Protein AF-0000000067919738 (afdb_homodimer)

Foldseek 3Di:
DCPCPPPPPPPPPPPPPPPPPPPDDPPPPPPPAKDKAWDDQEDEEAAQDKDKIKIFTPQDDQPWDKDKWKWWAAPDVPGPDIDTDDDDDQKDFPDPSRCNRRRIGMIMGGRDAQVPFTWMKMWMDTPPHDIDIYPTYGYGYWWDKDAWDKDWDDPPDDPFKTKIKIKIWGIPDDDKDKDKDKDDWDKAWPDDWDWDADPSGIIMTMTMIMTGQDPDKIKMKMWIDDPPDPGIHIDMDIDDCCVVNDPVVVVVVVVVVVVVVVVVVVVVVVVVVVVVVVVVVD/DDDDPDPDDPPPPPPPPPPPPPPDPDPDPPPPAKDKAWDDQEDEEAAQDKDKIKIFTPQDDQPWDKDKWKWWAAPPVPGPDIDTDDDDDQKDFPDPSRCRRRRIGMIMGGRDAQVPFTWMKMWMDTPPHDIDIYPTYGYGYWWDKDAWDKDWDDPPDDPFKTKIKIKIWGIPDDDKDKDKDKDDWDKAWPDDWDWDADPSGIIMTMTMIMTGQDPDKIKMKMWIDDPPDPGIHIDMDIDDCCVVNDPVVVVVVVVVVVVVVVVVVVVVVVVVVVVVVVVVVD

Organism: Xenopus laevis (NCBI:txid8355)

Radius of gyration: 48.01 Å; Cα contacts (8 Å, |Δi|>4): 1143; chains: 2; bounding box: 157×199×130 Å

Structure (mmCIF, N/CA/C/O backbone):
data_AF-0000000067919738-model_v1
#
loop_
_entity.id
_entity.type
_entity.pdbx_description
1 polymer 'Tapasin-related protein'
#
loop_
_atom_site.group_PDB
_atom_site.id
_atom_site.type_symbol
_atom_site.label_atom_id
_atom_site.label_alt_id
_atom_site.label_comp_id
_atom_site.label_asym_id
_atom_site.label_entity_id
_atom_site.label_seq_id
_atom_site.pdbx_PDB_ins_code
_atom_site.Cartn_x
_atom_site.Cartn_y
_atom_site.Cartn_z
_atom_site.occupancy
_atom_site.B_iso_or_equiv
_atom_site.auth_seq_id
_atom_site.auth_comp_id
_atom_site.auth_asym_id
_atom_site.auth_atom_id
_atom_site.pdbx_PDB_model_num
ATOM 1 N N . MET A 1 1 ? -83.875 37.531 86.688 1 24.38 1 MET A N 1
ATOM 2 C CA . MET A 1 1 ? -84.312 38.531 85.688 1 24.38 1 MET A CA 1
ATOM 3 C C . MET A 1 1 ? -83.625 38.344 84.375 1 24.38 1 MET A C 1
ATOM 5 O O . MET A 1 1 ? -82.375 38.281 84.312 1 24.38 1 MET A O 1
ATOM 9 N N . VAL A 1 2 ? -84.312 37.656 83.312 1 30.11 2 VAL A N 1
ATOM 10 C CA . VAL A 1 2 ? -84.438 36.781 82.188 1 30.11 2 VAL A CA 1
ATOM 11 C C . VAL A 1 2 ? -84.062 37.531 80.938 1 30.11 2 VAL A C 1
ATOM 13 O O . VAL A 1 2 ? -84.938 38.281 80.375 1 30.11 2 VAL A O 1
ATOM 16 N N . TRP A 1 3 ? -82.875 38.25 81 1 28.59 3 TRP A N 1
ATOM 17 C CA . TRP A 1 3 ? -82.562 39.25 80 1 28.59 3 TRP A CA 1
ATOM 18 C C . TRP A 1 3 ? -82.562 38.656 78.562 1 28.59 3 TRP A C 1
ATOM 20 O O . TRP A 1 3 ? -81.938 37.625 78.375 1 28.59 3 TRP A O 1
ATOM 30 N N . SER A 1 4 ? -83.625 38.875 77.688 1 28.84 4 SER A N 1
ATOM 31 C CA . SER A 1 4 ? -84.188 38.469 76.438 1 28.84 4 SER A CA 1
ATOM 32 C C . SER A 1 4 ? -83.25 38.844 75.312 1 28.84 4 SER A C 1
ATOM 34 O O . SER A 1 4 ? -83.125 40.031 74.938 1 28.84 4 SER A O 1
ATOM 36 N N . CYS A 1 5 ? -82.062 38.188 75.125 1 30.45 5 CYS A N 1
ATOM 37 C CA . CYS A 1 5 ? -80.875 38.5 74.25 1 30.45 5 CYS A CA 1
ATOM 38 C C . CYS A 1 5 ? -81.312 38.406 72.812 1 30.45 5 CYS A C 1
ATOM 40 O O . CYS A 1 5 ? -81.625 37.312 72.312 1 30.45 5 CYS A O 1
ATOM 42 N N . SER A 1 6 ? -82.188 39.375 72.312 1 28.67 6 SER A N 1
ATOM 43 C CA . SER A 1 6 ? -82.812 39.406 71 1 28.67 6 SER A CA 1
ATOM 44 C C . SER A 1 6 ? -81.812 39.344 69.875 1 28.67 6 SER A C 1
ATOM 46 O O . SER A 1 6 ? -80.875 40.156 69.812 1 28.67 6 SER A O 1
ATOM 48 N N . LEU A 1 7 ? -81.5 38.125 69.312 1 28.23 7 LEU A N 1
ATOM 49 C CA . LEU A 1 7 ? -80.562 37.594 68.312 1 28.23 7 LEU A CA 1
ATOM 50 C C . LEU A 1 7 ? -80.812 38.188 66.938 1 28.23 7 LEU A C 1
ATOM 52 O O . LEU A 1 7 ? -81.875 37.875 66.312 1 28.23 7 LEU A O 1
ATOM 56 N N . ASN A 1 8 ? -80.812 39.594 66.812 1 25.92 8 ASN A N 1
ATOM 57 C CA . ASN A 1 8 ? -81.25 40.188 65.562 1 25.92 8 ASN A CA 1
ATOM 58 C C . ASN A 1 8 ? -80.438 39.688 64.375 1 25.92 8 ASN A C 1
ATOM 60 O O . ASN A 1 8 ? -79.188 39.875 64.375 1 25.92 8 ASN A O 1
ATOM 64 N N . LEU A 1 9 ? -80.812 38.656 63.625 1 26.19 9 LEU A N 1
ATOM 65 C CA . LEU A 1 9 ? -80.25 37.875 62.5 1 26.19 9 LEU A CA 1
ATOM 66 C C . LEU A 1 9 ? -80.188 38.75 61.281 1 26.19 9 LEU A C 1
ATOM 68 O O . LEU A 1 9 ? -81.188 39.094 60.656 1 26.19 9 LEU A O 1
ATOM 72 N N . LEU A 1 10 ? -79.5 40 61.375 1 26.53 10 LEU A N 1
ATOM 73 C CA . LEU A 1 10 ? -79.562 40.875 60.219 1 26.53 10 LEU A CA 1
ATOM 74 C C . LEU A 1 10 ? -78.938 40.219 59 1 26.53 10 LEU A C 1
ATOM 76 O O . LEU A 1 10 ? -77.812 39.688 59.031 1 26.53 10 LEU A O 1
ATOM 80 N N . LEU A 1 11 ? -79.812 39.656 58.125 1 27.89 11 LEU A N 1
ATOM 81 C CA . LEU A 1 11 ? -79.625 38.938 56.875 1 27.89 11 LEU A CA 1
ATOM 82 C C . LEU A 1 11 ? -78.938 39.812 55.844 1 27.89 11 LEU A C 1
ATOM 84 O O . LEU A 1 11 ? -79.438 40.812 55.375 1 27.89 11 LEU A O 1
ATOM 88 N N . LEU A 1 12 ? -77.625 40.188 56.094 1 26.73 12 LEU A N 1
ATOM 89 C CA . LEU A 1 12 ? -76.938 41.125 55.219 1 26.73 12 LEU A CA 1
ATOM 90 C C . LEU A 1 12 ? -76.875 40.562 53.781 1 26.73 12 LEU A C 1
ATOM 92 O O . LEU A 1 12 ? -76.438 39.406 53.594 1 26.73 12 LEU A O 1
ATOM 96 N N . ALA A 1 13 ? -77.812 40.969 52.875 1 29.86 13 ALA A N 1
ATOM 97 C CA . ALA A 1 13 ? -78 40.719 51.438 1 29.86 13 ALA A CA 1
ATOM 98 C C . ALA A 1 13 ? -76.75 41 50.656 1 29.86 13 ALA A C 1
ATOM 100 O O . ALA A 1 13 ? -76.312 42.156 50.531 1 29.86 13 ALA A O 1
ATOM 101 N N . GLY A 1 14 ? -75.562 40.438 50.938 1 28.5 14 GLY A N 1
ATOM 102 C CA . GLY A 1 14 ? -74.375 40.781 50.219 1 28.5 14 GLY A CA 1
ATOM 103 C C . GLY A 1 14 ? -74.5 40.594 48.719 1 28.5 14 GLY A C 1
ATOM 104 O O . GLY A 1 14 ? -74.875 39.531 48.25 1 28.5 14 GLY A O 1
ATOM 105 N N . PHE A 1 15 ? -74.875 41.688 48 1 33.19 15 PHE A N 1
ATOM 106 C CA . PHE A 1 15 ? -75 41.812 46.562 1 33.19 15 PHE A CA 1
ATOM 107 C C . PHE A 1 15 ? -73.688 41.344 45.875 1 33.19 15 PHE A C 1
ATOM 109 O O . PHE A 1 15 ? -72.625 41.969 46.031 1 33.19 15 PHE A O 1
ATOM 116 N N . LEU A 1 16 ? -73.438 40.062 45.625 1 32.5 16 LEU A N 1
ATOM 117 C CA . LEU A 1 16 ? -72.312 39.5 44.938 1 32.5 16 LEU A CA 1
ATOM 118 C C . LEU A 1 16 ? -72.188 40 43.531 1 32.5 16 LEU A C 1
ATOM 120 O O . LEU A 1 16 ? -73.125 39.875 42.75 1 32.5 16 LEU A O 1
ATOM 124 N N . PRO A 1 17 ? -71.5 41.188 43.281 1 35.69 17 PRO A N 1
ATOM 125 C CA . PRO A 1 17 ? -71.375 41.656 41.906 1 35.69 17 PRO A CA 1
ATOM 126 C C . PRO A 1 17 ? -70.938 40.531 40.938 1 35.69 17 PRO A C 1
ATOM 128 O O . PRO A 1 17 ? -70.25 39.594 41.375 1 35.69 17 PRO A O 1
ATOM 131 N N . LYS A 1 18 ? -71.625 40.312 39.844 1 36.97 18 LYS A N 1
ATOM 132 C CA . LYS A 1 18 ? -71.375 39.438 38.688 1 36.97 18 LYS A CA 1
ATOM 133 C C . LYS A 1 18 ? -70 39.75 38.094 1 36.97 18 LYS A C 1
ATOM 135 O O . LYS A 1 18 ? -69.812 40.844 37.531 1 36.97 18 LYS A O 1
ATOM 140 N N . ALA A 1 19 ? -68.875 39.312 38.656 1 33.28 19 ALA A N 1
ATOM 141 C CA . ALA A 1 19 ? -67.625 39.406 37.938 1 33.28 19 ALA A CA 1
ATOM 142 C C . ALA A 1 19 ? -67.75 38.906 36.5 1 33.28 19 ALA A C 1
ATOM 144 O O . ALA A 1 19 ? -68.25 37.781 36.281 1 33.28 19 ALA A O 1
ATOM 145 N N . PHE A 1 20 ? -67.938 39.844 35.562 1 34.31 20 PHE A N 1
ATOM 146 C CA . PHE A 1 20 ? -67.812 39.594 34.125 1 34.31 20 PHE A CA 1
ATOM 147 C C . PHE A 1 20 ? -66.625 38.719 33.781 1 34.31 20 PHE A C 1
ATOM 149 O O . PHE A 1 20 ? -65.5 38.969 34.25 1 34.31 20 PHE A O 1
ATOM 156 N N . MET A 1 21 ? -66.875 37.469 33.375 1 32.53 21 MET A N 1
ATOM 157 C CA . MET A 1 21 ? -65.938 36.5 32.812 1 32.53 21 MET A CA 1
ATOM 158 C C . MET A 1 21 ? -65.125 37.094 31.641 1 32.53 21 MET A C 1
ATOM 160 O O . MET A 1 21 ? -65.688 37.531 30.656 1 32.53 21 MET A O 1
ATOM 164 N N . GLU A 1 22 ? -64.062 37.906 31.891 1 38.78 22 GLU A N 1
ATOM 165 C CA . GLU A 1 22 ? -63.219 38.312 30.766 1 38.78 22 GLU A CA 1
ATOM 166 C C . GLU A 1 22 ? -62.938 37.125 29.844 1 38.78 22 GLU A C 1
ATOM 168 O O . GLU A 1 22 ? -62.656 36.031 30.312 1 38.78 22 GLU A O 1
ATOM 1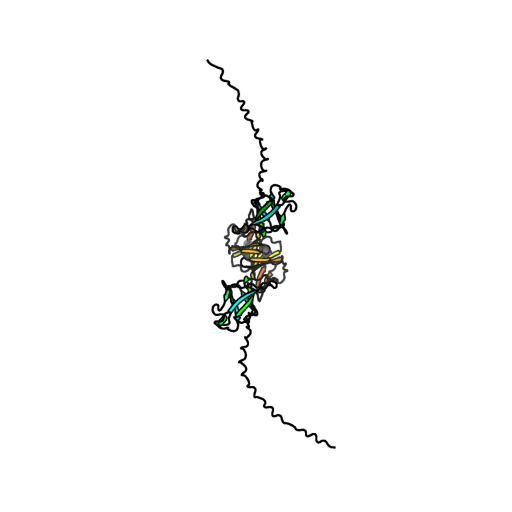73 N N . PRO A 1 23 ? -63.344 37.188 28.562 1 40.47 23 PRO A N 1
ATOM 174 C CA . PRO A 1 23 ? -62.938 36.125 27.625 1 40.47 23 PRO A CA 1
ATOM 175 C C . PRO A 1 23 ? -61.469 35.781 27.703 1 40.47 23 PRO A C 1
ATOM 177 O O . PRO A 1 23 ? -60.625 36.688 27.875 1 40.47 23 PRO A O 1
ATOM 180 N N . HIS A 1 24 ? -61.094 34.656 28.266 1 35.59 24 HIS A N 1
ATOM 181 C CA . HIS A 1 24 ? -59.75 34.094 28.219 1 35.59 24 HIS A CA 1
ATOM 182 C C . HIS A 1 24 ? -59.156 34.25 26.828 1 35.59 24 HIS A C 1
ATOM 184 O O . HIS A 1 24 ? -59.844 34.031 25.828 1 35.59 24 HIS A O 1
ATOM 190 N N . ALA A 1 25 ? -58.25 35.25 26.641 1 37.75 25 ALA A N 1
ATOM 191 C CA . ALA A 1 25 ? -57.406 35.406 25.453 1 37.75 25 ALA A CA 1
ATOM 192 C C . ALA A 1 25 ? -57.094 34.062 24.828 1 37.75 25 ALA A C 1
ATOM 194 O O . ALA A 1 25 ? -56.969 33.031 25.531 1 37.75 25 ALA A O 1
ATOM 195 N N . PRO A 1 26 ? -57.469 33.844 23.547 1 39.03 26 PRO A N 1
ATOM 196 C CA . PRO A 1 26 ? -57.031 32.625 22.891 1 39.03 26 PRO A CA 1
ATOM 197 C C . PRO A 1 26 ? -55.625 32.188 23.328 1 39.03 26 PRO A C 1
ATOM 199 O O . PRO A 1 26 ? -54.781 33.031 23.672 1 39.03 26 PRO A O 1
ATOM 202 N N . GLY A 1 27 ? -55.5 31.094 24.047 1 35.84 27 GLY A N 1
ATOM 203 C CA . GLY A 1 27 ? -54.281 30.422 24.438 1 35.84 27 GLY A CA 1
ATOM 204 C C . GLY A 1 27 ? -53.156 30.641 23.438 1 35.84 27 GLY A C 1
ATOM 205 O O . GLY A 1 27 ? -53.375 30.766 22.234 1 35.84 27 GLY A O 1
ATOM 206 N N . ARG A 1 28 ? -52.094 31.312 23.875 1 38.53 28 ARG A N 1
ATOM 207 C CA . ARG A 1 28 ? -50.812 31.391 23.156 1 38.53 28 ARG A CA 1
ATOM 208 C C . ARG A 1 28 ? -50.594 30.141 22.328 1 38.53 28 ARG A C 1
ATOM 210 O O . ARG A 1 28 ? -50.75 29.016 22.812 1 38.53 28 ARG A O 1
ATOM 217 N N . LYS A 1 29 ? -50.719 30.203 21 1 42.53 29 LYS A N 1
ATOM 218 C CA . LYS A 1 29 ? -50.094 29.172 20.172 1 42.53 29 LYS A CA 1
ATOM 219 C C . LYS A 1 29 ? -48.875 28.578 20.859 1 42.53 29 LYS A C 1
ATOM 221 O O . LYS A 1 29 ? -47.938 29.312 21.234 1 42.53 29 LYS A O 1
ATOM 226 N N . THR A 1 30 ? -48.906 27.688 21.719 1 41.12 30 THR A N 1
ATOM 227 C CA . THR A 1 30 ? -47.812 26.875 22.234 1 41.12 30 THR A CA 1
ATOM 228 C C . THR A 1 30 ? -46.719 26.734 21.172 1 41.12 30 THR A C 1
ATOM 230 O O . THR A 1 30 ? -47 26.312 20.047 1 41.12 30 THR A O 1
ATOM 233 N N . ASP A 1 31 ? -45.719 27.625 21.047 1 45.38 31 ASP A N 1
ATOM 234 C CA . ASP A 1 31 ? -44.5 27.531 20.281 1 45.38 31 ASP A CA 1
ATOM 235 C C . ASP A 1 31 ? -44.125 26.062 20.031 1 45.38 31 ASP A C 1
ATOM 237 O O . ASP A 1 31 ? -43.781 25.328 20.969 1 45.38 31 ASP A O 1
ATOM 241 N N . ALA A 1 32 ? -44.812 25.297 19.375 1 55.47 32 ALA A N 1
ATOM 242 C CA . ALA A 1 32 ? -44.531 23.906 19.016 1 55.47 32 ALA A CA 1
ATOM 243 C C . ALA A 1 32 ? -43.031 23.703 18.875 1 55.47 32 ALA A C 1
ATOM 245 O O . ALA A 1 32 ? -42.344 24.422 18.125 1 55.47 32 ALA A O 1
ATOM 246 N N . ASP A 1 33 ? -42.344 23.188 19.891 1 73.94 33 ASP A N 1
ATOM 247 C CA . ASP A 1 33 ? -40.938 22.797 19.984 1 73.94 33 ASP A CA 1
ATOM 248 C C . ASP A 1 33 ? -40.438 22.156 18.688 1 73.94 33 ASP A C 1
ATOM 250 O O . ASP A 1 33 ? -41.156 21.359 18.062 1 73.94 33 ASP A O 1
ATOM 254 N N . LEU A 1 34 ? -39.594 22.812 18 1 86.88 34 LEU A N 1
ATOM 255 C CA . LEU A 1 34 ? -38.969 22.312 16.797 1 86.88 34 LEU A CA 1
ATOM 256 C C . LEU A 1 34 ? -38.438 20.891 17.016 1 86.88 34 LEU A C 1
ATOM 258 O O . LEU A 1 34 ? -37.688 20.656 17.969 1 86.88 34 LEU A O 1
ATOM 262 N N . HIS A 1 35 ? -39.094 19.938 16.375 1 91.56 35 HIS A N 1
ATOM 263 C CA . HIS A 1 35 ? -38.594 18.562 16.391 1 91.56 35 HIS A CA 1
ATOM 264 C C . HIS A 1 35 ? -37.969 18.188 15.055 1 91.56 35 HIS A C 1
ATOM 266 O O . HIS A 1 35 ? -38.594 18.344 14.008 1 91.56 35 HIS A O 1
ATOM 272 N N . VAL A 1 36 ? -36.781 17.797 15.109 1 94.94 36 VAL A N 1
ATOM 273 C CA . VAL A 1 36 ? -36.062 17.422 13.906 1 94.94 36 VAL A CA 1
ATOM 274 C C . VAL A 1 36 ? -35.844 15.906 13.875 1 94.94 36 VAL A C 1
ATOM 276 O O . VAL A 1 36 ? -35.375 15.32 14.844 1 94.94 36 VAL A O 1
ATOM 279 N N . LEU A 1 37 ? -36.219 15.281 12.766 1 96 37 LEU A N 1
ATOM 280 C CA . LEU A 1 37 ? -36.125 13.828 12.641 1 96 37 LEU A CA 1
ATOM 281 C C . LEU A 1 37 ? -35.219 13.445 11.461 1 96 37 LEU A C 1
ATOM 283 O O . LEU A 1 37 ? -35.375 14 10.367 1 96 37 LEU A O 1
ATOM 287 N N . GLN A 1 38 ? -34.344 12.539 11.742 1 97.69 38 GLN A N 1
ATOM 288 C CA . GLN A 1 38 ? -33.5 11.992 10.695 1 97.69 38 GLN A CA 1
ATOM 289 C C . GLN A 1 38 ? -33.812 10.516 10.445 1 97.69 38 GLN A C 1
ATOM 291 O O . GLN A 1 38 ? -34.125 9.781 11.383 1 97.69 38 GLN A O 1
ATOM 296 N N . SER A 1 39 ? -33.75 10.219 9.234 1 96.56 39 SER A N 1
ATOM 297 C CA . SER A 1 39 ? -33.906 8.828 8.812 1 96.56 39 SER A CA 1
ATOM 298 C C . SER A 1 39 ? -33.125 8.539 7.531 1 96.56 39 SER A C 1
ATOM 300 O O . SER A 1 39 ? -32.906 9.438 6.723 1 96.56 39 SER A O 1
ATOM 302 N N . PRO A 1 40 ? -32.688 7.219 7.316 1 97.44 40 PRO A N 1
ATOM 303 C CA . PRO A 1 40 ? -32.688 6.125 8.289 1 97.44 40 PRO A CA 1
ATOM 304 C C . PRO A 1 40 ? -31.609 6.281 9.359 1 97.44 40 PRO A C 1
ATOM 306 O O . PRO A 1 40 ? -30.734 7.152 9.25 1 97.44 40 PRO A O 1
ATOM 309 N N . PRO A 1 41 ? -31.688 5.539 10.414 1 97 41 PRO A N 1
ATOM 310 C CA . PRO A 1 41 ? -30.672 5.633 11.461 1 97 41 PRO A CA 1
ATOM 311 C C . PRO A 1 41 ? -29.281 5.191 10.969 1 97 41 PRO A C 1
ATOM 313 O O . PRO A 1 41 ? -28.266 5.664 11.477 1 97 41 PRO A O 1
ATOM 316 N N . SER A 1 42 ? -29.359 4.262 9.969 1 96.88 42 SER A N 1
ATOM 317 C CA . SER A 1 42 ? -28.094 3.773 9.438 1 96.88 42 SER A CA 1
ATOM 318 C C . SER A 1 42 ? -28.203 3.432 7.957 1 96.88 42 SER A C 1
ATOM 320 O O . SER A 1 42 ? -29.281 3.039 7.488 1 96.88 42 SER A O 1
ATOM 322 N N . LEU A 1 43 ? -27.156 3.756 7.27 1 97 43 LEU A N 1
ATOM 323 C CA . LEU A 1 43 ? -27.031 3.434 5.852 1 97 43 LEU A CA 1
ATOM 324 C C . LEU A 1 43 ? -25.703 2.734 5.566 1 97 43 LEU A C 1
ATOM 326 O O . LEU A 1 43 ? -24.656 3.16 6.055 1 97 43 LEU A O 1
ATOM 330 N N . VAL A 1 44 ? -25.766 1.593 4.824 1 96.06 44 VAL A N 1
ATOM 331 C CA . VAL A 1 44 ? -24.578 0.871 4.379 1 96.06 44 VAL A CA 1
ATOM 332 C C . VAL A 1 44 ? -24.5 0.9 2.854 1 96.06 44 VAL A C 1
ATOM 334 O O . VAL A 1 44 ? -25.359 0.345 2.17 1 96.06 44 VAL A O 1
ATOM 337 N N . LEU A 1 45 ? -23.453 1.56 2.4 1 96.38 45 LEU A N 1
ATOM 338 C CA . LEU A 1 45 ? -23.328 1.742 0.958 1 96.38 45 LEU A CA 1
ATOM 339 C C . LEU A 1 45 ? -21.938 1.387 0.482 1 96.38 45 LEU A C 1
ATOM 341 O O . LEU A 1 45 ? -21.062 1.047 1.29 1 96.38 45 LEU A O 1
ATOM 345 N N . THR A 1 46 ? -21.781 1.361 -0.87 1 93.88 46 THR A N 1
ATOM 346 C CA . THR A 1 46 ? -20.484 1.105 -1.496 1 93.88 46 THR A CA 1
ATOM 347 C C . THR A 1 46 ? -19.984 2.344 -2.238 1 93.88 46 THR A C 1
ATOM 349 O O . THR A 1 46 ? -20.781 3.221 -2.59 1 93.88 46 THR A O 1
ATOM 352 N N . LYS A 1 47 ? -18.703 2.371 -2.309 1 93.31 47 LYS A N 1
ATOM 353 C CA . LYS A 1 47 ? -18.078 3.486 -3.023 1 93.31 47 LYS A CA 1
ATOM 354 C C . LYS A 1 47 ? -18.766 3.723 -4.367 1 93.31 47 LYS A C 1
ATOM 356 O O . LYS A 1 47 ? -19.047 2.773 -5.102 1 93.31 47 LYS A O 1
ATOM 361 N N . GLY A 1 48 ? -19.031 4.957 -4.707 1 92.81 48 GLY A N 1
ATOM 362 C CA . GLY A 1 48 ? -19.656 5.336 -5.969 1 92.81 48 GLY A CA 1
ATOM 363 C C . GLY A 1 48 ? -21.156 5.508 -5.871 1 92.81 48 GLY A C 1
ATOM 364 O O . GLY A 1 48 ? -21.766 6.113 -6.75 1 92.81 48 GLY A O 1
ATOM 365 N N . ASP A 1 49 ? -21.734 5.051 -4.855 1 95.5 49 ASP A N 1
ATOM 366 C CA . ASP A 1 49 ? -23.172 5.145 -4.648 1 95.5 49 ASP A CA 1
ATOM 367 C C . ASP A 1 49 ? -23.594 6.574 -4.301 1 95.5 49 ASP A C 1
ATOM 369 O O . ASP A 1 49 ? -22.734 7.449 -4.133 1 95.5 49 ASP A O 1
ATOM 373 N N . GLN A 1 50 ? -24.875 6.754 -4.246 1 96.69 50 GLN A N 1
ATOM 374 C CA . GLN A 1 50 ? -25.469 7.996 -3.775 1 96.69 50 GLN A CA 1
ATOM 375 C C . GLN A 1 50 ? -26.25 7.777 -2.49 1 96.69 50 GLN A C 1
ATOM 377 O O . GLN A 1 50 ? -26.969 6.785 -2.359 1 96.69 50 GLN A O 1
ATOM 382 N N . ALA A 1 51 ? -26.078 8.672 -1.619 1 97.12 51 ALA A N 1
ATOM 383 C CA . ALA A 1 51 ? -26.812 8.578 -0.361 1 97.12 51 ALA A CA 1
ATOM 384 C C . ALA A 1 51 ? -27.75 9.758 -0.194 1 97.12 51 ALA A C 1
ATOM 386 O O . ALA A 1 51 ? -27.438 10.883 -0.604 1 97.12 51 ALA A O 1
ATOM 387 N N . ILE A 1 52 ? -28.891 9.461 0.374 1 96.94 52 ILE A N 1
ATOM 388 C CA . ILE A 1 52 ? -29.812 10.5 0.803 1 96.94 52 ILE A CA 1
ATOM 389 C C . ILE A 1 52 ? -30.047 10.398 2.309 1 96.94 52 ILE A C 1
ATOM 391 O O . ILE A 1 52 ? -30.594 9.398 2.789 1 96.94 52 ILE A O 1
ATOM 395 N N . LEU A 1 53 ? -29.656 11.328 2.977 1 97.81 53 LEU A N 1
ATOM 396 C CA . LEU A 1 53 ? -29.891 11.406 4.414 1 97.81 53 LEU A CA 1
ATOM 397 C C . LEU A 1 53 ? -31.047 12.336 4.723 1 97.81 53 LEU A C 1
ATOM 399 O O . LEU A 1 53 ? -30.922 13.555 4.648 1 97.81 53 LEU A O 1
ATOM 403 N N . ASN A 1 54 ? -32.031 11.828 5.168 1 96.94 54 ASN A N 1
ATOM 404 C CA . ASN A 1 54 ? -33.25 12.594 5.344 1 96.94 54 ASN A CA 1
ATOM 405 C C . ASN A 1 54 ? -33.219 13.406 6.637 1 96.94 54 ASN A C 1
ATOM 407 O O . ASN A 1 54 ? -32.75 12.93 7.668 1 96.94 54 ASN A O 1
ATOM 411 N N . CYS A 1 55 ? -33.719 14.438 6.562 1 96.06 55 CYS A N 1
ATOM 412 C CA . CYS A 1 55 ? -33.906 15.352 7.676 1 96.06 55 CYS A CA 1
ATOM 413 C C . CYS A 1 55 ? -35.219 16.094 7.539 1 96.06 55 CYS A C 1
ATOM 415 O O . CYS A 1 55 ? -35.406 16.875 6.609 1 96.06 55 CYS A O 1
ATOM 417 N N . SER A 1 56 ? -36.125 15.875 8.469 1 94.19 56 SER A N 1
ATOM 418 C CA . SER A 1 56 ? -37.469 16.469 8.391 1 94.19 56 SER A CA 1
ATOM 419 C C . SER A 1 56 ? -37.781 17.266 9.648 1 94.19 56 SER A C 1
ATOM 421 O O . SER A 1 56 ? -37.406 16.859 10.758 1 94.19 56 SER A O 1
ATOM 423 N N . PHE A 1 57 ? -38.5 18.281 9.438 1 91.38 57 PHE A N 1
ATOM 424 C CA . PHE A 1 57 ? -38.969 19.141 10.516 1 91.38 57 PHE A CA 1
ATOM 425 C C . PHE A 1 57 ? -40.25 19.844 10.125 1 91.38 57 PHE A C 1
ATOM 427 O O . PHE A 1 57 ? -40.656 19.812 8.961 1 91.38 57 PHE A O 1
ATOM 434 N N . PRO A 1 58 ? -40.906 20.297 11.133 1 87.25 58 PRO A N 1
ATOM 435 C CA . PRO A 1 58 ? -42.156 20.969 10.797 1 87.25 58 PRO A CA 1
ATOM 436 C C . PRO A 1 58 ? -41.969 22.172 9.883 1 87.25 58 PRO A C 1
ATOM 438 O O . PRO A 1 58 ? -41 22.938 10.086 1 87.25 58 PRO A O 1
ATOM 441 N N . ALA A 1 59 ? -42.75 22.141 8.836 1 76.94 59 ALA A N 1
ATOM 442 C CA . ALA A 1 59 ? -42.656 23.203 7.852 1 76.94 59 ALA A CA 1
ATOM 443 C C . ALA A 1 59 ? -42.844 24.578 8.508 1 76.94 59 ALA A C 1
ATOM 445 O O . ALA A 1 59 ? -43.719 24.75 9.352 1 76.94 59 ALA A O 1
ATOM 446 N N . GLY A 1 60 ? -41.812 25.312 8.453 1 67.94 60 GLY A N 1
ATOM 447 C CA . GLY A 1 60 ? -41.938 26.672 8.969 1 67.94 60 GLY A CA 1
ATOM 448 C C . GLY A 1 60 ? -42.562 27.641 7.969 1 67.94 60 GLY A C 1
ATOM 449 O O . GLY A 1 60 ? -43.125 27.219 6.961 1 67.94 60 GLY A O 1
ATOM 450 N N . ASP A 1 61 ? -42.688 28.859 8.375 1 69.38 61 ASP A N 1
ATOM 451 C CA . ASP A 1 61 ? -43.094 29.922 7.465 1 69.38 61 ASP A CA 1
ATOM 452 C C . ASP A 1 61 ? -42.188 29.969 6.238 1 69.38 61 ASP A C 1
ATOM 454 O O . ASP A 1 61 ? -40.969 30.047 6.367 1 69.38 61 ASP A O 1
ATOM 458 N N . PRO A 1 62 ? -42.812 29.703 4.996 1 67.44 62 PRO A N 1
ATOM 459 C CA . PRO A 1 62 ? -42 29.719 3.775 1 67.44 62 PRO A CA 1
ATOM 460 C C . PRO A 1 62 ? -41.125 30.984 3.666 1 67.44 62 PRO A C 1
ATOM 462 O O . PRO A 1 62 ? -40.094 30.969 3.016 1 67.44 62 PRO A O 1
ATOM 465 N N . ASN A 1 63 ? -41.625 32.031 4.27 1 67.81 63 ASN A N 1
ATOM 466 C CA . ASN A 1 63 ? -40.906 33.312 4.234 1 67.81 63 ASN A CA 1
ATOM 467 C C . ASN A 1 63 ? -40.062 33.5 5.484 1 67.81 63 ASN A C 1
ATOM 469 O O . ASN A 1 63 ? -39.469 34.562 5.676 1 67.81 63 ASN A O 1
ATOM 473 N N . GLY A 1 64 ? -40.156 32.469 6.289 1 71.31 64 GLY A N 1
ATOM 474 C CA . GLY A 1 64 ? -39.406 32.594 7.52 1 71.31 64 GLY A CA 1
ATOM 475 C C . GLY A 1 64 ? -37.938 32.375 7.332 1 71.31 64 GLY A C 1
ATOM 476 O O . GLY A 1 64 ? -37.5 31.766 6.344 1 71.31 64 GLY A O 1
ATOM 477 N N . LYS A 1 65 ? -37.125 33.062 8.164 1 79.62 65 LYS A N 1
ATOM 478 C CA . LYS A 1 65 ? -35.688 32.906 8.148 1 79.62 65 LYS A CA 1
ATOM 479 C C . LYS A 1 65 ? -35.281 31.609 8.852 1 79.62 65 LYS A C 1
ATOM 481 O O . LYS A 1 65 ? -35.875 31.234 9.867 1 79.62 65 LYS A O 1
ATOM 486 N N . GLY A 1 66 ? -34.562 30.812 8.242 1 85.06 66 GLY A N 1
ATOM 487 C CA . GLY A 1 66 ? -34.031 29.594 8.828 1 85.06 66 GLY A CA 1
ATOM 488 C C . GLY A 1 66 ? -32.875 29.016 8.039 1 85.06 66 GLY A C 1
ATOM 489 O O . GLY A 1 66 ? -32.469 29.562 7.016 1 85.06 66 GLY A O 1
ATOM 490 N N . ALA A 1 67 ? -32.25 28.016 8.633 1 86.75 67 ALA A N 1
ATOM 491 C CA . ALA A 1 67 ? -31.125 27.375 7.984 1 86.75 67 ALA A CA 1
ATOM 492 C C . ALA A 1 67 ? -30.969 25.922 8.43 1 86.75 67 ALA A C 1
ATOM 494 O O . ALA A 1 67 ? -31.359 25.562 9.547 1 86.75 67 ALA A O 1
ATOM 495 N N . VAL A 1 68 ? -30.562 25.219 7.5 1 91.5 68 VAL A N 1
ATOM 496 C CA . VAL A 1 68 ? -30.219 23.828 7.801 1 91.5 68 VAL A CA 1
ATOM 497 C C . VAL A 1 68 ? -28.719 23.609 7.602 1 91.5 68 VAL A C 1
ATOM 499 O O . VAL A 1 68 ? -28.141 24.062 6.602 1 91.5 68 VAL A O 1
ATOM 502 N N . SER A 1 69 ? -28.109 23.031 8.586 1 92.94 69 SER A N 1
ATOM 503 C CA . SER A 1 69 ? -26.688 22.703 8.477 1 92.94 69 SER A CA 1
ATOM 504 C C . SER A 1 69 ? -26.438 21.25 8.852 1 92.94 69 SER A C 1
ATOM 506 O O . SER A 1 69 ? -27.25 20.625 9.523 1 92.94 69 SER A O 1
ATOM 508 N N . TRP A 1 70 ? -25.344 20.797 8.375 1 95.69 70 TRP A N 1
ATOM 509 C CA . TRP A 1 70 ? -24.984 19.406 8.633 1 95.69 70 TRP A CA 1
ATOM 510 C C . TRP A 1 70 ? -23.578 19.297 9.219 1 95.69 70 TRP A C 1
ATOM 512 O O . TRP A 1 70 ? -22.672 20.016 8.805 1 95.69 70 TRP A O 1
ATOM 522 N N . ASN A 1 71 ? -23.484 18.453 10.203 1 95.44 71 ASN A N 1
ATOM 523 C CA . ASN A 1 71 ? -22.203 18.109 10.797 1 95.44 71 ASN A CA 1
ATOM 524 C C . ASN A 1 71 ? -21.922 16.609 10.688 1 95.44 71 ASN A C 1
ATOM 526 O O . ASN A 1 71 ? -22.844 15.797 10.742 1 95.44 71 ASN A O 1
ATOM 530 N N . ARG A 1 72 ? -20.672 16.359 10.523 1 95.5 72 ARG A N 1
ATOM 531 C CA . ARG A 1 72 ? -20.234 14.961 10.453 1 95.5 72 ARG A CA 1
ATOM 532 C C . ARG A 1 72 ? -19.281 14.625 11.586 1 95.5 72 ARG A C 1
ATOM 534 O O . ARG A 1 72 ? -18.359 15.383 11.867 1 95.5 72 ARG A O 1
ATOM 541 N N . PHE A 1 73 ? -19.547 13.453 12.156 1 92.62 73 PHE A N 1
ATOM 542 C CA . PHE A 1 73 ? -18.688 12.93 13.203 1 92.62 73 PHE A CA 1
ATOM 543 C C . PHE A 1 73 ? -18.031 11.617 12.766 1 92.62 73 PHE A C 1
ATOM 545 O O . PHE A 1 73 ? -18.656 10.812 12.078 1 92.62 73 PHE A O 1
ATOM 552 N N . SER A 1 74 ? -16.797 11.461 13.117 1 88.38 74 SER A N 1
ATOM 553 C CA . SER A 1 74 ? -16.078 10.234 12.781 1 88.38 74 SER A CA 1
ATOM 554 C C . SER A 1 74 ? -16.688 9.031 13.492 1 88.38 74 SER A C 1
ATOM 556 O O . SER A 1 74 ? -17.234 9.156 14.594 1 88.38 74 SER A O 1
ATOM 558 N N . LEU A 1 75 ? -16.594 7.902 12.844 1 85.25 75 LEU A N 1
ATOM 559 C CA . LEU A 1 75 ? -17.109 6.668 13.43 1 85.25 75 LEU A CA 1
ATOM 560 C C . LEU A 1 75 ? -16.234 6.207 14.586 1 85.25 75 LEU A C 1
ATOM 562 O O . LEU A 1 75 ? -16.672 5.422 15.43 1 85.25 75 LEU A O 1
ATOM 566 N N . GLU A 1 76 ? -14.992 6.699 14.5 1 72.62 76 GLU A N 1
ATOM 567 C CA . GLU A 1 76 ? -14.078 6.285 15.555 1 72.62 76 GLU A CA 1
ATOM 568 C C . GLU A 1 76 ? -14.352 7.039 16.844 1 72.62 76 GLU A C 1
ATOM 570 O O . GLU A 1 76 ? -14.781 8.195 16.828 1 72.62 76 GLU A O 1
ATOM 575 N N . GLU A 1 77 ? -14.672 6.293 17.938 1 62 77 GLU A N 1
ATOM 576 C CA . GLU A 1 77 ? -15.125 6.738 19.25 1 62 77 GLU A CA 1
ATOM 577 C C . GLU A 1 77 ? -14.492 8.078 19.625 1 62 77 GLU A C 1
ATOM 579 O O . GLU A 1 77 ? -15.141 8.922 20.25 1 62 77 GLU A O 1
ATOM 584 N N . ASP A 1 78 ? -13.148 8.062 19.562 1 56.47 78 ASP A N 1
ATOM 585 C CA . ASP A 1 78 ? -12.516 9.156 20.281 1 56.47 78 ASP A CA 1
ATOM 586 C C . ASP A 1 78 ? -12.648 10.477 19.516 1 56.47 78 ASP A C 1
ATOM 588 O O . ASP A 1 78 ? -12.188 11.516 19.984 1 56.47 78 ASP A O 1
ATOM 592 N N . ARG A 1 79 ? -13.07 10.414 18.375 1 56.06 79 ARG A N 1
ATOM 593 C CA . ARG A 1 79 ? -12.875 11.672 17.656 1 56.06 79 ARG A CA 1
ATOM 594 C C . ARG A 1 79 ? -14.008 12.648 17.953 1 56.06 79 ARG A C 1
ATOM 596 O O . ARG A 1 79 ? -15.164 12.391 17.625 1 56.06 79 ARG A O 1
ATOM 603 N N . SER A 1 80 ? -14 13.242 18.953 1 58.62 80 SER A N 1
ATOM 604 C CA . SER A 1 80 ? -14.844 14.305 19.5 1 58.62 80 SER A CA 1
ATOM 605 C C . SER A 1 80 ? -15.312 15.25 18.406 1 58.62 80 SER A C 1
ATOM 607 O O . SER A 1 80 ? -16.391 15.859 18.531 1 58.62 80 SER A O 1
ATOM 609 N N . SER A 1 81 ? -14.359 15.805 17.594 1 67.31 81 SER A N 1
ATOM 610 C CA . SER A 1 81 ? -14.727 17.109 17.047 1 67.31 81 SER A CA 1
ATOM 611 C C . SER A 1 81 ? -15.484 16.953 15.727 1 67.31 81 SER A C 1
ATOM 613 O O . SER A 1 81 ? -14.977 16.344 14.773 1 67.31 81 SER A O 1
ATOM 615 N N . GLY A 1 82 ? -16.781 17.125 15.727 1 83.69 82 GLY A N 1
ATOM 616 C CA . GLY A 1 82 ? -17.641 17.266 14.555 1 83.69 82 GLY A CA 1
ATOM 617 C C . GLY A 1 82 ? -17.125 18.281 13.555 1 83.69 82 GLY A C 1
ATOM 618 O O . GLY A 1 82 ? -16.5 19.281 13.938 1 83.69 82 GLY A O 1
ATOM 619 N N . ARG A 1 83 ? -17.172 17.844 12.312 1 88.5 83 ARG A N 1
ATOM 620 C CA . ARG A 1 83 ? -16.812 18.781 11.242 1 88.5 83 ARG A CA 1
ATOM 621 C C . ARG A 1 83 ? -18.047 19.234 10.469 1 88.5 83 ARG A C 1
ATOM 623 O O . ARG A 1 83 ? -18.891 18.406 10.117 1 88.5 83 ARG A O 1
ATOM 630 N N . ALA A 1 84 ? -18.141 20.484 10.242 1 93.88 84 ALA A N 1
ATOM 631 C CA . ALA A 1 84 ? -19.234 21.031 9.453 1 93.88 84 ALA A CA 1
ATOM 632 C C . ALA A 1 84 ? -19.109 20.641 7.984 1 93.88 84 ALA A C 1
ATOM 634 O O . ALA A 1 84 ? -18 20.672 7.426 1 93.88 84 ALA A O 1
ATOM 635 N N . ILE A 1 85 ? -20.188 20.281 7.449 1 94.19 85 ILE A N 1
ATOM 636 C CA . ILE A 1 85 ? -20.203 19.922 6.039 1 94.19 85 ILE A CA 1
ATOM 637 C C . ILE A 1 85 ? -20.438 21.156 5.188 1 94.19 85 ILE A C 1
ATOM 639 O O . ILE A 1 85 ? -21.422 21.875 5.371 1 94.19 85 ILE A O 1
ATOM 643 N N . SER A 1 86 ? -19.484 21.391 4.363 1 93 86 SER A N 1
ATOM 644 C CA . SER A 1 86 ? -19.672 22.469 3.381 1 93 86 SER A CA 1
ATOM 645 C C . SER A 1 86 ? -20.406 21.953 2.146 1 93 86 SER A C 1
ATOM 647 O O . SER A 1 86 ? -19.984 20.984 1.517 1 93 86 SER A O 1
ATOM 649 N N . LEU A 1 87 ? -21.484 22.703 1.931 1 90.75 87 LEU A N 1
ATOM 650 C CA . LEU A 1 87 ? -22.25 22.328 0.744 1 90.75 87 LEU A CA 1
ATOM 651 C C . LEU A 1 87 ? -21.5 22.688 -0.527 1 90.75 87 LEU A C 1
ATOM 653 O O . LEU A 1 87 ? -20.812 23.719 -0.572 1 90.75 87 LEU A O 1
ATOM 657 N N . GLY A 1 88 ? -21.5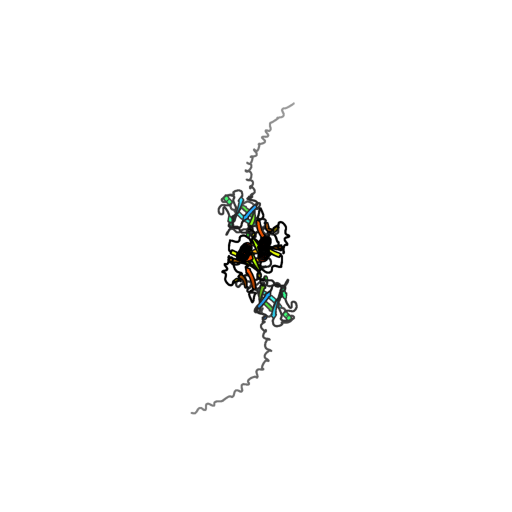16 21.828 -1.488 1 89.69 88 GLY A N 1
ATOM 658 C CA . GLY A 1 88 ? -20.719 21.906 -2.707 1 89.69 88 GLY A CA 1
ATOM 659 C C . GLY A 1 88 ? -20 20.609 -3.029 1 89.69 88 GLY A C 1
ATOM 660 O O . GLY A 1 88 ? -19.828 19.75 -2.162 1 89.69 88 GLY A O 1
ATOM 661 N N . GLY A 1 89 ? -19.562 20.547 -4.223 1 91.31 89 GLY A N 1
ATOM 662 C CA . GLY A 1 89 ? -18.953 19.281 -4.625 1 91.31 89 GLY A CA 1
ATOM 663 C C . GLY A 1 89 ? -19.969 18.156 -4.754 1 91.31 89 GLY A C 1
ATOM 664 O O . GLY A 1 89 ? -20.922 18.25 -5.52 1 91.31 89 GLY A O 1
ATOM 665 N N . HIS A 1 90 ? -19.734 17.172 -3.75 1 94.5 90 HIS A N 1
ATOM 666 C CA . HIS A 1 90 ? -20.641 16.047 -3.881 1 94.5 90 HIS A CA 1
ATOM 667 C C . HIS A 1 90 ? -21.703 16.062 -2.783 1 94.5 90 HIS A C 1
ATOM 669 O O . HIS A 1 90 ? -22.5 15.117 -2.66 1 94.5 90 HIS A O 1
ATOM 675 N N . PHE A 1 91 ? -21.703 17.188 -2.055 1 96.19 91 PHE A N 1
ATOM 676 C CA . PHE A 1 91 ? -22.734 17.406 -1.054 1 96.19 91 PHE A CA 1
ATOM 677 C C . PHE A 1 91 ? -23.75 18.438 -1.547 1 96.19 91 PHE A C 1
ATOM 679 O O . PHE A 1 91 ? -23.375 19.516 -1.996 1 96.19 91 PHE A O 1
ATOM 686 N N . SER A 1 92 ? -25.047 18.094 -1.392 1 94.5 92 SER A N 1
ATOM 687 C CA . SER A 1 92 ? -26.109 19.031 -1.738 1 94.5 92 SER A CA 1
ATOM 688 C C . SER A 1 92 ? -27.359 18.781 -0.908 1 94.5 92 SER A C 1
ATOM 690 O O . SER A 1 92 ? -27.562 17.688 -0.4 1 94.5 92 SER A O 1
ATOM 692 N N . LEU A 1 93 ? -28.062 19.812 -0.729 1 93.06 93 LEU A N 1
ATOM 693 C CA . LEU A 1 93 ? -29.359 19.641 -0.094 1 93.06 93 LEU A CA 1
ATOM 694 C C . LEU A 1 93 ? -30.406 19.203 -1.108 1 93.06 93 LEU A C 1
ATOM 696 O O . LEU A 1 93 ? -30.391 19.641 -2.262 1 93.06 93 LEU A O 1
ATOM 700 N N . ALA A 1 94 ? -31.234 18.344 -0.682 1 89.69 94 ALA A N 1
ATOM 701 C CA . ALA A 1 94 ? -32.281 17.859 -1.561 1 89.69 94 ALA A CA 1
ATOM 702 C C . ALA A 1 94 ? -33.188 19 -2.055 1 89.69 94 ALA A C 1
ATOM 704 O O . ALA A 1 94 ? -33.594 19 -3.211 1 89.69 94 ALA A O 1
ATOM 705 N N . TYR A 1 95 ? -33.406 20 -1.138 1 83.62 95 TYR A N 1
ATOM 706 C CA . TYR A 1 95 ? -34.219 21.156 -1.486 1 83.62 95 TYR A CA 1
ATOM 707 C C . TYR A 1 95 ? -33.531 22.453 -1.118 1 83.62 95 TYR A C 1
ATOM 709 O O . TYR A 1 95 ? -33.781 23.031 -0.057 1 83.62 95 TYR A O 1
ATOM 717 N N . PRO A 1 96 ? -32.656 22.938 -1.857 1 74.25 96 PRO A N 1
ATOM 718 C CA . PRO A 1 96 ? -31.828 24.109 -1.495 1 74.25 96 PRO A CA 1
ATOM 719 C C . PRO A 1 96 ? -32.656 25.359 -1.274 1 74.25 96 PRO A C 1
ATOM 721 O O . PRO A 1 96 ? -32.406 26.125 -0.344 1 74.25 96 PRO A O 1
ATOM 724 N N . ARG A 1 97 ? -33.375 25.875 -2.195 1 67.88 97 ARG A N 1
ATOM 725 C CA . ARG A 1 97 ? -34.031 27.172 -2.133 1 67.88 97 ARG A CA 1
ATOM 726 C C . ARG A 1 97 ? -35.25 27.125 -1.221 1 67.88 97 ARG A C 1
ATOM 728 O O . ARG A 1 97 ? -35.656 28.156 -0.659 1 67.88 97 ARG A O 1
ATOM 735 N N . THR A 1 98 ? -35.812 25.828 -1.021 1 64.56 98 THR A N 1
ATOM 736 C CA . THR A 1 98 ? -37.094 25.828 -0.353 1 64.56 98 THR A CA 1
ATOM 737 C C . THR A 1 98 ? -37.125 24.859 0.823 1 64.56 98 THR A C 1
ATOM 739 O O . THR A 1 98 ? -38.188 24.453 1.295 1 64.56 98 THR A O 1
ATOM 742 N N . SER A 1 99 ? -35.969 24.531 1.36 1 65.75 99 SER A N 1
ATOM 743 C CA . SER A 1 99 ? -35.875 23.484 2.359 1 65.75 99 SER A CA 1
ATOM 744 C C . SER A 1 99 ? -36.719 23.828 3.598 1 65.75 99 SER A C 1
ATOM 746 O O . SER A 1 99 ? -37.438 22.969 4.129 1 65.75 99 SER A O 1
ATOM 748 N N . LEU A 1 100 ? -36.719 25.109 3.879 1 74.38 100 LEU A N 1
ATOM 749 C CA . LEU A 1 100 ? -37.344 25.547 5.121 1 74.38 100 LEU A CA 1
ATOM 750 C C . LEU A 1 100 ? -38.875 25.531 4.992 1 74.38 100 LEU A C 1
ATOM 752 O O . LEU A 1 100 ? -39.594 25.156 5.934 1 74.38 100 LEU A O 1
ATOM 756 N N . GLY A 1 101 ? -39.312 25.891 3.793 1 75.12 101 GLY A N 1
ATOM 757 C CA . GLY A 1 101 ? -40.75 25.906 3.582 1 75.12 101 GLY A CA 1
ATOM 758 C C . GLY A 1 101 ? -41.375 24.516 3.502 1 75.12 101 GLY A C 1
ATOM 759 O O . GLY A 1 101 ? -42.5 24.312 3.918 1 75.12 101 GLY A O 1
ATOM 760 N N . LYS A 1 102 ? -40.562 23.562 3.125 1 79.69 102 LYS A N 1
ATOM 761 C CA . LYS A 1 102 ? -41.062 22.203 2.951 1 79.69 102 LYS A CA 1
ATOM 762 C C . LYS A 1 102 ? -40.75 21.344 4.176 1 79.69 102 LYS A C 1
ATOM 764 O O . LYS A 1 102 ? -41.312 20.25 4.332 1 79.69 102 LYS A O 1
ATOM 769 N N . GLY A 1 103 ? -39.969 21.922 5.059 1 88.81 103 GLY A N 1
ATOM 770 C CA . GLY A 1 103 ? -39.594 21.156 6.238 1 88.81 103 GLY A CA 1
ATOM 771 C C . GLY A 1 103 ? -38.688 19.984 5.93 1 88.81 103 GLY A C 1
ATOM 772 O O . GLY A 1 103 ? -38.812 18.906 6.516 1 88.81 103 GLY A O 1
ATOM 773 N N . ASP A 1 104 ? -37.938 20.141 4.879 1 91.25 104 ASP A N 1
ATOM 774 C CA . ASP A 1 104 ? -37.031 19.078 4.438 1 91.25 104 ASP A CA 1
ATOM 775 C C . ASP A 1 104 ? -35.594 19.609 4.246 1 91.25 104 ASP A C 1
ATOM 777 O O . ASP A 1 104 ? -35.375 20.438 3.371 1 91.25 104 ASP A O 1
ATOM 781 N N . GLY A 1 105 ? -34.75 19.125 5.039 1 93.25 105 GLY A N 1
ATOM 782 C CA . GLY A 1 105 ? -33.344 19.516 4.938 1 93.25 105 GLY A CA 1
ATOM 783 C C . GLY A 1 105 ? -32.438 18.344 4.629 1 93.25 105 GLY A C 1
ATOM 784 O O . GLY A 1 105 ? -31.297 18.281 5.109 1 93.25 105 GLY A O 1
ATOM 785 N N . SER A 1 106 ? -32.906 17.469 3.789 1 95.69 106 SER A N 1
ATOM 786 C CA . SER A 1 106 ? -32.188 16.219 3.502 1 95.69 106 SER A CA 1
ATOM 787 C C . SER A 1 106 ? -30.891 16.484 2.729 1 95.69 106 SER A C 1
ATOM 789 O O . SER A 1 106 ? -30.844 17.422 1.912 1 95.69 106 SER A O 1
ATOM 791 N N . LEU A 1 107 ? -29.953 15.703 3.002 1 96.62 107 LEU A N 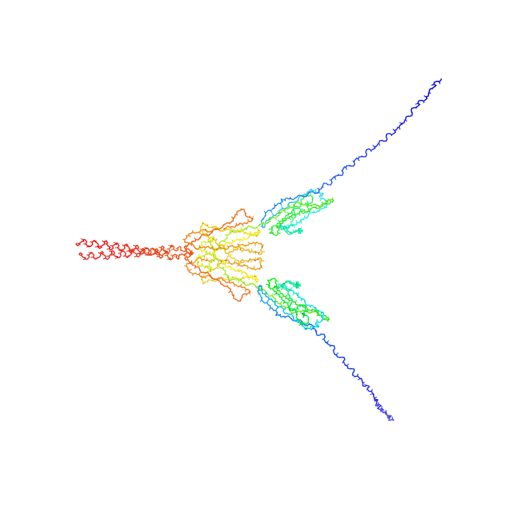1
ATOM 792 C CA . LEU A 1 107 ? -28.641 15.828 2.375 1 96.62 107 LEU A CA 1
ATOM 793 C C . LEU A 1 107 ? -28.438 14.742 1.323 1 96.62 107 LEU A C 1
ATOM 795 O O . LEU A 1 107 ? -28.734 13.57 1.569 1 96.62 107 LEU A O 1
ATOM 799 N N . ILE A 1 108 ? -27.984 15.172 0.231 1 97.19 108 ILE A N 1
ATOM 800 C CA . ILE A 1 108 ? -27.625 14.242 -0.835 1 97.19 108 ILE A CA 1
ATOM 801 C C . ILE A 1 108 ? -26.094 14.164 -0.962 1 97.19 108 ILE A C 1
ATOM 803 O O . ILE A 1 108 ? -25.438 15.195 -1.1 1 97.19 108 ILE A O 1
ATOM 807 N N . ILE A 1 109 ? -25.562 13 -0.905 1 97.56 109 ILE A N 1
ATOM 808 C CA . ILE A 1 109 ? -24.141 12.758 -1.126 1 97.56 109 ILE A CA 1
ATOM 809 C C . ILE A 1 109 ? -23.953 11.93 -2.398 1 97.56 109 ILE A C 1
ATOM 811 O O . ILE A 1 109 ? -24.344 10.766 -2.453 1 97.56 109 ILE A O 1
ATOM 815 N N . SER A 1 110 ? -23.344 12.531 -3.342 1 97 110 SER A N 1
ATOM 816 C CA . SER A 1 110 ? -23.109 11.82 -4.598 1 97 110 SER A CA 1
ATOM 817 C C . SER A 1 110 ? -21.719 11.203 -4.641 1 97 110 SER A C 1
ATOM 819 O O . SER A 1 110 ? -20.812 11.664 -3.949 1 97 110 SER A O 1
ATOM 821 N N . ASN A 1 111 ? -21.594 10.133 -5.383 1 95.75 111 ASN A N 1
ATOM 822 C CA . ASN A 1 111 ? -20.297 9.492 -5.602 1 95.75 111 ASN A CA 1
ATOM 823 C C . ASN A 1 111 ? -19.547 9.297 -4.289 1 95.75 111 ASN A C 1
ATOM 825 O O . ASN A 1 111 ? -18.391 9.734 -4.156 1 95.75 111 ASN A O 1
ATOM 829 N N . ILE A 1 112 ? -20.172 8.547 -3.475 1 95.38 112 ILE A N 1
ATOM 830 C CA . ILE A 1 112 ? -19.703 8.359 -2.105 1 95.38 112 ILE A CA 1
ATOM 831 C C . ILE A 1 112 ? -18.312 7.727 -2.121 1 95.38 112 ILE A C 1
ATOM 833 O O . ILE A 1 112 ? -18.031 6.863 -2.953 1 95.38 112 ILE A O 1
ATOM 837 N N . SER A 1 113 ? -17.484 8.25 -1.236 1 93.44 113 SER A N 1
ATOM 838 C CA . SER A 1 113 ? -16.156 7.688 -0.998 1 93.44 113 SER A CA 1
ATOM 839 C C . SER A 1 113 ? -16.047 7.133 0.418 1 93.44 113 SER A C 1
ATOM 841 O O . SER A 1 113 ? -16.938 7.34 1.247 1 93.44 113 SER A O 1
ATOM 843 N N . TRP A 1 114 ? -14.977 6.438 0.685 1 92.81 114 TRP A N 1
ATOM 844 C CA . TRP A 1 114 ? -14.773 5.859 2.008 1 92.81 114 TRP A CA 1
ATOM 845 C C . TRP A 1 114 ? -14.625 6.945 3.064 1 92.81 114 TRP A C 1
ATOM 847 O O . TRP A 1 114 ? -14.977 6.742 4.23 1 92.81 114 TRP A O 1
ATOM 857 N N . GLU A 1 115 ? -14.195 8.164 2.664 1 90 115 GLU A N 1
ATOM 858 C CA . GLU A 1 115 ? -14 9.289 3.578 1 90 115 GLU A CA 1
ATOM 859 C C . GLU A 1 115 ? -15.344 9.859 4.035 1 90 115 GLU A C 1
ATOM 861 O O . GLU A 1 115 ? -15.398 10.602 5.02 1 90 115 GLU A O 1
ATOM 866 N N . ASP A 1 116 ? -16.281 9.5 3.332 1 94.06 116 ASP A N 1
ATOM 867 C CA . ASP A 1 116 ? -17.594 10.047 3.65 1 94.06 116 ASP A CA 1
ATOM 868 C C . ASP A 1 116 ? -18.234 9.312 4.828 1 94.06 116 ASP A C 1
ATOM 870 O O . ASP A 1 116 ? -19.266 9.742 5.348 1 94.06 116 ASP A O 1
ATOM 874 N N . ALA A 1 117 ? -17.688 8.195 5.203 1 93.81 117 ALA A N 1
ATOM 875 C CA . ALA A 1 117 ? -18.234 7.461 6.336 1 93.81 117 ALA A CA 1
ATOM 876 C C . ALA A 1 117 ? -18.234 8.32 7.598 1 93.81 117 ALA A C 1
ATOM 878 O O . ALA A 1 117 ? -17.312 9.109 7.82 1 93.81 117 ALA A O 1
ATOM 879 N N . GLY A 1 118 ? -19.344 8.164 8.414 1 94.25 118 GLY A N 1
ATOM 880 C CA . GLY A 1 118 ? -19.469 8.938 9.641 1 94.25 118 GLY A CA 1
ATOM 881 C C . GLY A 1 118 ? -20.906 9.008 10.148 1 94.25 118 GLY A C 1
ATOM 882 O O . GLY A 1 118 ? -21.781 8.328 9.617 1 94.25 118 GLY A O 1
ATOM 883 N N . ILE A 1 119 ? -21 9.773 11.203 1 95.69 119 ILE A N 1
ATOM 884 C CA . ILE A 1 119 ? -22.312 10.102 11.742 1 95.69 119 ILE A CA 1
ATOM 885 C C . ILE A 1 119 ? -22.719 11.516 11.32 1 95.69 119 ILE A C 1
ATOM 887 O O . ILE A 1 119 ? -22.031 12.484 11.656 1 95.69 119 ILE A O 1
ATOM 891 N N . TYR A 1 120 ? -23.797 11.547 10.641 1 96.44 120 TYR A N 1
ATOM 892 C CA . TYR A 1 120 ? -24.266 12.836 10.133 1 96.44 120 TYR A CA 1
ATOM 893 C C . TYR A 1 120 ? -25.422 13.359 10.977 1 96.44 120 TYR A C 1
ATOM 895 O O . TYR A 1 120 ? -26.406 12.648 11.211 1 96.44 120 TYR A O 1
ATOM 903 N N . VAL A 1 121 ? -25.266 14.602 11.359 1 96.44 121 VAL A N 1
ATOM 904 C CA . VAL A 1 121 ? -26.297 15.234 12.18 1 96.44 121 VAL A CA 1
ATOM 905 C C . VAL A 1 121 ? -26.75 16.547 11.531 1 96.44 121 VAL A C 1
ATOM 907 O O . VAL A 1 121 ? -25.922 17.391 11.188 1 96.44 121 VAL A O 1
ATOM 910 N N . CYS A 1 122 ? -28.016 16.656 11.32 1 95.75 122 CYS A N 1
ATOM 911 C CA . CYS A 1 122 ? -28.562 17.891 10.781 1 95.75 122 CYS A CA 1
ATOM 912 C C . CYS A 1 122 ? -28.984 18.828 11.906 1 95.75 122 CYS A C 1
ATOM 914 O O . CYS A 1 122 ? -29.531 18.375 12.922 1 95.75 122 CYS A O 1
ATOM 916 N N . LYS A 1 123 ? -28.703 20.016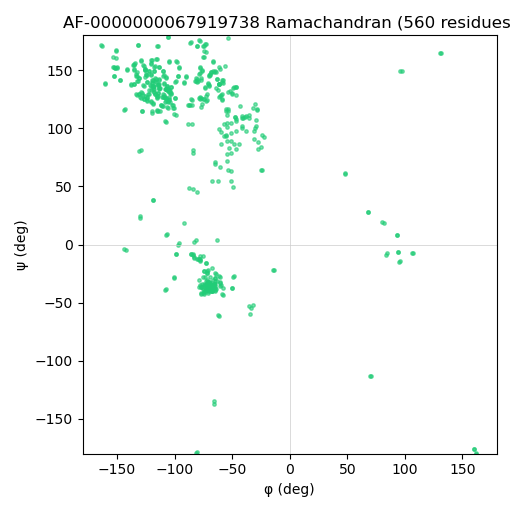 11.727 1 94.38 123 LYS A N 1
ATOM 917 C CA . LYS A 1 123 ? -29.109 21.078 12.641 1 94.38 123 LYS A CA 1
ATOM 918 C C . LYS A 1 123 ? -30.031 22.078 11.945 1 94.38 123 LYS A C 1
ATOM 920 O O . LYS A 1 123 ? -29.703 22.562 10.859 1 94.38 123 LYS A O 1
ATOM 925 N N . VAL A 1 124 ? -31.094 22.391 12.641 1 92.12 124 VAL A N 1
ATOM 926 C CA . VAL A 1 124 ? -32.094 23.281 12.055 1 92.12 124 VAL A CA 1
ATOM 927 C C . VAL A 1 124 ? -32.281 24.5 12.961 1 92.12 124 VAL A C 1
ATOM 929 O O . VAL A 1 124 ? -32.469 24.359 14.172 1 92.12 124 VAL A O 1
ATOM 932 N N . TRP A 1 125 ? -32.188 25.516 12.266 1 90.38 125 TRP A N 1
ATOM 933 C CA . TRP A 1 125 ? -32.469 26.781 12.93 1 90.38 125 TRP A CA 1
ATOM 934 C C . TRP A 1 125 ? -33.625 27.516 12.258 1 90.38 125 TRP A C 1
ATOM 936 O O . TRP A 1 125 ? -33.594 27.766 11.055 1 90.38 125 TRP A O 1
ATOM 946 N N . LEU A 1 126 ? -34.688 27.828 13 1 86.19 126 LEU A N 1
ATOM 947 C CA . LEU A 1 126 ? -35.812 28.625 12.531 1 86.19 126 LEU A CA 1
ATOM 948 C C . LEU A 1 126 ? -35.969 29.891 13.375 1 86.19 126 LEU A C 1
ATOM 950 O O . LEU A 1 126 ? -35.781 29.859 14.594 1 86.19 126 LEU A O 1
ATOM 954 N N . TRP A 1 127 ? -36.219 30.828 12.703 1 84 127 TRP A N 1
ATOM 955 C CA . TRP A 1 127 ? -36.375 32.094 13.398 1 84 127 TRP A CA 1
ATOM 956 C C . TRP A 1 127 ? -37.375 31.969 14.555 1 84 127 TRP A C 1
ATOM 958 O O . TRP A 1 127 ? -38.469 31.438 14.383 1 84 127 TRP A O 1
ATOM 968 N N . GLY A 1 128 ? -36.969 32.469 15.688 1 80.88 128 GLY A N 1
ATOM 969 C CA . GLY A 1 128 ? -37.844 32.469 16.859 1 80.88 128 GLY A CA 1
ATOM 970 C C . GLY A 1 128 ? -37.812 31.156 17.625 1 80.88 128 GLY A C 1
ATOM 971 O O . GLY A 1 128 ? -38.5 31.031 18.656 1 80.88 128 GLY A O 1
ATOM 972 N N . LYS A 1 129 ? -37.188 30.266 17.031 1 84.69 129 LYS A N 1
ATOM 973 C CA . LYS A 1 129 ? -37.094 28.969 17.703 1 84.69 129 LYS A CA 1
ATOM 974 C C . LYS A 1 129 ? -35.656 28.625 18.078 1 84.69 129 LYS A C 1
ATOM 976 O O . LYS A 1 129 ? -34.719 29.188 17.516 1 84.69 129 LYS A O 1
ATOM 981 N N . GLU A 1 130 ? -35.562 27.734 19 1 88.75 130 GLU A N 1
ATOM 982 C CA . GLU A 1 130 ? -34.25 27.219 19.359 1 88.75 130 GLU A CA 1
ATOM 983 C C . GLU A 1 130 ? -33.75 26.219 18.328 1 88.75 130 GLU A C 1
ATOM 985 O O . GLU A 1 130 ? -34.531 25.422 17.797 1 88.75 130 GLU A O 1
ATOM 990 N N . GLU A 1 131 ? -32.531 26.312 18.109 1 91.75 131 GLU A N 1
ATOM 991 C CA . GLU A 1 131 ? -31.891 25.359 17.203 1 91.75 131 GLU A CA 1
ATOM 992 C C . GLU A 1 131 ? -32 23.938 17.719 1 91.75 131 GLU A C 1
ATOM 994 O O . GLU A 1 131 ? -31.797 23.688 18.906 1 91.75 131 GLU A O 1
ATOM 999 N N . LYS A 1 132 ? -32.375 23.062 16.859 1 94.06 132 LYS A N 1
ATOM 1000 C CA . LYS A 1 132 ? -32.5 21.656 17.234 1 94.06 132 LYS A CA 1
ATOM 1001 C C . LYS A 1 132 ? -31.703 20.781 16.266 1 94.06 132 LYS A C 1
ATOM 1003 O O . LYS A 1 132 ? -31.516 21.141 15.109 1 94.06 132 LYS A O 1
ATOM 1008 N N . GLU A 1 133 ? -31.297 19.609 16.797 1 95.19 133 GLU A N 1
ATOM 1009 C CA . GLU A 1 133 ? -30.547 18.656 15.984 1 95.19 133 GLU A CA 1
ATOM 1010 C C . GLU A 1 133 ? -31.297 17.344 15.82 1 95.19 133 GLU A C 1
ATOM 1012 O O . GLU A 1 133 ? -32.125 17 16.656 1 95.19 133 GLU A O 1
ATOM 1017 N N . GLY A 1 134 ? -30.984 16.766 14.766 1 95.56 134 GLY A N 1
ATOM 1018 C CA . GLY A 1 134 ? -31.562 15.445 14.555 1 95.56 134 GLY A CA 1
ATOM 1019 C C . GLY A 1 134 ? -30.875 14.352 15.352 1 95.56 134 GLY A C 1
ATOM 1020 O O . GLY A 1 134 ? -29.938 14.617 16.094 1 95.56 134 GLY A O 1
ATOM 1021 N N . ASN A 1 135 ? -31.484 13.102 15.234 1 95.25 135 ASN A N 1
ATOM 1022 C CA . ASN A 1 135 ? -30.953 11.953 15.961 1 95.25 135 ASN A CA 1
ATOM 1023 C C . ASN A 1 135 ? -29.703 11.383 15.281 1 95.25 135 ASN A C 1
ATOM 1025 O O . ASN A 1 135 ? -29.031 10.5 15.836 1 95.25 135 ASN A O 1
ATOM 1029 N N . GLY A 1 136 ? -29.422 11.781 14.102 1 96.19 136 GLY A N 1
ATOM 1030 C CA . GLY A 1 136 ? -28.219 11.352 13.414 1 96.19 136 GLY A CA 1
ATOM 1031 C C . GLY A 1 136 ? -28.438 10.172 12.492 1 96.19 136 GLY A C 1
ATOM 1032 O O . GLY A 1 136 ? -29.359 9.383 12.703 1 96.19 136 GLY A O 1
ATOM 1033 N N . THR A 1 137 ? -27.688 10.141 11.492 1 97.31 137 THR A N 1
ATOM 1034 C CA . THR A 1 137 ? -27.641 9.008 10.578 1 97.31 137 THR A CA 1
ATOM 1035 C C . THR A 1 137 ? -26.219 8.469 10.445 1 97.31 137 THR A C 1
ATOM 1037 O O . THR A 1 137 ? -25.297 9.219 10.125 1 97.31 137 THR A O 1
ATOM 1040 N N . ARG A 1 138 ? -26.094 7.184 10.719 1 96.75 138 ARG A N 1
ATOM 1041 C CA . ARG A 1 138 ? -24.797 6.527 10.562 1 96.75 138 ARG A CA 1
ATOM 1042 C C . ARG A 1 138 ? -24.609 6.047 9.125 1 96.75 138 ARG A C 1
ATOM 1044 O O . ARG A 1 138 ? -25.391 5.25 8.617 1 96.75 138 ARG A O 1
ATOM 1051 N N . LEU A 1 139 ? -23.562 6.59 8.562 1 97.06 139 LEU A N 1
ATOM 1052 C CA . LEU A 1 139 ? -23.234 6.176 7.203 1 97.06 139 LEU A CA 1
ATOM 1053 C C . LEU A 1 139 ? -21.953 5.352 7.18 1 97.06 139 LEU A C 1
ATOM 1055 O O . LEU A 1 139 ? -20.891 5.832 7.57 1 97.06 139 LEU A O 1
ATOM 1059 N N . VAL A 1 140 ? -22.125 4.117 6.715 1 95.88 140 VAL A N 1
ATOM 1060 C CA . VAL A 1 140 ? -20.969 3.238 6.555 1 95.88 140 VAL A CA 1
ATOM 1061 C C . VAL A 1 140 ? -20.75 2.945 5.074 1 95.88 140 VAL A C 1
ATOM 1063 O O . VAL A 1 140 ? -21.688 2.674 4.336 1 95.88 140 VAL A O 1
ATOM 1066 N N . VAL A 1 141 ? -19.516 3.039 4.656 1 95.69 141 VAL A N 1
ATOM 1067 C CA . VAL A 1 141 ? -19.172 2.766 3.266 1 95.69 141 VAL A CA 1
ATOM 1068 C C . VAL A 1 141 ? -18.188 1.595 3.197 1 95.69 141 VAL A C 1
ATOM 1070 O O . VAL A 1 141 ? -17.094 1.666 3.746 1 95.69 141 VAL A O 1
ATOM 1073 N N . TYR A 1 142 ? -18.625 0.554 2.477 1 95.88 142 TYR A N 1
ATOM 1074 C CA . TYR A 1 142 ? -17.766 -0.625 2.369 1 95.88 142 TYR A CA 1
ATOM 1075 C C . TYR A 1 142 ? -17.219 -0.774 0.956 1 95.88 142 TYR A C 1
ATOM 1077 O O . TYR A 1 142 ? -17.797 -0.246 0.001 1 95.88 142 TYR A O 1
ATOM 1085 N N . GLY A 1 143 ? -16.062 -1.334 0.907 1 96.06 143 GLY A N 1
ATOM 1086 C CA . GLY A 1 143 ? -15.562 -1.998 -0.284 1 96.06 143 GLY A CA 1
ATOM 1087 C C . GLY A 1 143 ? -15.477 -3.506 -0.135 1 96.06 143 GLY A C 1
ATOM 1088 O O . GLY A 1 143 ? -14.891 -4.008 0.825 1 96.06 143 GLY A O 1
ATOM 1089 N N . HIS A 1 144 ? -16.094 -4.176 -1.09 1 96.19 144 HIS A N 1
ATOM 1090 C CA . HIS A 1 144 ? -16.047 -5.633 -1.027 1 96.19 144 HIS A CA 1
ATOM 1091 C C . HIS A 1 144 ? -14.727 -6.176 -1.557 1 96.19 144 HIS A C 1
ATOM 1093 O O . HIS A 1 144 ? -14.203 -5.672 -2.553 1 96.19 144 HIS A O 1
ATOM 1099 N N . PRO A 1 145 ? -14.242 -7.195 -0.872 1 98 145 PRO A N 1
ATOM 1100 C CA . PRO A 1 145 ? -13.062 -7.84 -1.447 1 98 145 PRO A CA 1
ATOM 1101 C C . PRO A 1 145 ? -13.367 -8.586 -2.744 1 98 145 PRO A C 1
ATOM 1103 O O . PRO A 1 145 ? -14.477 -9.109 -2.914 1 98 145 PRO A O 1
ATOM 1106 N N . ASN A 1 146 ? -12.375 -8.578 -3.555 1 97.62 146 ASN A N 1
ATOM 1107 C CA . ASN A 1 146 ? -12.484 -9.398 -4.754 1 97.62 146 ASN A CA 1
ATOM 1108 C C . ASN A 1 146 ? -12.312 -10.883 -4.438 1 97.62 146 ASN A C 1
ATOM 1110 O O . ASN A 1 146 ? -11.797 -11.242 -3.377 1 97.62 146 ASN A O 1
ATOM 1114 N N . GLN A 1 147 ? -12.773 -11.68 -5.383 1 97.06 147 GLN A N 1
ATOM 1115 C CA . GLN A 1 147 ? -12.523 -13.109 -5.273 1 97.06 147 GLN A CA 1
ATOM 1116 C C . GLN A 1 147 ? -11.047 -13.391 -5.016 1 97.06 147 GLN A C 1
ATOM 1118 O O . GLN A 1 147 ? -10.18 -12.828 -5.672 1 97.06 147 GLN A O 1
ATOM 1123 N N . PRO A 1 148 ? -10.852 -14.227 -3.979 1 97.31 148 PRO A N 1
ATOM 1124 C CA . PRO A 1 148 ? -9.445 -14.531 -3.697 1 97.31 148 PRO A CA 1
ATOM 1125 C C . PRO A 1 148 ? -8.734 -15.172 -4.887 1 97.31 148 PRO A C 1
ATOM 1127 O O . PRO A 1 148 ? -9.328 -15.969 -5.613 1 97.31 148 PRO A O 1
ATOM 1130 N N . GLU A 1 149 ? -7.5 -14.758 -5.102 1 96.56 149 GLU A N 1
ATOM 1131 C CA . GLU A 1 149 ? -6.609 -15.352 -6.098 1 96.56 149 GLU A CA 1
ATOM 1132 C C . GLU A 1 149 ? -5.504 -16.156 -5.43 1 96.56 149 GLU A C 1
ATOM 1134 O O . GLU A 1 149 ? -4.891 -15.711 -4.461 1 96.56 149 GLU A O 1
ATOM 1139 N N . ILE A 1 150 ? -5.289 -17.328 -5.938 1 95 150 ILE A N 1
ATOM 1140 C CA . ILE A 1 150 ? -4.242 -18.172 -5.371 1 95 150 ILE A CA 1
ATOM 1141 C C . ILE A 1 150 ? -3.051 -18.234 -6.324 1 95 150 ILE A C 1
ATOM 1143 O O . ILE A 1 150 ? -3.225 -18.406 -7.535 1 95 150 ILE A O 1
ATOM 1147 N N . TYR A 1 151 ? -1.919 -18.062 -5.77 1 94.5 151 TYR A N 1
ATOM 1148 C CA . TYR A 1 151 ? -0.666 -18.109 -6.516 1 94.5 151 TYR A CA 1
ATOM 1149 C C . TYR A 1 151 ? 0.291 -19.141 -5.91 1 94.5 151 TYR A C 1
ATOM 1151 O O . TYR A 1 151 ? 0.31 -19.328 -4.695 1 94.5 151 TYR A O 1
ATOM 1159 N N . LEU A 1 152 ? 1.035 -19.719 -6.738 1 91.25 152 LEU A N 1
ATOM 1160 C CA . LEU A 1 152 ? 2.082 -20.656 -6.34 1 91.25 152 LEU A CA 1
ATOM 1161 C C . LEU A 1 152 ? 3.459 -20.016 -6.465 1 91.25 152 LEU A C 1
ATOM 1163 O O . LEU A 1 152 ? 3.811 -19.484 -7.523 1 91.25 152 LEU A O 1
ATOM 1167 N N . GLN A 1 153 ? 4.195 -20.062 -5.406 1 90.75 153 GLN A N 1
ATOM 1168 C CA . GLN A 1 153 ? 5.555 -19.531 -5.48 1 90.75 153 GLN A CA 1
ATOM 1169 C C . GLN A 1 153 ? 6.457 -20.469 -6.285 1 90.75 153 GLN A C 1
ATOM 1171 O O . GLN A 1 153 ? 6.523 -21.672 -6.008 1 90.75 153 GLN A O 1
ATOM 1176 N N . VAL A 1 154 ? 7.078 -20.078 -7.262 1 83.19 154 VAL A N 1
ATOM 1177 C CA . VAL A 1 154 ? 7.852 -20.953 -8.141 1 83.19 154 VAL A CA 1
ATOM 1178 C C . VAL A 1 154 ? 9.336 -20.859 -7.781 1 83.19 154 VAL A C 1
ATOM 1180 O O . VAL A 1 154 ? 10.094 -21.812 -8.008 1 83.19 154 VAL A O 1
ATOM 1183 N N . GLN A 1 155 ? 9.828 -19.797 -7.281 1 68.38 155 GLN A N 1
ATOM 1184 C CA . GLN A 1 155 ? 11.25 -19.688 -6.961 1 68.38 155 GLN A CA 1
ATOM 1185 C C . GLN A 1 155 ? 11.5 -19.922 -5.473 1 68.38 155 GLN A C 1
ATOM 1187 O O . GLN A 1 155 ? 10.711 -19.5 -4.633 1 68.38 155 GLN A O 1
ATOM 1192 N N . GLY A 1 156 ? 12.57 -20.625 -5.176 1 60.91 156 GLY A N 1
ATOM 1193 C CA . GLY A 1 156 ? 13.078 -20.688 -3.816 1 60.91 156 GLY A CA 1
ATOM 1194 C C . GLY A 1 156 ? 12.344 -21.688 -2.951 1 60.91 156 GLY A C 1
ATOM 1195 O O . GLY A 1 156 ? 12.297 -21.547 -1.729 1 60.91 156 GLY A O 1
ATOM 1196 N N . GLN A 1 157 ? 11.633 -22.625 -3.656 1 62.06 157 GLN A N 1
ATOM 1197 C CA . GLN A 1 157 ? 10.883 -23.578 -2.842 1 62.06 157 GLN A CA 1
ATOM 1198 C C . GLN A 1 157 ? 11.797 -24.656 -2.256 1 62.06 157 GLN A C 1
ATOM 1200 O O . GLN A 1 157 ? 12.773 -25.062 -2.891 1 62.06 157 GLN A O 1
ATOM 1205 N N . LYS A 1 158 ? 11.672 -24.734 -0.901 1 62.09 158 LYS A N 1
ATOM 1206 C CA . LYS A 1 158 ? 12.359 -25.828 -0.219 1 62.09 158 LYS A CA 1
ATOM 1207 C C . LYS A 1 158 ? 11.859 -27.188 -0.711 1 62.09 158 LYS A C 1
ATOM 1209 O O . LYS A 1 158 ? 10.711 -27.312 -1.14 1 62.09 158 LYS A O 1
ATOM 1214 N N . GLU A 1 159 ? 12.688 -28.125 -0.652 1 68.5 159 GLU A N 1
ATOM 1215 C CA . GLU A 1 159 ? 12.336 -29.469 -1.062 1 68.5 159 GLU A CA 1
ATOM 1216 C C . GLU A 1 159 ? 11.156 -30 -0.246 1 68.5 159 GLU A C 1
ATOM 1218 O O . GLU A 1 159 ? 11.117 -29.828 0.974 1 68.5 159 GLU A O 1
ATOM 1223 N N . GLY A 1 160 ? 10.094 -30.438 -0.848 1 75.25 160 GLY A N 1
ATOM 1224 C CA . GLY A 1 160 ? 8.984 -31.141 -0.229 1 75.25 160 GLY A CA 1
ATOM 1225 C C . GLY A 1 160 ? 7.844 -30.234 0.182 1 75.25 160 GLY A C 1
ATOM 1226 O O . GLY A 1 160 ? 6.844 -30.703 0.736 1 75.25 160 GLY A O 1
ATOM 1227 N N . THR A 1 161 ? 8.07 -28.953 0.046 1 83.75 161 THR A N 1
ATOM 1228 C CA . THR A 1 161 ? 6.996 -28.047 0.435 1 83.75 161 THR A CA 1
ATOM 1229 C C . THR A 1 161 ? 6.746 -27.016 -0.657 1 83.75 161 THR A C 1
ATOM 1231 O O . THR A 1 161 ? 7.668 -26.609 -1.366 1 83.75 161 THR A O 1
ATOM 1234 N N . ILE A 1 162 ? 5.539 -26.703 -0.808 1 86.19 162 ILE A N 1
ATOM 1235 C CA . ILE A 1 162 ? 5.191 -25.641 -1.758 1 86.19 162 ILE A CA 1
ATOM 1236 C C . ILE A 1 162 ? 4.535 -24.484 -1.021 1 86.19 162 ILE A C 1
ATOM 1238 O O . ILE A 1 162 ? 3.904 -24.672 0.022 1 86.19 162 ILE A O 1
ATOM 1242 N N . VAL A 1 163 ? 4.727 -23.297 -1.526 1 91.56 163 VAL A N 1
ATOM 1243 C CA . VAL A 1 163 ? 4.172 -22.109 -0.906 1 91.56 163 VAL A CA 1
ATOM 1244 C C . VAL A 1 163 ? 3.039 -21.547 -1.77 1 91.56 163 VAL A C 1
ATOM 1246 O O . VAL A 1 163 ? 3.219 -21.328 -2.969 1 91.56 163 VAL A O 1
ATOM 1249 N N . LEU A 1 164 ? 1.928 -21.359 -1.143 1 92.88 164 LEU A N 1
ATOM 1250 C CA . LEU A 1 164 ? 0.773 -20.75 -1.786 1 92.88 164 LEU A CA 1
ATOM 1251 C C . LEU A 1 164 ? 0.521 -19.344 -1.226 1 92.88 164 LEU A C 1
ATOM 1253 O O . LEU A 1 164 ? 0.671 -19.125 -0.023 1 92.88 164 LEU A O 1
ATOM 1257 N N . ALA A 1 165 ? 0.203 -18.453 -2.062 1 96.44 165 ALA A N 1
ATOM 1258 C CA . ALA A 1 165 ? -0.239 -17.109 -1.686 1 96.44 165 ALA A CA 1
ATOM 1259 C C . ALA A 1 165 ? -1.708 -16.906 -2.039 1 96.44 165 ALA A C 1
ATOM 1261 O O . ALA A 1 165 ? -2.104 -17.062 -3.197 1 96.44 165 ALA A O 1
ATOM 1262 N N . CYS A 1 166 ? -2.502 -16.625 -1.075 1 97.56 166 CYS A N 1
ATOM 1263 C CA . CYS A 1 166 ? -3.891 -16.234 -1.277 1 97.56 166 CYS A CA 1
ATOM 1264 C C . CYS A 1 166 ? -4.055 -14.719 -1.146 1 97.56 166 CYS A C 1
ATOM 1266 O O . CYS A 1 166 ? -3.793 -14.156 -0.084 1 97.56 166 CYS A O 1
ATOM 1268 N N . ARG A 1 167 ? -4.473 -14.094 -2.24 1 98.31 167 ARG A N 1
ATOM 1269 C CA . ARG A 1 167 ? -4.527 -12.641 -2.32 1 98.31 167 ARG A CA 1
ATOM 1270 C C . ARG A 1 167 ? -5.953 -12.156 -2.564 1 98.31 167 ARG A C 1
ATOM 1272 O O . ARG A 1 167 ? -6.676 -12.727 -3.383 1 98.31 167 ARG A O 1
ATOM 1279 N N . THR A 1 168 ? -6.383 -11.141 -1.885 1 98.44 168 THR A N 1
ATOM 1280 C CA . THR A 1 168 ? -7.602 -10.398 -2.188 1 98.44 168 THR A CA 1
ATOM 1281 C C . THR A 1 168 ? -7.363 -8.891 -2.08 1 98.44 168 THR A C 1
ATOM 1283 O O . THR A 1 168 ? -6.402 -8.461 -1.44 1 98.44 168 THR A O 1
ATOM 1286 N N . PHE A 1 169 ? -8.172 -8.156 -2.805 1 98.25 169 PHE A N 1
ATOM 1287 C CA . PHE A 1 169 ? -7.969 -6.711 -2.842 1 98.25 169 PHE A CA 1
ATOM 1288 C C . PHE A 1 169 ? -9.289 -5.98 -3.08 1 98.25 169 PHE A C 1
ATOM 1290 O O . PHE A 1 169 ? -10.32 -6.613 -3.301 1 98.25 169 PHE A O 1
ATOM 1297 N N . GLY A 1 170 ? -9.25 -4.66 -2.854 1 96.62 170 GLY A N 1
ATOM 1298 C CA . GLY A 1 170 ? -10.391 -3.812 -3.162 1 96.62 170 GLY A CA 1
ATOM 1299 C C . GLY A 1 170 ? -11.32 -3.613 -1.981 1 96.62 170 GLY A C 1
ATOM 1300 O O . GLY A 1 170 ? -12.398 -3.033 -2.125 1 96.62 170 GLY A O 1
ATOM 1301 N N . PHE A 1 171 ? -10.906 -4.074 -0.814 1 97.69 171 PHE A N 1
ATOM 1302 C CA . PHE A 1 171 ? -11.836 -4.043 0.311 1 97.69 171 PHE A CA 1
ATOM 1303 C C . PHE A 1 171 ? -11.57 -2.828 1.193 1 97.69 171 PHE A C 1
ATOM 1305 O O . PHE A 1 171 ? -10.469 -2.277 1.187 1 97.69 171 PHE A O 1
ATOM 1312 N N . HIS A 1 172 ? -12.57 -2.488 1.901 1 96.5 172 HIS A N 1
ATOM 1313 C CA . HIS A 1 172 ? -12.57 -1.432 2.906 1 96.5 172 HIS A CA 1
ATOM 1314 C C . HIS A 1 172 ? -13.742 -1.593 3.873 1 96.5 172 HIS A C 1
ATOM 1316 O O . HIS A 1 172 ? -14.875 -1.841 3.449 1 96.5 172 HIS A O 1
ATOM 1322 N N . PRO A 1 173 ? -13.578 -1.391 5.113 1 94.75 173 PRO A N 1
ATOM 1323 C CA . PRO A 1 173 ? -12.289 -1.143 5.762 1 94.75 173 PRO A CA 1
ATOM 1324 C C . PRO A 1 173 ? -11.438 -2.406 5.891 1 94.75 173 PRO A C 1
ATOM 1326 O O . PRO A 1 173 ? -11.844 -3.477 5.43 1 94.75 173 PRO A O 1
ATOM 1329 N N . ALA A 1 174 ? -10.188 -2.279 6.297 1 95.94 174 ALA A N 1
ATOM 1330 C CA . ALA A 1 174 ? -9.344 -3.398 6.715 1 95.94 174 ALA A CA 1
ATOM 1331 C C . ALA A 1 174 ? -9.695 -3.848 8.133 1 95.94 174 ALA A C 1
ATOM 1333 O O . ALA A 1 174 ? -10.266 -3.08 8.906 1 95.94 174 ALA A O 1
ATOM 1334 N N . PRO A 1 175 ? -9.469 -5.105 8.461 1 96.88 175 PRO A N 1
ATOM 1335 C CA . PRO A 1 175 ? -8.781 -6.141 7.688 1 96.88 175 PRO A CA 1
ATOM 1336 C C . PRO A 1 175 ? -9.742 -7.164 7.09 1 96.88 175 PRO A C 1
ATOM 1338 O O . PRO A 1 175 ? -10.961 -7.031 7.23 1 96.88 175 PRO A O 1
ATOM 1341 N N . VAL A 1 176 ? -9.211 -8.133 6.336 1 98.44 176 VAL A N 1
ATOM 1342 C CA . VAL A 1 176 ? -9.875 -9.391 6.012 1 98.44 176 VAL A CA 1
ATOM 1343 C C . VAL A 1 176 ? -9.281 -10.523 6.836 1 98.44 176 VAL A C 1
ATOM 1345 O O . VAL A 1 176 ? -8.148 -10.422 7.316 1 98.44 176 VAL A O 1
ATOM 1348 N N . ASN A 1 177 ? -10.07 -11.555 6.969 1 98.19 177 ASN A N 1
ATOM 1349 C CA . ASN A 1 177 ? -9.586 -12.742 7.668 1 98.19 177 ASN A CA 1
ATOM 1350 C C . ASN A 1 177 ? -9.5 -13.945 6.734 1 98.19 177 ASN A C 1
ATOM 1352 O O . ASN A 1 177 ? -10.492 -14.312 6.094 1 98.19 177 ASN A O 1
ATOM 1356 N N . PHE A 1 178 ? -8.344 -14.5 6.766 1 98.12 178 PHE A N 1
ATOM 1357 C CA . PHE A 1 178 ? -8.117 -15.664 5.914 1 98.12 178 PHE A CA 1
ATOM 1358 C C . PHE A 1 178 ? -8.312 -16.953 6.695 1 98.12 178 PHE A C 1
ATOM 1360 O O . PHE A 1 178 ? -7.996 -17.016 7.887 1 98.12 178 PHE A O 1
ATOM 1367 N N . SER A 1 179 ? -8.844 -17.969 6.016 1 96 179 SER A N 1
ATOM 1368 C CA . SER A 1 179 ? -8.867 -19.328 6.512 1 96 179 SER A CA 1
ATOM 1369 C C . SER A 1 179 ? -8.531 -20.328 5.406 1 96 179 SER A C 1
ATOM 1371 O O . SER A 1 179 ? -8.922 -20.141 4.25 1 96 179 SER A O 1
ATOM 1373 N N . TRP A 1 180 ? -7.707 -21.312 5.781 1 94.62 180 TRP A N 1
ATOM 1374 C CA . TRP A 1 180 ? -7.316 -22.375 4.852 1 94.62 180 TRP A CA 1
ATOM 1375 C C . TRP A 1 180 ? -7.895 -23.719 5.285 1 94.62 180 TRP A C 1
ATOM 1377 O O . TRP A 1 180 ? -7.895 -24.047 6.473 1 94.62 180 TRP A O 1
ATOM 1387 N N . HIS A 1 181 ? -8.445 -24.406 4.273 1 91.69 181 HIS A N 1
ATOM 1388 C CA . HIS A 1 181 ? -9 -25.719 4.562 1 91.69 181 HIS A CA 1
ATOM 1389 C C . HIS A 1 181 ? -8.531 -26.75 3.539 1 91.69 181 HIS A C 1
ATOM 1391 O O . HIS A 1 181 ? -8.414 -26.438 2.352 1 91.69 181 HIS A O 1
ATOM 1397 N N . SER A 1 182 ? -8.047 -27.797 4.09 1 87.25 182 SER A N 1
ATOM 1398 C CA . SER A 1 182 ? -7.727 -28.938 3.238 1 87.25 182 SER A CA 1
ATOM 1399 C C . SER A 1 182 ? -8.258 -30.234 3.832 1 87.25 182 SER A C 1
ATOM 1401 O O . SER A 1 182 ? -8.555 -30.297 5.027 1 87.25 182 SER A O 1
ATOM 1403 N N . SER A 1 183 ? -8.672 -31.188 3.078 1 74.69 183 SER A N 1
ATOM 1404 C CA . SER A 1 183 ? -9.219 -32.438 3.574 1 74.69 183 SER A CA 1
ATOM 1405 C C . SER A 1 183 ? -8.219 -33.156 4.48 1 74.69 183 SER A C 1
ATOM 1407 O O . SER A 1 183 ? -8.594 -33.688 5.535 1 74.69 183 SER A O 1
ATOM 1409 N N . ASP A 1 184 ? -6.949 -33.281 4.242 1 72.44 184 ASP A N 1
ATOM 1410 C CA . ASP A 1 184 ? -6.141 -34.188 5.055 1 72.44 184 ASP A CA 1
ATOM 1411 C C . ASP A 1 184 ? -4.758 -33.594 5.316 1 72.44 184 ASP A C 1
ATOM 1413 O O . ASP A 1 184 ? -3.875 -34.281 5.844 1 72.44 184 ASP A O 1
ATOM 1417 N N . LEU A 1 185 ? -4.477 -32.531 4.762 1 71.94 185 LEU A N 1
ATOM 1418 C CA . LEU A 1 185 ? -3.094 -32.094 4.934 1 71.94 185 LEU A CA 1
ATOM 1419 C C . LEU A 1 185 ? -3.014 -30.906 5.883 1 71.94 185 LEU A C 1
ATOM 1421 O O . LEU A 1 185 ? -3.938 -30.094 5.941 1 71.94 185 LEU A O 1
ATOM 1425 N N . SER A 1 186 ? -1.944 -31.047 6.566 1 79.38 186 SER A N 1
ATOM 1426 C CA . SER A 1 186 ? -1.66 -29.938 7.477 1 79.38 186 SER A CA 1
ATOM 1427 C C . SER A 1 186 ? -1.218 -28.688 6.719 1 79.38 186 SER A C 1
ATOM 1429 O O . SER A 1 186 ? -0.377 -28.766 5.82 1 79.38 186 SER A O 1
ATOM 1431 N N . ILE A 1 187 ? -1.771 -27.547 6.934 1 87.25 187 ILE A N 1
ATOM 1432 C CA . ILE A 1 187 ? -1.435 -26.25 6.355 1 87.25 187 ILE A CA 1
ATOM 1433 C C . ILE A 1 187 ? -0.715 -25.406 7.398 1 87.25 187 ILE A C 1
ATOM 1435 O O . ILE A 1 187 ? -1.189 -25.25 8.523 1 87.25 187 ILE A O 1
ATOM 1439 N N . THR A 1 188 ? 0.446 -24.969 7.098 1 88.38 188 THR A N 1
ATOM 1440 C CA . THR A 1 188 ? 1.212 -24.125 8 1 88.38 188 THR A CA 1
ATOM 1441 C C . THR A 1 188 ? 1.272 -22.688 7.473 1 88.38 188 THR A C 1
ATOM 1443 O O . THR A 1 188 ? 1.767 -22.453 6.371 1 88.38 188 THR A O 1
ATOM 1446 N N . ALA A 1 189 ? 0.813 -21.797 8.305 1 92.56 189 ALA A N 1
ATOM 1447 C CA . ALA A 1 189 ? 0.917 -20.391 7.945 1 92.56 189 ALA A CA 1
ATOM 1448 C C . ALA A 1 189 ? 2.357 -19.891 8.062 1 92.56 189 ALA A C 1
ATOM 1450 O O . ALA A 1 189 ? 3.051 -20.203 9.031 1 92.56 189 ALA A O 1
ATOM 1451 N N . LEU A 1 190 ? 2.844 -19.156 7.098 1 94.19 190 LEU A N 1
ATOM 1452 C CA . LEU A 1 190 ? 4.207 -18.656 7.109 1 94.19 190 LEU A CA 1
ATOM 1453 C C . LEU A 1 190 ? 4.293 -17.344 7.891 1 94.19 190 LEU A C 1
ATOM 1455 O O . LEU A 1 190 ? 5.387 -16.891 8.234 1 94.19 190 LEU A O 1
ATOM 1459 N N . GLY A 1 191 ? 3.168 -16.75 8.297 1 95.38 191 GLY A N 1
ATOM 1460 C CA . GLY A 1 191 ? 3.051 -15.5 9.031 1 95.38 191 GLY A CA 1
ATOM 1461 C C . GLY A 1 191 ? 1.665 -14.883 8.961 1 95.38 191 GLY A C 1
ATOM 1462 O O . GLY A 1 191 ? 0.76 -15.461 8.352 1 95.38 191 GLY A O 1
ATOM 1463 N N . PRO A 1 192 ? 1.546 -13.773 9.586 1 96.94 192 PRO A N 1
ATOM 1464 C CA . PRO A 1 192 ? 0.264 -13.078 9.453 1 96.94 192 PRO A CA 1
ATOM 1465 C C . PRO A 1 192 ? 0.007 -12.57 8.031 1 96.94 192 PRO A C 1
ATOM 1467 O O . PRO A 1 192 ? 0.945 -12.438 7.242 1 96.94 192 PRO A O 1
ATOM 1470 N N . ALA A 1 193 ? -1.211 -12.375 7.746 1 97.94 193 ALA A N 1
ATOM 1471 C CA . ALA A 1 193 ? -1.553 -11.805 6.441 1 97.94 193 ALA A CA 1
ATOM 1472 C C . ALA A 1 193 ? -0.951 -10.414 6.273 1 97.94 193 ALA A C 1
ATOM 1474 O O . ALA A 1 193 ? -0.942 -9.617 7.211 1 97.94 193 ALA A O 1
ATOM 1475 N N . GLU A 1 194 ? -0.448 -10.188 5.125 1 97.94 194 GLU A N 1
ATOM 1476 C CA . GLU A 1 194 ? 0.058 -8.859 4.801 1 97.94 194 GLU A CA 1
ATOM 1477 C C . GLU A 1 194 ? -1.081 -7.902 4.457 1 97.94 194 GLU A C 1
ATOM 1479 O O . GLU A 1 194 ? -2.086 -8.312 3.869 1 97.94 194 GLU A O 1
ATOM 1484 N N . LEU A 1 195 ? -0.919 -6.668 4.797 1 98.25 195 LEU A N 1
ATOM 1485 C CA . LEU A 1 195 ? -1.893 -5.625 4.492 1 98.25 195 LEU A CA 1
ATOM 1486 C C . LEU A 1 195 ? -1.233 -4.465 3.756 1 98.25 195 LEU A C 1
ATOM 1488 O O . LEU A 1 195 ? -0.211 -3.941 4.203 1 98.25 195 LEU A O 1
ATOM 1492 N N . TRP A 1 196 ? -1.831 -4.141 2.66 1 98.31 196 TRP A N 1
ATOM 1493 C CA . TRP A 1 196 ? -1.327 -3.07 1.806 1 98.31 196 TRP A CA 1
ATOM 1494 C C . TRP A 1 196 ? -2.449 -2.121 1.402 1 98.31 196 TRP A C 1
ATOM 1496 O O . TRP A 1 196 ? -3.564 -2.559 1.106 1 98.31 196 TRP A O 1
ATOM 1506 N N . LYS A 1 197 ? -2.104 -0.849 1.297 1 97.75 197 LYS A N 1
ATOM 1507 C CA . LYS A 1 197 ? -3.104 0.157 0.95 1 97.75 197 LYS A CA 1
ATOM 1508 C C . LYS A 1 197 ? -2.816 0.767 -0.419 1 97.75 197 LYS A C 1
ATOM 1510 O O . LYS A 1 197 ? -1.664 1.054 -0.748 1 97.75 197 LYS A O 1
ATOM 1515 N N . SER A 1 198 ? -3.799 0.966 -1.196 1 95.69 198 SER A N 1
ATOM 1516 C CA . SER A 1 198 ? -3.652 1.604 -2.502 1 95.69 198 SER A CA 1
ATOM 1517 C C . SER A 1 198 ? -3.721 3.123 -2.385 1 95.69 198 SER A C 1
ATOM 1519 O O . SER A 1 198 ? -4.016 3.656 -1.312 1 95.69 198 SER A O 1
ATOM 1521 N N . GLU A 1 199 ? -3.471 3.834 -3.477 1 91.19 199 GLU A N 1
ATOM 1522 C CA . GLU A 1 199 ? -3.605 5.285 -3.525 1 91.19 199 GLU A CA 1
ATOM 1523 C C . GLU A 1 199 ? -5.059 5.715 -3.336 1 91.19 199 GLU A C 1
ATOM 1525 O O . GLU A 1 199 ? -5.328 6.77 -2.762 1 91.19 199 GLU A O 1
ATOM 1530 N N . SER A 1 200 ? -5.895 4.859 -3.859 1 89.88 200 SER A N 1
ATOM 1531 C CA . SER A 1 200 ? -7.316 5.18 -3.785 1 89.88 200 SER A CA 1
ATOM 1532 C C . SER A 1 200 ? -7.871 4.898 -2.393 1 89.88 200 SER A C 1
ATOM 1534 O O . SER A 1 200 ? -9.016 5.262 -2.092 1 89.88 200 SER A O 1
ATOM 1536 N N . GLY A 1 201 ? -7.152 4.191 -1.574 1 91.75 201 GLY A N 1
ATOM 1537 C CA . GLY A 1 201 ? -7.562 3.986 -0.194 1 91.75 201 GLY A CA 1
ATOM 1538 C C . GLY A 1 201 ? -8.078 2.584 0.075 1 91.75 201 GLY A C 1
ATOM 1539 O O . GLY A 1 201 ? -8.367 2.232 1.22 1 91.75 201 GLY A O 1
ATOM 1540 N N . ASP A 1 202 ? -8.227 1.783 -0.978 1 95.56 202 ASP A N 1
ATOM 1541 C CA . ASP A 1 202 ? -8.617 0.394 -0.753 1 95.56 202 ASP A CA 1
ATOM 1542 C C . ASP A 1 202 ? -7.414 -0.454 -0.35 1 95.56 202 ASP A C 1
ATOM 1544 O O . ASP A 1 202 ? -6.27 -0.007 -0.456 1 95.56 202 ASP A O 1
ATOM 1548 N N . PHE A 1 203 ? -7.754 -1.67 0.05 1 97.94 203 PHE A N 1
ATOM 1549 C CA . PHE A 1 203 ? -6.699 -2.486 0.64 1 97.94 203 PHE A CA 1
ATOM 1550 C C . PHE A 1 203 ? -6.5 -3.77 -0.156 1 97.94 203 PHE A C 1
ATOM 1552 O O . PHE A 1 203 ? -7.391 -4.199 -0.89 1 97.94 203 PHE A O 1
ATOM 1559 N N . GLN A 1 204 ? -5.312 -4.273 -0.011 1 98.38 204 GLN A N 1
ATOM 1560 C CA . GLN A 1 204 ? -4.934 -5.617 -0.433 1 98.38 204 GLN A CA 1
ATOM 1561 C C . GLN A 1 204 ? -4.355 -6.418 0.731 1 98.38 204 GLN A C 1
ATOM 1563 O O . GLN A 1 204 ? -3.623 -5.875 1.561 1 98.38 204 GLN A O 1
ATOM 1568 N N . SER A 1 205 ? -4.715 -7.637 0.781 1 98.62 205 SER A N 1
ATOM 1569 C CA . SER A 1 205 ? -4.141 -8.539 1.777 1 98.62 205 SER A CA 1
ATOM 1570 C C . SER A 1 205 ? -3.691 -9.852 1.144 1 98.62 205 SER A C 1
ATOM 1572 O O . SER A 1 205 ? -4.344 -10.359 0.232 1 98.62 205 SER A O 1
ATOM 1574 N N . ILE A 1 206 ? -2.568 -10.352 1.591 1 98.5 206 ILE A N 1
ATOM 1575 C CA . ILE A 1 206 ? -2.01 -11.602 1.084 1 98.5 206 ILE A CA 1
ATOM 1576 C C . ILE A 1 206 ? -1.633 -12.516 2.252 1 98.5 206 ILE A C 1
ATOM 1578 O O . ILE A 1 206 ? -0.987 -12.07 3.207 1 98.5 206 ILE A O 1
ATOM 1582 N N . HIS A 1 207 ? -2.049 -13.719 2.225 1 98.31 207 HIS A N 1
ATOM 1583 C CA . HIS A 1 207 ? -1.681 -14.719 3.223 1 98.31 207 HIS A CA 1
ATOM 1584 C C . HIS A 1 207 ? -0.901 -15.867 2.592 1 98.31 207 HIS A C 1
ATOM 1586 O O . HIS A 1 207 ? -1.309 -16.406 1.562 1 98.31 207 HIS A O 1
ATOM 1592 N N . TYR A 1 208 ? 0.24 -16.188 3.197 1 96.81 208 TYR A N 1
ATOM 1593 C CA . TYR A 1 208 ? 1.123 -17.234 2.682 1 96.81 208 TYR A CA 1
ATOM 1594 C C . TYR A 1 208 ? 1.058 -18.484 3.551 1 96.81 208 TYR A C 1
ATOM 1596 O O . TYR A 1 208 ? 1.126 -18.391 4.777 1 96.81 208 TYR A O 1
ATOM 1604 N N . VAL A 1 209 ? 0.993 -19.594 2.865 1 94.88 209 VAL A N 1
ATOM 1605 C CA . VAL A 1 209 ? 1.009 -20.859 3.594 1 94.88 209 VAL A CA 1
ATOM 1606 C C . VAL A 1 209 ? 1.956 -21.844 2.908 1 94.88 209 VAL A C 1
ATOM 1608 O O . VAL A 1 209 ? 2.176 -21.75 1.697 1 94.88 209 VAL A O 1
ATOM 1611 N N . ALA A 1 210 ? 2.512 -22.688 3.684 1 91.62 210 ALA A N 1
ATOM 1612 C CA . ALA A 1 210 ? 3.312 -23.812 3.188 1 91.62 210 ALA A CA 1
ATOM 1613 C C . ALA A 1 210 ? 2.537 -25.125 3.275 1 91.62 210 ALA A C 1
ATOM 1615 O O . ALA A 1 210 ? 1.912 -25.406 4.297 1 91.62 210 ALA A O 1
ATOM 1616 N N . ILE A 1 211 ? 2.551 -25.812 2.158 1 87.81 211 ILE A N 1
ATOM 1617 C CA . ILE A 1 211 ? 1.879 -27.109 2.102 1 87.81 211 ILE A CA 1
ATOM 1618 C C . ILE A 1 211 ? 2.885 -28.203 1.739 1 87.81 211 ILE A C 1
ATOM 1620 O O . ILE A 1 211 ? 3.768 -27.984 0.904 1 87.81 211 ILE A O 1
ATOM 1624 N N . PRO A 1 212 ? 2.775 -29.281 2.436 1 83.75 212 PRO A N 1
ATOM 1625 C CA . PRO A 1 212 ? 3.666 -30.375 2.061 1 83.75 212 PRO A CA 1
ATOM 1626 C C . PRO A 1 212 ? 3.305 -31 0.712 1 83.75 212 PRO A C 1
ATOM 1628 O O . PRO A 1 212 ? 2.129 -31.031 0.341 1 83.75 212 PRO A O 1
ATOM 1631 N N . CYS A 1 213 ? 4.355 -31.391 0.04 1 78.19 213 CYS A N 1
ATOM 1632 C CA . CYS A 1 213 ? 4.102 -32.125 -1.188 1 78.19 213 CYS A CA 1
ATOM 1633 C C . CYS A 1 213 ? 3.379 -33.438 -0.894 1 78.19 213 CYS A C 1
ATOM 1635 O O . CYS A 1 213 ? 3.564 -34.031 0.171 1 78.19 213 CYS A O 1
ATOM 1637 N N . SER A 1 214 ? 2.459 -33.75 -1.806 1 73.5 214 SER A N 1
ATOM 1638 C CA . SER A 1 214 ? 1.659 -34.969 -1.596 1 73.5 214 SER A CA 1
ATOM 1639 C C . SER A 1 214 ? 1.73 -35.906 -2.803 1 73.5 214 SER A C 1
ATOM 1641 O O . SER A 1 214 ? 1.962 -35.438 -3.928 1 73.5 214 SER A O 1
ATOM 1643 N N . SER A 1 215 ? 1.592 -37.125 -2.48 1 73.44 215 SER A N 1
ATOM 1644 C CA . SER A 1 215 ? 1.556 -38.125 -3.547 1 73.44 215 SER A CA 1
ATOM 1645 C C . SER A 1 215 ? 0.16 -38.25 -4.148 1 73.44 215 SER A C 1
ATOM 1647 O O . SER A 1 215 ? -0.023 -38.875 -5.191 1 73.44 215 SER A O 1
ATOM 1649 N N . THR A 1 216 ? -0.743 -37.625 -3.469 1 75.44 216 THR A N 1
ATOM 1650 C CA . THR A 1 216 ? -2.119 -37.688 -3.949 1 75.44 216 THR A CA 1
ATOM 1651 C C . THR A 1 216 ? -2.658 -36.281 -4.254 1 75.44 216 THR A C 1
ATOM 1653 O O . THR A 1 216 ? -2.072 -35.281 -3.836 1 75.44 216 THR A O 1
ATOM 1656 N N . TRP A 1 217 ? -3.672 -36.344 -5.082 1 77 217 TRP A N 1
ATOM 1657 C CA . TRP A 1 217 ? -4.387 -35.094 -5.352 1 77 217 TRP A CA 1
ATOM 1658 C C . TRP A 1 217 ? -4.988 -34.531 -4.074 1 77 217 TRP A C 1
ATOM 1660 O O . TRP A 1 217 ? -5.586 -35.25 -3.279 1 77 217 TRP A O 1
ATOM 1670 N N . LYS A 1 218 ? -4.676 -33.344 -3.865 1 82.31 218 LYS A N 1
ATOM 1671 C CA . LYS A 1 218 ? -5.242 -32.656 -2.707 1 82.31 218 LYS A CA 1
ATOM 1672 C C . LYS A 1 218 ? -5.734 -31.25 -3.08 1 82.31 218 LYS A C 1
ATOM 1674 O O . LYS A 1 218 ? -5.09 -30.547 -3.863 1 82.31 218 LYS A O 1
ATOM 1679 N N . THR A 1 219 ? -6.863 -30.969 -2.539 1 88.06 219 THR A N 1
ATOM 1680 C CA . THR A 1 219 ? -7.43 -29.641 -2.811 1 88.06 219 THR A CA 1
ATOM 1681 C C . THR A 1 219 ? -7.305 -28.734 -1.586 1 88.06 219 THR A C 1
ATOM 1683 O O . THR A 1 219 ? -7.574 -29.172 -0.462 1 88.06 219 THR A O 1
ATOM 1686 N N . PHE A 1 220 ? -6.883 -27.562 -1.86 1 89.94 220 PHE A N 1
ATOM 1687 C CA . PHE A 1 220 ? -6.746 -26.547 -0.83 1 89.94 220 PHE A CA 1
ATOM 1688 C C . PHE A 1 220 ? -7.668 -25.359 -1.116 1 89.94 220 PHE A C 1
ATOM 1690 O O . PHE A 1 220 ? -7.695 -24.844 -2.234 1 89.94 220 PHE A O 1
ATOM 1697 N N . THR A 1 221 ? -8.422 -24.953 -0.074 1 93.19 221 THR A N 1
ATOM 1698 C CA . THR A 1 221 ? -9.375 -23.875 -0.234 1 93.19 221 THR A CA 1
ATOM 1699 C C . THR A 1 221 ? -8.984 -22.672 0.626 1 93.19 221 THR A C 1
ATOM 1701 O O . THR A 1 221 ? -8.734 -22.812 1.825 1 93.19 221 THR A O 1
ATOM 1704 N N . CYS A 1 222 ? -8.875 -21.547 0.034 1 96.06 222 CYS A N 1
ATOM 1705 C CA . CYS A 1 222 ? -8.672 -20.281 0.734 1 96.06 222 CYS A CA 1
ATOM 1706 C C . CYS A 1 222 ? -9.984 -19.516 0.864 1 96.06 222 CYS A C 1
ATOM 1708 O O . CYS A 1 222 ? -10.633 -19.219 -0.139 1 96.06 222 CYS A O 1
ATOM 1710 N N . SER A 1 223 ? -10.328 -19.156 2.045 1 97.5 223 SER A N 1
ATOM 1711 C CA . SER A 1 223 ? -11.562 -18.406 2.307 1 97.5 223 SER A CA 1
ATOM 1712 C C . SER A 1 223 ? -11.266 -17.047 2.928 1 97.5 223 SER A C 1
ATOM 1714 O O . SER A 1 223 ? -10.375 -16.922 3.771 1 97.5 223 SER A O 1
ATOM 1716 N N . VAL A 1 224 ? -12.039 -16.109 2.5 1 98.5 224 VAL A N 1
ATOM 1717 C CA . VAL A 1 224 ? -11.844 -14.734 2.959 1 98.5 224 VAL A CA 1
ATOM 1718 C C . VAL A 1 224 ? -13.141 -14.211 3.576 1 98.5 224 VAL A C 1
ATOM 1720 O O . VAL A 1 224 ? -14.195 -14.227 2.932 1 98.5 224 VAL A O 1
ATOM 1723 N N . ARG A 1 225 ? -12.992 -13.758 4.766 1 98.56 225 ARG A N 1
ATOM 1724 C CA . ARG A 1 225 ? -14.102 -13.102 5.453 1 98.56 225 ARG A CA 1
ATOM 1725 C C . ARG A 1 225 ? -13.852 -11.602 5.594 1 98.56 225 ARG A C 1
ATOM 1727 O O . ARG A 1 225 ? -12.719 -11.172 5.793 1 98.56 225 ARG A O 1
ATOM 1734 N N . HIS A 1 226 ? -14.922 -10.891 5.512 1 98.19 226 HIS A N 1
ATOM 1735 C CA . HIS A 1 226 ? -14.891 -9.438 5.648 1 98.19 226 HIS A CA 1
ATOM 1736 C C . HIS A 1 226 ? -16.219 -8.906 6.16 1 98.19 226 HIS A C 1
ATOM 1738 O O . HIS A 1 226 ? -17.281 -9.5 5.914 1 98.19 226 HIS A O 1
ATOM 1744 N N . VAL A 1 227 ? -16.219 -7.828 6.801 1 96.12 227 VAL A N 1
ATOM 1745 C CA . VAL A 1 227 ? -17.406 -7.238 7.414 1 96.12 227 VAL A CA 1
ATOM 1746 C C . VAL A 1 227 ? -18.453 -6.926 6.336 1 96.12 227 VAL A C 1
ATOM 1748 O O . VAL A 1 227 ? -19.656 -6.957 6.602 1 96.12 227 VAL A O 1
ATOM 1751 N N . SER A 1 228 ? -18 -6.688 5.133 1 95.94 228 SER A N 1
ATOM 1752 C CA . SER A 1 228 ? -18.922 -6.301 4.062 1 95.94 228 SER A CA 1
ATOM 1753 C C . SER A 1 228 ? -19.562 -7.523 3.414 1 95.94 228 SER A C 1
ATOM 1755 O O . SER A 1 228 ? -20.453 -7.395 2.582 1 95.94 228 SER A O 1
ATOM 1757 N N . LEU A 1 229 ? -19.094 -8.664 3.76 1 96.81 229 LEU A N 1
ATOM 1758 C CA . LEU A 1 229 ? -19.578 -9.891 3.127 1 96.81 229 LEU A CA 1
ATOM 1759 C C . LEU A 1 229 ? -20.547 -10.625 4.047 1 96.81 229 LEU A C 1
ATOM 1761 O O . LEU A 1 229 ? -20.281 -10.773 5.242 1 96.81 229 LEU A O 1
ATOM 1765 N N . VAL A 1 230 ? -21.609 -11.055 3.439 1 95.44 230 VAL A N 1
ATOM 1766 C CA . VAL A 1 230 ? -22.547 -11.906 4.18 1 95.44 230 VAL A CA 1
ATOM 1767 C C . VAL A 1 230 ? -21.953 -13.305 4.336 1 95.44 230 VAL A C 1
ATOM 1769 O O . VAL A 1 230 ? -22 -13.891 5.418 1 95.44 230 VAL A O 1
ATOM 1772 N N . GLU A 1 231 ? -21.359 -13.797 3.285 1 97.5 231 GLU A N 1
ATOM 1773 C CA . GLU A 1 231 ? -20.672 -15.086 3.252 1 97.5 231 GLU A CA 1
ATOM 1774 C C . GLU A 1 231 ? -19.234 -14.938 2.758 1 97.5 231 GLU A C 1
ATOM 1776 O O . GLU A 1 231 ? -18.953 -14.094 1.904 1 97.5 231 GLU A O 1
ATOM 1781 N N . PRO A 1 232 ? -18.453 -15.789 3.238 1 97.94 232 PRO A N 1
ATOM 1782 C CA . PRO A 1 232 ? -17.062 -15.695 2.797 1 97.94 232 PRO A CA 1
ATOM 1783 C C . PRO A 1 232 ? -16.891 -15.992 1.31 1 97.94 232 PRO A C 1
ATOM 1785 O O . PRO A 1 232 ? -17.703 -16.719 0.726 1 97.94 232 PRO A O 1
ATOM 1788 N N . LEU A 1 233 ? -15.914 -15.344 0.751 1 98.19 233 LEU A N 1
ATOM 1789 C CA . LEU A 1 233 ? -15.477 -15.703 -0.594 1 98.19 233 LEU A CA 1
ATOM 1790 C C . LEU A 1 233 ? -14.391 -16.766 -0.549 1 98.19 233 LEU A C 1
ATOM 1792 O O . LEU A 1 233 ? -13.562 -16.781 0.364 1 98.19 233 LEU A O 1
ATOM 1796 N N . SER A 1 234 ? -14.406 -17.672 -1.554 1 96.62 234 SER A N 1
ATOM 1797 C CA . SER A 1 234 ? -13.422 -18.75 -1.506 1 96.62 234 SER A CA 1
ATOM 1798 C C . SER A 1 234 ? -12.883 -19.062 -2.898 1 96.62 234 SER A C 1
ATOM 1800 O O . SER A 1 234 ? -13.562 -18.828 -3.898 1 96.62 234 SER A O 1
ATOM 1802 N N . SER A 1 235 ? -11.695 -19.516 -2.936 1 95.19 235 SER A N 1
ATOM 1803 C CA . SER A 1 235 ? -11.047 -20.062 -4.121 1 95.19 235 SER A CA 1
ATOM 1804 C C . SER A 1 235 ? -10.312 -21.359 -3.801 1 95.19 235 SER A C 1
ATOM 1806 O O . SER A 1 235 ? -9.914 -21.578 -2.654 1 95.19 235 SER A O 1
ATOM 1808 N N . ASN A 1 236 ? -10.117 -22.203 -4.828 1 91 236 ASN A N 1
ATOM 1809 C CA . ASN A 1 236 ? -9.516 -23.516 -4.602 1 91 236 ASN A CA 1
ATOM 1810 C C . ASN A 1 236 ? -8.258 -23.703 -5.438 1 91 236 ASN A C 1
ATOM 1812 O O . ASN A 1 236 ? -8.141 -23.141 -6.531 1 91 236 ASN A O 1
ATOM 1816 N N . TYR A 1 237 ? -7.367 -24.484 -4.883 1 89.38 237 TYR A N 1
ATOM 1817 C CA . TYR A 1 237 ? -6.18 -25 -5.559 1 89.38 237 TYR A CA 1
ATOM 1818 C C . TYR A 1 237 ? -6.074 -26.516 -5.395 1 89.38 237 TYR A C 1
ATOM 1820 O O . TYR A 1 237 ? -6.148 -27.031 -4.277 1 89.38 237 TYR A O 1
ATOM 1828 N N . THR A 1 238 ? -5.969 -27.125 -6.488 1 84.94 238 THR A N 1
ATOM 1829 C CA . THR A 1 238 ? -5.781 -28.562 -6.445 1 84.94 238 THR A CA 1
ATOM 1830 C C . THR A 1 238 ? -4.344 -28.938 -6.797 1 84.94 238 THR A C 1
ATOM 1832 O O . THR A 1 238 ? -3.867 -28.625 -7.891 1 84.94 238 THR A O 1
ATOM 1835 N N . TYR A 1 239 ? -3.717 -29.547 -5.812 1 80.25 239 TYR A N 1
ATOM 1836 C CA . TYR A 1 239 ? -2.355 -30.031 -6.016 1 80.25 239 TYR A CA 1
ATOM 1837 C C . TYR A 1 239 ? -2.346 -31.297 -6.863 1 80.25 239 TYR A C 1
ATOM 1839 O O . TYR A 1 239 ? -3.043 -32.25 -6.555 1 80.25 239 TYR A O 1
ATOM 1847 N N . ASP A 1 240 ? -1.593 -31.172 -7.883 1 71.94 240 ASP A N 1
ATOM 1848 C CA . ASP A 1 240 ? -1.391 -32.344 -8.75 1 71.94 240 ASP A CA 1
ATOM 1849 C C . ASP A 1 240 ? 0.015 -32.906 -8.586 1 71.94 240 ASP A C 1
ATOM 1851 O O . ASP A 1 240 ? 0.999 -32.281 -8.977 1 71.94 240 ASP A O 1
ATOM 1855 N N . PRO A 1 241 ? 0.114 -34.094 -7.871 1 67.56 241 PRO A N 1
ATOM 1856 C CA . PRO A 1 241 ? 1.439 -34.688 -7.66 1 67.56 241 PRO A CA 1
ATOM 1857 C C . PRO A 1 241 ? 2.234 -34.812 -8.953 1 67.56 241 PRO A C 1
ATOM 1859 O O . PRO A 1 241 ? 3.467 -34.875 -8.93 1 67.56 241 PRO A O 1
ATOM 1862 N N . GLY A 1 242 ? 1.532 -35.125 -9.961 1 59.09 242 GLY A N 1
ATOM 1863 C CA . GLY A 1 242 ? 2.234 -35.25 -11.234 1 59.09 242 GLY A CA 1
ATOM 1864 C C . GLY A 1 242 ? 2.918 -33.969 -11.672 1 59.09 242 GLY A C 1
ATOM 1865 O O . GLY A 1 242 ? 3.949 -34.031 -12.344 1 59.09 242 GLY A O 1
ATOM 1866 N N . GLU A 1 243 ? 2.318 -32.875 -11.312 1 57.41 243 GLU A N 1
ATOM 1867 C CA . GLU A 1 243 ? 2.867 -31.578 -11.688 1 57.41 243 GLU A CA 1
ATOM 1868 C C . GLU A 1 243 ? 4.109 -31.25 -10.867 1 57.41 243 GLU A C 1
ATOM 1870 O O . GLU A 1 243 ? 5.004 -30.547 -11.344 1 57.41 243 GLU A O 1
ATOM 1875 N N . HIS A 1 244 ? 4.016 -31.625 -9.531 1 52.31 244 HIS A N 1
ATOM 1876 C CA . HIS A 1 244 ? 5.105 -31.234 -8.641 1 52.31 244 HIS A CA 1
ATOM 1877 C C . HIS A 1 244 ? 5.949 -32.438 -8.258 1 52.31 244 HIS A C 1
ATOM 1879 O O . HIS A 1 244 ? 7.082 -32.312 -7.781 1 52.31 244 HIS A O 1
ATOM 1885 N N . GLY A 1 245 ? 5.305 -33.594 -8.031 1 41.88 245 GLY A N 1
ATOM 1886 C CA . GLY A 1 245 ? 5.988 -34.781 -7.578 1 41.88 245 GLY A CA 1
ATOM 1887 C C . GLY A 1 245 ? 6.961 -35.344 -8.594 1 41.88 245 GLY A C 1
ATOM 1888 O O . GLY A 1 245 ? 7.328 -34.688 -9.555 1 41.88 245 GLY A O 1
ATOM 1889 N N . LEU A 1 246 ? 6.852 -36.844 -8.664 1 39.72 246 LEU A N 1
ATOM 1890 C CA . LEU A 1 246 ? 7.648 -37.812 -9.391 1 39.72 246 LEU A CA 1
ATOM 1891 C C . LEU A 1 246 ? 7.707 -37.469 -10.883 1 39.72 246 LEU A C 1
ATOM 1893 O O . LEU A 1 246 ? 6.688 -37.156 -11.484 1 39.72 246 LEU A O 1
ATOM 1897 N N . SER A 1 247 ? 8.703 -37 -11.312 1 41.38 247 SER A N 1
ATOM 1898 C CA . SER A 1 247 ? 8.875 -36.875 -12.758 1 41.38 247 SER A CA 1
ATOM 1899 C C . SER A 1 247 ? 8.008 -37.875 -13.516 1 41.38 247 SER A C 1
ATOM 1901 O O . SER A 1 247 ? 7.969 -39.062 -13.164 1 41.38 247 SER A O 1
ATOM 1903 N N . GLY A 1 248 ? 6.816 -37.5 -13.938 1 40.31 248 GLY A N 1
ATOM 1904 C CA . GLY A 1 248 ? 6.195 -38.344 -14.953 1 40.31 248 GLY A CA 1
ATOM 1905 C C . GLY A 1 248 ? 7.168 -39.312 -15.602 1 40.31 248 GLY A C 1
ATOM 1906 O O . GLY A 1 248 ? 6.754 -40.25 -16.266 1 40.31 248 GLY A O 1
ATOM 1907 N N . ASN A 1 249 ? 8.336 -38.875 -15.453 1 44.41 249 ASN A N 1
ATOM 1908 C CA . ASN A 1 249 ? 9.375 -39.75 -16.016 1 44.41 249 ASN A CA 1
ATOM 1909 C C . ASN A 1 249 ? 9.531 -41.031 -15.195 1 44.41 249 ASN A C 1
ATOM 1911 O O . ASN A 1 249 ? 9.781 -42.094 -15.75 1 44.41 249 ASN A O 1
ATOM 1915 N N . GLN A 1 250 ? 9.289 -40.875 -13.891 1 44.5 250 GLN A N 1
ATOM 1916 C CA . GLN A 1 250 ? 9.555 -42.094 -13.133 1 44.5 250 GLN A CA 1
ATOM 1917 C C . GLN A 1 250 ? 8.43 -43.094 -13.305 1 44.5 250 GLN A C 1
ATOM 1919 O O . GLN A 1 250 ? 8.672 -44.281 -13.453 1 44.5 250 GLN A O 1
ATOM 1924 N N . LEU A 1 251 ? 7.242 -42.625 -13.258 1 45.19 251 LEU A N 1
ATOM 1925 C CA . LEU A 1 251 ? 6.117 -43.531 -13.492 1 45.19 251 LEU A CA 1
ATOM 1926 C C . LEU A 1 251 ? 6.145 -44.062 -14.922 1 45.19 251 LEU A C 1
ATOM 1928 O O . LEU A 1 251 ? 5.883 -45.25 -15.148 1 45.19 251 LEU A O 1
ATOM 1932 N N . MET A 1 252 ? 6.566 -43.188 -15.781 1 46.56 252 MET A N 1
ATOM 1933 C CA . MET A 1 252 ? 6.781 -43.656 -17.141 1 46.56 252 MET A CA 1
ATOM 1934 C C . MET A 1 252 ? 7.922 -44.656 -17.203 1 46.56 252 MET A C 1
ATOM 1936 O O . MET A 1 252 ? 7.863 -45.625 -17.953 1 46.56 252 MET A O 1
ATOM 1940 N N . GLU A 1 253 ? 8.812 -44.344 -16.344 1 50.78 253 GLU A N 1
ATOM 1941 C CA . GLU A 1 253 ? 9.914 -45.312 -16.266 1 50.78 253 GLU A CA 1
ATOM 1942 C C . GLU A 1 253 ? 9.43 -46.656 -15.703 1 50.78 253 GLU A C 1
ATOM 1944 O O . GLU A 1 253 ? 9.766 -47.719 -16.234 1 50.78 253 GLU A O 1
ATOM 1949 N N . TYR A 1 254 ? 8.609 -46.531 -14.75 1 53.12 254 TYR A N 1
ATOM 1950 C CA . TYR A 1 254 ? 8.133 -47.781 -14.148 1 53.12 254 TYR A CA 1
ATOM 1951 C C . TYR A 1 254 ? 7.168 -48.5 -15.078 1 53.12 254 TYR A C 1
ATOM 1953 O O . TYR A 1 254 ? 7.254 -49.719 -15.25 1 53.12 254 TYR A O 1
ATOM 1961 N N . LEU A 1 255 ? 6.363 -47.781 -15.75 1 53.72 255 LEU A N 1
ATOM 1962 C CA . LEU A 1 255 ? 5.422 -48.375 -16.688 1 53.72 255 LEU A CA 1
ATOM 1963 C C . LEU A 1 255 ? 6.148 -48.938 -17.891 1 53.72 255 LEU A C 1
ATOM 1965 O O . LEU A 1 255 ? 5.77 -50 -18.406 1 53.72 255 LEU A O 1
ATOM 1969 N N . ASN A 1 256 ? 7.219 -48.281 -18.203 1 56.41 256 ASN A N 1
ATOM 1970 C CA . ASN A 1 256 ? 8.078 -48.812 -19.25 1 56.41 256 ASN A CA 1
ATOM 1971 C C . ASN A 1 256 ? 8.758 -50.094 -18.828 1 56.41 256 ASN A C 1
ATOM 1973 O O . ASN A 1 256 ? 8.852 -51.062 -19.609 1 56.41 256 ASN A O 1
ATOM 1977 N N . ILE A 1 257 ? 9.102 -50.062 -17.609 1 59 257 ILE A N 1
ATOM 1978 C CA . ILE A 1 257 ? 9.742 -51.281 -17.094 1 59 257 ILE A CA 1
ATOM 1979 C C . ILE A 1 257 ? 8.734 -52.406 -17.031 1 59 257 ILE A C 1
ATOM 1981 O O . ILE A 1 257 ? 9.031 -53.531 -17.438 1 59 257 ILE A O 1
ATOM 1985 N N . ILE A 1 258 ? 7.559 -52.156 -16.688 1 60.66 258 ILE A N 1
ATOM 1986 C CA . ILE A 1 258 ? 6.527 -53.188 -16.578 1 60.66 258 ILE A CA 1
ATOM 1987 C C . ILE A 1 258 ? 6.156 -53.688 -17.969 1 60.66 258 ILE A C 1
ATOM 1989 O O . ILE A 1 258 ? 6.027 -54.906 -18.188 1 60.66 258 ILE A O 1
ATOM 1993 N N . LYS A 1 259 ? 6.066 -52.844 -18.891 1 60.78 259 LYS A N 1
ATOM 1994 C CA . LYS A 1 259 ? 5.758 -53.219 -20.266 1 60.78 259 LYS A CA 1
ATOM 1995 C C . LYS A 1 259 ? 6.867 -54.062 -20.859 1 60.78 259 LYS A C 1
ATOM 1997 O O . LYS A 1 259 ? 6.594 -55.094 -21.516 1 60.78 259 LYS A O 1
ATOM 2002 N N . ILE A 1 260 ? 8.07 -53.688 -20.531 1 65.75 260 ILE A N 1
ATOM 2003 C CA . ILE A 1 260 ? 9.219 -54.469 -21 1 65.75 260 ILE A CA 1
ATOM 2004 C C . ILE A 1 260 ? 9.203 -55.844 -20.359 1 65.75 260 ILE A C 1
ATOM 2006 O O . ILE A 1 260 ? 9.422 -56.844 -21.047 1 65.75 260 ILE A O 1
ATOM 2010 N N . CYS A 1 261 ? 8.812 -55.906 -19.188 1 62.44 261 CYS A N 1
ATOM 2011 C CA . CYS A 1 261 ? 8.75 -57.188 -18.484 1 62.44 261 CYS A CA 1
ATOM 2012 C C . CYS A 1 261 ? 7.641 -58.062 -19.047 1 62.44 261 CYS A C 1
ATOM 2014 O O . CYS A 1 261 ? 7.828 -59.281 -19.234 1 62.44 261 CYS A O 1
ATOM 2016 N N . LEU A 1 262 ? 6.633 -57.438 -19.469 1 69.75 262 LEU A N 1
ATOM 2017 C CA . LEU A 1 262 ? 5.5 -58.188 -20 1 69.75 262 LEU A CA 1
ATOM 2018 C C . LEU A 1 262 ? 5.805 -58.719 -21.391 1 69.75 262 LEU A C 1
ATOM 2020 O O . LEU A 1 262 ? 5.488 -59.875 -21.719 1 69.75 262 LEU A O 1
ATOM 2024 N N . VAL A 1 263 ? 6.465 -57.906 -22.109 1 72.25 263 VAL A N 1
ATOM 2025 C CA . VAL A 1 263 ? 6.84 -58.312 -23.453 1 72.25 263 VAL A CA 1
ATOM 2026 C C . VAL A 1 263 ? 7.879 -59.406 -23.391 1 72.25 263 VAL A C 1
ATOM 2028 O O . VAL A 1 263 ? 7.789 -60.406 -24.141 1 72.25 263 VAL A O 1
ATOM 2031 N N . LEU A 1 264 ? 8.734 -59.312 -22.438 1 72 264 LEU A N 1
ATOM 2032 C CA . LEU A 1 264 ? 9.758 -60.344 -22.266 1 72 264 LEU A CA 1
ATOM 2033 C C . LEU A 1 264 ? 9.141 -61.625 -21.75 1 72 264 LEU A C 1
ATOM 2035 O O . LEU A 1 264 ? 9.516 -62.719 -22.188 1 72 264 LEU A O 1
ATOM 2039 N N . GLY A 1 265 ? 8.172 -61.469 -21.047 1 70.62 265 GLY A N 1
ATOM 2040 C CA . GLY A 1 265 ? 7.457 -62.625 -20.562 1 70.62 265 GLY A CA 1
ATOM 2041 C C . GLY A 1 265 ? 6.684 -63.344 -21.656 1 70.62 265 GLY A C 1
ATOM 2042 O O . GLY A 1 265 ? 6.723 -64.562 -21.75 1 70.62 265 GLY A O 1
ATOM 2043 N N . LEU A 1 266 ? 6.148 -62.531 -22.484 1 75.75 266 LEU A N 1
ATOM 2044 C CA . LEU A 1 266 ? 5.387 -63.125 -23.578 1 75.75 266 LEU A CA 1
ATOM 2045 C C . LEU A 1 266 ? 6.316 -63.781 -24.578 1 75.75 266 LEU A C 1
ATOM 2047 O O . LEU A 1 266 ? 6.004 -64.875 -25.094 1 75.75 266 LEU A O 1
ATOM 2051 N N . LEU A 1 267 ? 7.43 -63.219 -24.75 1 74.38 267 LEU A N 1
ATOM 2052 C CA . LEU A 1 267 ? 8.414 -63.812 -25.656 1 74.38 267 LEU A CA 1
ATOM 2053 C C . LEU A 1 267 ? 8.977 -65.125 -25.109 1 74.38 267 LEU A C 1
ATOM 2055 O O . LEU A 1 267 ? 9.148 -66.062 -25.844 1 74.38 267 LEU A O 1
ATOM 2059 N N . MET A 1 268 ? 9.055 -65.062 -23.922 1 75.5 268 MET A N 1
ATOM 2060 C CA . MET A 1 268 ? 9.555 -66.25 -23.266 1 75.5 268 MET A CA 1
ATOM 2061 C C . MET A 1 268 ? 8.516 -67.375 -23.297 1 75.5 268 MET A C 1
ATOM 2063 O O . MET A 1 268 ? 8.852 -68.562 -23.516 1 75.5 268 MET A O 1
ATOM 2067 N N . SER A 1 269 ? 7.352 -67.062 -23.234 1 76.31 269 SER A N 1
ATOM 2068 C CA . SER A 1 269 ? 6.27 -68.062 -23.266 1 76.31 269 SER A CA 1
ATOM 2069 C C . SER A 1 269 ? 6.102 -68.625 -24.656 1 76.31 269 SER A C 1
ATOM 2071 O O . SER A 1 269 ? 5.891 -69.812 -24.797 1 76.31 269 SER A O 1
ATOM 2073 N N . ILE A 1 270 ? 6.309 -67.812 -25.594 1 74.19 270 ILE A N 1
ATOM 2074 C CA . ILE A 1 270 ? 6.188 -68.25 -26.969 1 74.19 270 ILE A CA 1
ATOM 2075 C C . ILE A 1 270 ? 7.348 -69.188 -27.312 1 74.19 270 ILE A C 1
ATOM 2077 O O . ILE A 1 270 ? 7.145 -70.25 -27.938 1 74.19 270 ILE A O 1
ATOM 2081 N N . THR A 1 271 ? 8.477 -68.875 -26.859 1 73.62 271 THR A N 1
ATOM 2082 C CA . THR A 1 271 ? 9.648 -69.688 -27.125 1 73.62 271 THR A CA 1
ATOM 2083 C C . THR A 1 271 ? 9.531 -71.062 -26.438 1 73.62 271 THR A C 1
ATOM 2085 O O . THR A 1 271 ? 9.914 -72.062 -27 1 73.62 271 THR A O 1
ATOM 2088 N N . LEU A 1 272 ? 8.875 -71.062 -25.391 1 74.44 272 LEU A N 1
ATOM 2089 C CA . LEU A 1 272 ? 8.695 -72.312 -24.641 1 74.44 272 LEU A CA 1
ATOM 2090 C C . LEU A 1 272 ? 7.668 -73.188 -25.312 1 74.44 272 LEU A C 1
ATOM 2092 O O . LEU A 1 272 ? 7.855 -74.438 -25.375 1 74.44 272 LEU A O 1
ATOM 2096 N N . THR A 1 273 ? 6.703 -72.625 -25.891 1 76.56 273 THR A N 1
ATOM 2097 C CA . THR A 1 273 ? 5.648 -73.438 -26.531 1 76.56 273 THR A CA 1
ATOM 2098 C C . THR A 1 273 ? 6.137 -74 -27.859 1 76.56 273 THR A C 1
ATOM 2100 O O . THR A 1 273 ? 5.836 -75.125 -28.188 1 76.56 273 THR A O 1
ATOM 2103 N N . VAL A 1 274 ? 6.895 -73.25 -28.547 1 73.06 274 VAL A N 1
ATOM 2104 C CA . VAL A 1 274 ? 7.438 -73.75 -29.812 1 73.06 274 VAL A CA 1
ATOM 2105 C C . VAL A 1 274 ? 8.492 -74.812 -29.562 1 73.06 274 VAL A C 1
ATOM 2107 O O . VAL A 1 274 ? 8.547 -75.812 -30.281 1 73.06 274 VAL A O 1
ATOM 2110 N N . GLY A 1 275 ? 9.125 -74.625 -28.594 1 67.06 275 GLY A N 1
ATOM 2111 C CA . GLY A 1 275 ? 10.109 -75.625 -28.219 1 67.06 275 GLY A CA 1
ATOM 2112 C C . GLY A 1 275 ? 9.492 -77 -27.828 1 67.06 275 GLY A C 1
ATOM 2113 O O . GLY A 1 275 ? 9.984 -78.062 -28.219 1 67.06 275 GLY A O 1
ATOM 2114 N N . LYS A 1 276 ? 8.461 -77.062 -27.219 1 74.06 276 LYS A N 1
ATOM 2115 C CA . LYS A 1 276 ? 7.781 -78.312 -26.797 1 74.06 276 LYS A CA 1
ATOM 2116 C C . LYS A 1 276 ? 7.168 -79 -28 1 74.06 276 LYS A C 1
ATOM 2118 O O . LYS A 1 276 ? 7.18 -80.25 -28.062 1 74.06 276 LYS A O 1
ATOM 2123 N N . ARG A 1 277 ? 6.707 -78.312 -28.922 1 68.06 277 ARG A N 1
ATOM 2124 C CA . ARG A 1 277 ? 6.094 -78.938 -30.109 1 68.06 277 ARG A CA 1
ATOM 2125 C C . ARG A 1 277 ? 7.148 -79.562 -31 1 68.06 277 ARG A C 1
ATOM 2127 O O . ARG A 1 277 ? 6.902 -80.625 -31.609 1 68.06 277 ARG A O 1
ATOM 2134 N N . CYS A 1 278 ? 8.188 -79.062 -31.016 1 61.84 278 CYS A N 1
ATOM 2135 C CA . CYS A 1 278 ? 9.266 -79.625 -31.828 1 61.84 278 CYS A CA 1
ATOM 2136 C C . CYS A 1 278 ? 9.836 -80.875 -31.172 1 61.84 278 CYS A C 1
ATOM 2138 O O . CYS A 1 278 ? 10.242 -81.812 -31.844 1 61.84 278 CYS A O 1
ATOM 2140 N N . LYS A 1 279 ? 9.758 -80.938 -29.938 1 62.84 279 LYS A N 1
ATOM 2141 C CA . LYS A 1 279 ? 10.258 -82.125 -29.266 1 62.84 279 LYS A CA 1
ATOM 2142 C C . LYS A 1 279 ? 9.266 -83.25 -29.391 1 62.84 279 LYS A C 1
ATOM 2144 O O . LYS A 1 279 ? 9.664 -84.438 -29.5 1 62.84 279 LYS A O 1
ATOM 2149 N N . LYS A 1 280 ? 8.062 -83.062 -29.391 1 62.53 280 LYS A N 1
ATOM 2150 C CA . LYS A 1 280 ? 7.102 -84.125 -29.516 1 62.53 280 LYS A CA 1
ATOM 2151 C C . LYS A 1 280 ? 7.117 -84.75 -30.922 1 62.53 280 LYS A C 1
ATOM 2153 O O . LYS A 1 280 ? 6.77 -85.875 -31.125 1 62.53 280 LYS A O 1
ATOM 2158 N N . ARG A 1 281 ? 7.477 -84 -31.797 1 56.34 281 ARG A N 1
ATOM 2159 C CA . ARG A 1 281 ? 7.496 -84.625 -33.125 1 56.34 281 ARG A CA 1
ATOM 2160 C C . ARG A 1 281 ? 8.75 -85.438 -33.344 1 56.34 281 ARG A C 1
ATOM 2162 O O . ARG A 1 281 ? 8.906 -86.062 -34.375 1 56.34 281 ARG A O 1
ATOM 2169 N N . LYS A 1 282 ? 9.531 -85.5 -32.312 1 49.84 282 LYS A N 1
ATOM 2170 C CA . LYS A 1 282 ? 10.516 -86.562 -32.438 1 49.84 282 LYS A CA 1
ATOM 2171 C C . LYS A 1 282 ? 10.094 -87.812 -31.609 1 49.84 282 LYS A C 1
ATOM 2173 O O . LYS A 1 282 ? 9.609 -87.625 -30.484 1 49.84 282 LYS A O 1
ATOM 2178 N N . MET B 1 1 ? 72.375 112.5 0.702 1 25.3 1 MET B N 1
ATOM 2179 C CA . MET B 1 1 ? 72.625 112.188 2.107 1 25.3 1 MET B CA 1
ATOM 2180 C C . MET B 1 1 ? 71.875 111 2.562 1 25.3 1 MET B C 1
ATOM 2182 O O . MET B 1 1 ? 70.625 111 2.504 1 25.3 1 MET B O 1
ATOM 2186 N N . VAL B 1 2 ? 72.438 109.75 2.5 1 28.33 2 VAL B N 1
ATOM 2187 C CA . VAL B 1 2 ? 72.062 108.438 2.055 1 28.33 2 VAL B CA 1
ATOM 2188 C C . VAL B 1 2 ? 71.438 107.625 3.205 1 28.33 2 VAL B C 1
ATOM 2190 O O . VAL B 1 2 ? 71.188 106.438 3.08 1 28.33 2 VAL B O 1
ATOM 2193 N N . TRP B 1 3 ? 71 108.5 4.273 1 24.27 3 TRP B N 1
ATOM 2194 C CA . TRP B 1 3 ? 71.25 107.75 5.469 1 24.27 3 TRP B CA 1
ATOM 2195 C C . TRP B 1 3 ? 70.562 106.375 5.344 1 24.27 3 TRP B C 1
ATOM 2197 O O . TRP B 1 3 ? 69.625 106.188 4.5 1 24.27 3 TRP B O 1
ATOM 2207 N N . SER B 1 4 ? 70.75 105.5 6.422 1 27 4 SER B N 1
ATOM 2208 C CA . SER B 1 4 ? 70.938 104.188 7.023 1 27 4 SER B CA 1
ATOM 2209 C C . SER B 1 4 ? 69.625 103.5 7.328 1 27 4 SER B C 1
ATOM 2211 O O . SER B 1 4 ? 68.938 103.812 8.312 1 27 4 SER B O 1
ATOM 2213 N N . CYS B 1 5 ? 68.625 103.438 6.367 1 30.19 5 CYS B N 1
ATOM 2214 C CA . CYS B 1 5 ? 67.312 103 6.715 1 30.19 5 CYS B CA 1
ATOM 2215 C C . CYS B 1 5 ? 67.375 101.625 7.395 1 30.19 5 CYS B C 1
ATOM 2217 O O . CYS B 1 5 ? 68.062 100.688 6.922 1 30.19 5 CYS B O 1
ATOM 2219 N N . SER B 1 6 ? 67.062 101.625 8.695 1 27.97 6 SER B N 1
ATOM 2220 C CA . SER B 1 6 ? 67 100.688 9.789 1 27.97 6 SER B CA 1
ATOM 2221 C C . SER B 1 6 ? 66.188 99.438 9.383 1 27.97 6 SER B C 1
ATOM 2223 O O . SER B 1 6 ? 65.062 99.562 8.984 1 27.97 6 SER B O 1
ATOM 2225 N N . LEU B 1 7 ? 66.812 98.312 8.93 1 26.23 7 LEU B N 1
ATOM 2226 C CA . LEU B 1 7 ? 66.5 97 8.383 1 26.23 7 LEU B CA 1
ATOM 2227 C C . LEU B 1 7 ? 65.75 96.188 9.398 1 26.23 7 LEU B C 1
ATOM 2229 O O . LEU B 1 7 ? 65.438 95 9.125 1 26.23 7 LEU B O 1
ATOM 2233 N N . ASN B 1 8 ? 65.375 96.75 10.648 1 26.59 8 ASN B N 1
ATOM 2234 C CA . ASN B 1 8 ? 65.375 95.688 11.641 1 26.59 8 ASN B CA 1
ATOM 2235 C C . ASN B 1 8 ? 64.438 94.5 11.227 1 26.59 8 ASN B C 1
ATOM 2237 O O . ASN B 1 8 ? 63.531 94.75 10.453 1 26.59 8 ASN B O 1
ATOM 2241 N N . LEU B 1 9 ? 64.75 93.25 11.727 1 25.19 9 LEU B N 1
ATOM 2242 C CA . LEU B 1 9 ? 64.75 91.812 11.727 1 25.19 9 LEU B CA 1
ATOM 2243 C C . LEU B 1 9 ? 63.438 91.25 12.273 1 25.19 9 LEU B C 1
ATOM 2245 O O . LEU B 1 9 ? 63.188 91.312 13.477 1 25.19 9 LEU B O 1
ATOM 2249 N N . LEU B 1 10 ? 62.25 91.812 11.828 1 25.58 10 LEU B N 1
ATOM 2250 C CA . LEU B 1 10 ? 61.062 91.312 12.531 1 25.58 10 LEU B CA 1
ATOM 2251 C C . LEU B 1 10 ? 60.969 89.812 12.484 1 25.58 10 LEU B C 1
ATOM 2253 O O . LEU B 1 10 ? 60.969 89.25 11.398 1 25.58 10 LEU B O 1
ATOM 2257 N N . LEU B 1 11 ? 61.594 89.188 13.492 1 25.2 11 LEU B N 1
ATOM 2258 C CA . LEU B 1 11 ? 61.656 87.75 13.82 1 25.2 11 LEU B CA 1
ATOM 2259 C C . LEU B 1 11 ? 60.25 87.125 13.852 1 25.2 11 LEU B C 1
ATOM 2261 O O . LEU B 1 11 ? 59.406 87.5 14.68 1 25.2 11 LEU B O 1
ATOM 2265 N N . LEU B 1 12 ? 59.562 87.125 12.727 1 25.33 12 LEU B N 1
ATOM 2266 C CA . LEU B 1 12 ? 58.219 86.5 12.719 1 25.33 12 LEU B CA 1
ATOM 2267 C C . LEU B 1 12 ? 58.281 85.062 13.227 1 25.33 12 LEU B C 1
ATOM 2269 O O . LEU B 1 12 ? 58.938 84.188 12.617 1 25.33 12 LEU B O 1
ATOM 2273 N N . ALA B 1 13 ? 58.5 84.812 14.586 1 26.91 13 ALA B N 1
ATOM 2274 C CA . ALA B 1 13 ? 58.5 83.562 15.281 1 26.91 13 ALA B CA 1
ATOM 2275 C C . ALA B 1 13 ? 57.25 82.75 14.93 1 26.91 13 ALA B C 1
ATOM 2277 O O . ALA B 1 13 ? 56.125 83.125 15.352 1 26.91 13 ALA B O 1
ATOM 2278 N N . GLY B 1 14 ? 56.875 82.562 13.68 1 28.94 14 GLY B N 1
ATOM 2279 C CA . GLY B 1 14 ? 55.656 81.75 13.461 1 28.94 14 GLY B CA 1
ATOM 2280 C C . GLY B 1 14 ? 55.688 80.438 14.188 1 28.94 14 GLY B C 1
ATOM 2281 O O . GLY B 1 14 ? 56.656 79.688 14.078 1 28.94 14 GLY B O 1
ATOM 2282 N N . PHE B 1 15 ? 55.188 80.438 15.453 1 30.98 15 PHE B N 1
ATOM 2283 C CA . PHE B 1 15 ? 55.031 79.25 16.328 1 30.98 15 PHE B CA 1
ATOM 2284 C C . PHE B 1 15 ? 54.406 78.125 15.57 1 30.98 15 PHE B C 1
ATOM 2286 O O . PHE B 1 15 ? 53.469 78.25 14.789 1 30.98 15 PHE B O 1
ATOM 2293 N N . LEU B 1 16 ? 55.188 77.062 15.242 1 31.77 16 LEU B N 1
ATOM 2294 C CA . LEU B 1 16 ? 54.969 75.75 14.688 1 31.77 16 LEU B CA 1
ATOM 2295 C C . LEU B 1 16 ? 53.938 75 15.492 1 31.77 16 LEU B C 1
ATOM 2297 O O . LEU B 1 16 ? 54.125 74.688 16.672 1 31.77 16 LEU B O 1
ATOM 2301 N N . PRO B 1 17 ? 52.656 75.375 15.602 1 33.25 17 PRO B N 1
ATOM 2302 C CA . PRO B 1 17 ? 51.906 74.5 16.453 1 33.25 17 PRO B CA 1
ATOM 2303 C C . PRO B 1 17 ? 52.094 73 16.047 1 33.25 17 PRO B C 1
ATOM 2305 O O . PRO B 1 17 ? 52.156 72.688 14.852 1 33.25 17 PRO B O 1
ATOM 2308 N N . LYS B 1 18 ? 52.875 72.25 16.812 1 35.22 18 LYS B N 1
ATOM 2309 C CA . LYS B 1 18 ? 52.938 70.75 16.75 1 35.22 18 LYS B CA 1
ATOM 2310 C C . LYS B 1 18 ? 51.531 70.188 16.656 1 35.22 18 LYS B C 1
ATOM 2312 O O . LYS B 1 18 ? 50.719 70.312 17.578 1 35.22 18 LYS B O 1
ATOM 2317 N N . ALA B 1 19 ? 50.938 70.062 15.477 1 32.59 19 ALA B N 1
ATOM 2318 C CA . ALA B 1 19 ? 49.781 69.25 15.242 1 32.59 19 ALA B CA 1
ATOM 2319 C C . ALA B 1 19 ? 50 67.812 15.859 1 32.59 19 ALA B C 1
ATOM 2321 O O . ALA B 1 19 ? 50.969 67.188 15.562 1 32.59 19 ALA B O 1
ATOM 2322 N N . PHE B 1 20 ? 49.656 67.688 17.188 1 32.88 20 PHE B N 1
ATOM 2323 C CA . PHE B 1 20 ? 49.531 66.375 17.828 1 32.88 20 PHE B CA 1
ATOM 2324 C C . PHE B 1 20 ? 48.906 65.375 16.891 1 32.88 20 PHE B C 1
ATOM 2326 O O . PHE B 1 20 ? 47.812 65.625 16.344 1 32.88 20 PHE B O 1
ATOM 2333 N N . MET B 1 21 ? 49.719 64.562 16.234 1 32.12 21 MET B N 1
ATOM 2334 C CA . MET B 1 21 ? 49.25 63.344 15.555 1 32.12 21 MET B CA 1
ATOM 2335 C C . MET B 1 21 ? 48.312 62.531 16.438 1 32.12 21 MET B C 1
ATOM 2337 O O . MET B 1 21 ? 48.656 62.156 17.547 1 32.12 21 MET B O 1
ATOM 2341 N N . GLU B 1 22 ? 47 62.875 16.516 1 36.69 22 GLU B N 1
ATOM 2342 C CA . GLU B 1 22 ? 46.062 61.969 17.172 1 36.69 22 GLU B CA 1
ATOM 2343 C C . GLU B 1 22 ? 46.344 60.531 16.797 1 36.69 22 GLU B C 1
ATOM 2345 O O . GLU B 1 22 ? 46.531 60.219 15.617 1 36.69 22 GLU B O 1
ATOM 2350 N N . PRO B 1 23 ? 46.844 59.688 17.734 1 39.66 23 PRO B N 1
ATOM 2351 C CA . PRO B 1 23 ? 46.906 58.25 17.422 1 39.66 23 PRO B CA 1
ATOM 2352 C C . PRO B 1 23 ? 45.688 57.75 16.703 1 39.66 23 PRO B C 1
ATOM 2354 O O . PRO B 1 23 ? 44.562 58.188 16.969 1 39.66 23 PRO B O 1
ATOM 2357 N N . HIS B 1 24 ? 45.844 57.438 15.445 1 35.91 24 HIS B N 1
ATOM 2358 C CA . HIS B 1 24 ? 44.812 56.688 14.703 1 35.91 24 HIS B CA 1
ATOM 2359 C C . HIS B 1 24 ? 44.219 55.562 15.547 1 35.91 24 HIS B C 1
ATOM 2361 O O . HIS B 1 24 ? 44.969 54.844 16.234 1 35.91 24 HIS B O 1
ATOM 2367 N N . ALA B 1 25 ? 43.031 55.781 16.141 1 36.41 25 ALA B N 1
ATOM 2368 C CA . ALA B 1 25 ? 42.281 54.719 16.797 1 36.41 25 ALA B CA 1
ATOM 2369 C C . ALA B 1 25 ? 42.5 53.375 16.141 1 36.41 25 ALA B C 1
ATOM 2371 O O . ALA B 1 25 ? 42.656 53.281 14.922 1 36.41 25 ALA B O 1
ATOM 2372 N N . PRO B 1 26 ? 43.062 52.406 16.875 1 38.91 26 PRO B N 1
ATOM 2373 C CA . PRO B 1 26 ? 43.125 51.062 16.312 1 38.91 26 PRO B CA 1
ATOM 2374 C C . PRO B 1 26 ? 41.875 50.75 15.453 1 38.91 26 PRO B C 1
ATOM 2376 O O . PRO B 1 26 ? 40.781 51.219 15.734 1 38.91 26 PRO B O 1
ATOM 2379 N N . GLY B 1 27 ? 42.062 50.688 14.164 1 36.41 27 GLY B N 1
ATOM 2380 C CA . GLY B 1 27 ? 41.031 50.219 13.227 1 36.41 27 GLY B CA 1
ATOM 2381 C C . GLY B 1 27 ? 40.062 49.219 13.836 1 36.41 27 GLY B C 1
ATOM 2382 O O . GLY B 1 27 ? 40.469 48.438 14.688 1 36.41 27 GLY B O 1
ATOM 2383 N N . ARG B 1 28 ? 38.812 49.594 13.914 1 38.25 28 ARG B N 1
ATOM 2384 C CA . ARG B 1 28 ? 37.688 48.719 14.242 1 38.25 28 ARG B CA 1
ATOM 2385 C C . ARG B 1 28 ? 37.969 47.281 13.789 1 38.25 28 ARG B C 1
ATOM 2387 O O . ARG B 1 28 ? 38.344 47.062 12.641 1 38.25 28 ARG B O 1
ATOM 2394 N N . LYS B 1 29 ? 38.344 46.344 14.68 1 42.22 29 LYS B N 1
ATOM 2395 C CA . LYS B 1 29 ? 38.156 44.938 14.344 1 42.22 29 LYS B CA 1
ATOM 2396 C C . LYS B 1 29 ? 37.031 44.781 13.32 1 42.22 29 LYS B C 1
ATOM 2398 O O . LYS B 1 29 ? 35.906 45.188 13.555 1 42.22 29 LYS B O 1
ATOM 2403 N N . THR B 1 30 ? 37.188 44.906 12.109 1 41.53 30 THR B N 1
ATOM 2404 C CA . THR B 1 30 ? 36.25 44.5 11.062 1 41.53 30 THR B CA 1
ATOM 2405 C C . THR B 1 30 ? 35.438 43.281 11.492 1 41.53 30 THR B C 1
ATOM 2407 O O . THR B 1 30 ? 36 42.281 11.898 1 41.53 30 THR B O 1
ATOM 2410 N N . ASP B 1 31 ? 34.25 43.406 12.133 1 45.5 31 ASP B N 1
ATOM 2411 C CA . ASP B 1 31 ? 33.219 42.438 12.445 1 45.5 31 ASP B CA 1
ATOM 2412 C C . ASP B 1 31 ? 33.25 41.25 11.477 1 45.5 31 ASP B C 1
ATOM 2414 O O . ASP B 1 31 ? 33 41.406 10.281 1 45.5 31 ASP B O 1
ATOM 2418 N N . ALA B 1 32 ? 34.219 40.438 11.383 1 55.62 32 ALA B N 1
ATOM 2419 C CA . ALA B 1 32 ? 34.312 39.25 10.555 1 55.62 32 ALA B CA 1
ATOM 2420 C C . ALA B 1 32 ? 32.938 38.625 10.344 1 55.62 32 ALA B C 1
ATOM 2422 O O . ALA B 1 32 ? 32.219 38.375 11.312 1 55.62 32 ALA B O 1
ATOM 2423 N N . ASP B 1 33 ? 32.281 38.844 9.211 1 73.31 33 ASP B N 1
ATOM 2424 C CA . ASP B 1 33 ? 31.016 38.312 8.703 1 73.31 33 ASP B CA 1
ATOM 2425 C C . ASP B 1 33 ? 30.844 36.844 9.031 1 73.31 33 ASP B C 1
ATOM 2427 O O . ASP B 1 33 ? 31.797 36.062 8.914 1 73.31 33 ASP B O 1
ATOM 2431 N N . LEU B 1 34 ? 29.984 36.5 9.875 1 86.94 34 LEU B N 1
ATOM 2432 C CA . LEU B 1 34 ? 29.625 35.125 10.227 1 86.94 34 LEU B CA 1
ATOM 2433 C C . LEU B 1 34 ? 29.406 34.281 8.977 1 86.94 34 LEU B C 1
ATOM 2435 O O . LEU B 1 34 ? 28.641 34.656 8.094 1 86.94 34 LEU B O 1
ATOM 2439 N N . HIS B 1 35 ? 30.344 33.375 8.758 1 91.56 35 HIS B N 1
ATOM 2440 C CA . HIS B 1 35 ? 30.188 32.406 7.676 1 91.56 35 HIS B CA 1
ATOM 2441 C C . HIS B 1 35 ? 29.828 31.016 8.211 1 91.56 35 HIS B C 1
ATOM 2443 O O . HIS B 1 35 ? 30.5 30.484 9.094 1 91.56 35 HIS B O 1
ATOM 2449 N N . VAL B 1 36 ? 28.766 30.516 7.734 1 95 36 VAL B N 1
ATOM 2450 C CA . VAL B 1 36 ? 28.281 29.219 8.172 1 95 36 VAL B CA 1
ATOM 2451 C C . VAL B 1 36 ? 28.438 28.203 7.043 1 95 36 VAL B C 1
ATOM 2453 O O . VAL B 1 36 ? 27.984 28.438 5.918 1 95 36 VAL B O 1
ATOM 2456 N N . LEU B 1 37 ? 29.047 27.062 7.344 1 96 37 LEU B N 1
ATOM 2457 C CA . LEU B 1 37 ? 29.297 26.031 6.34 1 96 37 LEU B CA 1
ATOM 2458 C C . LEU B 1 37 ? 28.656 24.703 6.738 1 96 37 LEU B C 1
ATOM 2460 O O . LEU B 1 37 ? 28.766 24.281 7.891 1 96 37 LEU B O 1
ATOM 2464 N N . GLN B 1 38 ? 27.984 24.141 5.777 1 97.75 38 GLN B N 1
ATOM 2465 C CA . GLN B 1 38 ? 27.391 22.828 5.969 1 97.75 38 GLN B CA 1
ATOM 2466 C C . GLN B 1 38 ? 28.047 21.781 5.066 1 97.75 38 GLN B C 1
ATOM 2468 O O . GLN B 1 38 ? 28.453 22.094 3.943 1 97.75 38 GLN B O 1
ATOM 2473 N N . SER B 1 39 ? 28.188 20.672 5.645 1 96.56 39 SER B N 1
ATOM 2474 C CA . SER B 1 39 ? 28.719 19.531 4.91 1 96.56 39 SER B CA 1
ATOM 2475 C C . SER B 1 39 ? 28.172 18.219 5.457 1 96.56 39 SER B C 1
ATOM 2477 O O . SER B 1 39 ? 27.844 18.125 6.637 1 96.56 39 SER B O 1
ATOM 2479 N N . PRO B 1 40 ? 28.062 17.125 4.559 1 97.5 40 PRO B N 1
ATOM 2480 C CA . PRO B 1 40 ? 28.219 17.172 3.104 1 97.5 40 PRO B CA 1
ATOM 2481 C C . PRO B 1 40 ? 27.031 17.812 2.4 1 97.5 40 PRO B C 1
ATOM 2483 O O . PRO B 1 40 ? 26 18.078 3.031 1 97.5 40 PRO B O 1
ATOM 2486 N N . PRO B 1 41 ? 27.172 18.141 1.154 1 97 41 PRO B N 1
ATOM 2487 C CA . PRO B 1 41 ? 26.031 18.734 0.428 1 97 41 PRO B CA 1
ATOM 2488 C C . PRO B 1 41 ? 24.859 17.766 0.281 1 97 41 PRO B C 1
ATOM 2490 O O . PRO B 1 4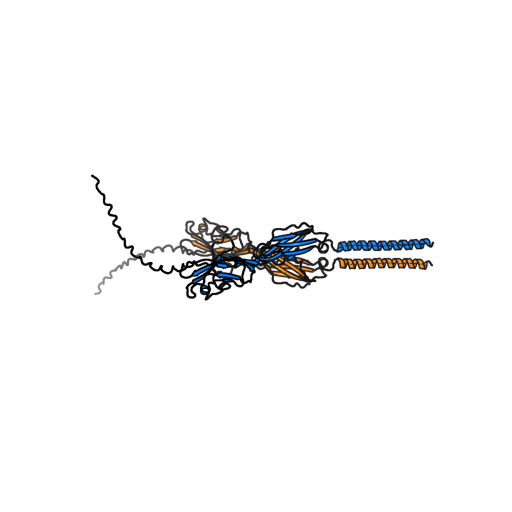1 ? 23.703 18.203 0.191 1 97 41 PRO B O 1
ATOM 2493 N N . SER B 1 42 ? 25.266 16.438 0.252 1 96.88 42 SER B N 1
ATOM 2494 C CA . SER B 1 42 ? 24.203 15.445 0.105 1 96.88 42 SER B CA 1
ATOM 2495 C C . SER B 1 42 ? 24.547 14.156 0.844 1 96.88 42 SER B C 1
ATOM 2497 O O . SER B 1 42 ? 25.734 13.812 0.977 1 96.88 42 SER B O 1
ATOM 2499 N N . LEU B 1 43 ? 23.531 13.609 1.431 1 96.94 43 LEU B N 1
ATOM 2500 C CA . LEU B 1 43 ? 23.625 12.32 2.115 1 96.94 43 LEU B CA 1
ATOM 2501 C C . LEU B 1 43 ? 22.531 11.367 1.642 1 96.94 43 LEU B C 1
ATOM 2503 O O . LEU B 1 43 ? 21.375 11.75 1.532 1 96.94 43 LEU B O 1
ATOM 2507 N N . VAL B 1 44 ? 22.953 10.117 1.277 1 96.06 44 VAL B N 1
ATOM 2508 C CA . VAL B 1 44 ? 22.031 9.062 0.909 1 96.06 44 VAL B CA 1
ATOM 2509 C C . VAL B 1 44 ? 22.109 7.926 1.926 1 96.06 44 VAL B C 1
ATOM 2511 O O . VAL B 1 44 ? 23.141 7.266 2.051 1 96.06 44 VAL B O 1
ATOM 2514 N N . LEU B 1 45 ? 20.984 7.762 2.611 1 96.38 45 LEU B N 1
ATOM 2515 C CA . LEU B 1 45 ? 20.984 6.777 3.686 1 96.38 45 LEU B CA 1
ATOM 2516 C C . LEU B 1 45 ? 19.766 5.871 3.592 1 96.38 45 LEU B C 1
ATOM 2518 O O . LEU B 1 45 ? 18.922 6.059 2.717 1 96.38 45 LEU B O 1
ATOM 2522 N N . THR B 1 46 ? 19.781 4.812 4.449 1 93.88 46 THR B N 1
ATOM 2523 C CA . THR B 1 46 ? 18.656 3.885 4.539 1 93.88 46 THR B CA 1
ATOM 2524 C C . THR B 1 46 ? 17.969 3.994 5.902 1 93.88 46 THR B C 1
ATOM 2526 O O . THR B 1 46 ? 18.578 4.461 6.867 1 93.88 46 THR B O 1
ATOM 2529 N N . LYS B 1 47 ? 16.719 3.666 5.828 1 93.19 47 LYS B N 1
ATOM 2530 C CA . LYS B 1 47 ? 15.945 3.691 7.066 1 93.19 47 LYS B CA 1
ATOM 2531 C C . LYS B 1 47 ? 16.703 3.002 8.203 1 93.19 47 LYS B C 1
ATOM 2533 O O . LYS B 1 47 ? 17.266 1.926 8.008 1 93.19 47 LYS B O 1
ATOM 2538 N N . GLY B 1 48 ? 16.719 3.582 9.375 1 92.81 48 GLY B N 1
ATOM 2539 C CA . GLY B 1 48 ? 17.359 3.023 10.547 1 92.81 48 GLY B CA 1
ATOM 2540 C C . GLY B 1 48 ? 18.766 3.557 10.766 1 92.81 48 GLY B C 1
ATOM 2541 O O . GLY B 1 48 ? 19.312 3.428 11.859 1 92.81 48 GLY B O 1
ATOM 2542 N N . ASP B 1 49 ? 19.312 4.168 9.828 1 95.56 49 ASP B N 1
ATOM 2543 C CA . ASP B 1 49 ? 20.672 4.723 9.914 1 95.56 49 ASP B CA 1
ATOM 2544 C C . ASP B 1 49 ? 20.688 5.973 10.789 1 95.56 49 ASP B C 1
ATOM 2546 O O . ASP B 1 49 ? 19.656 6.441 11.242 1 95.56 49 ASP B O 1
ATOM 2550 N N . GLN B 1 50 ? 21.891 6.414 11.016 1 96.75 50 GLN B N 1
ATOM 2551 C CA . GLN B 1 50 ? 22.125 7.688 11.688 1 96.75 50 GLN B CA 1
ATOM 2552 C C . GLN B 1 50 ? 22.797 8.688 10.75 1 96.75 50 GLN B C 1
ATOM 2554 O O . GLN B 1 50 ? 23.703 8.336 10 1 96.75 50 GLN B O 1
ATOM 2559 N N . ALA B 1 51 ? 22.312 9.852 10.828 1 97.19 51 ALA B N 1
ATOM 2560 C CA . ALA B 1 51 ? 22.906 10.906 10.008 1 97.19 51 ALA B CA 1
ATOM 2561 C C . ALA B 1 51 ? 23.531 11.992 10.875 1 97.19 51 ALA B C 1
ATOM 2563 O O . ALA B 1 51 ? 23.016 12.312 11.945 1 97.19 51 ALA B O 1
ATOM 2564 N N . ILE B 1 52 ? 24.641 12.484 10.398 1 97 52 ILE B N 1
ATOM 2565 C CA . ILE B 1 52 ? 25.25 13.672 10.984 1 97 52 ILE B CA 1
ATOM 2566 C C . ILE B 1 52 ? 25.344 14.781 9.938 1 97 52 ILE B C 1
ATOM 2568 O O . ILE B 1 52 ? 26.047 14.648 8.938 1 97 52 ILE B O 1
ATOM 2572 N N . LEU B 1 53 ? 24.641 15.766 10.148 1 97.81 53 LEU B N 1
ATOM 2573 C CA . LEU B 1 53 ? 24.703 16.938 9.289 1 97.81 53 LEU B CA 1
ATOM 2574 C C . LEU B 1 53 ? 25.578 18.031 9.898 1 97.81 53 LEU B C 1
ATOM 2576 O O . LEU B 1 53 ? 25.172 18.703 10.844 1 97.81 53 LEU B O 1
ATOM 2580 N N . ASN B 1 54 ? 26.609 18.266 9.336 1 96.94 54 ASN B N 1
ATOM 2581 C CA . ASN B 1 54 ? 27.594 19.156 9.914 1 96.94 54 ASN B CA 1
ATOM 2582 C C . ASN B 1 54 ? 27.234 20.625 9.664 1 96.94 54 ASN B C 1
ATOM 2584 O O . ASN B 1 54 ? 26.781 20.984 8.57 1 96.94 54 ASN B O 1
ATOM 2588 N N . CYS B 1 55 ? 27.469 21.328 10.531 1 96.06 55 CYS B N 1
ATOM 2589 C CA . CYS B 1 55 ? 27.328 22.781 10.5 1 96.06 55 CYS B CA 1
ATOM 2590 C C . CYS B 1 55 ? 28.453 23.453 11.281 1 96.06 55 CYS B C 1
ATOM 2592 O O . CYS B 1 55 ? 28.547 23.297 12.5 1 96.06 55 CYS B O 1
ATOM 2594 N N . SER B 1 56 ? 29.297 24.234 10.617 1 94.19 56 SER B N 1
ATOM 2595 C CA . SER B 1 56 ? 30.453 24.859 11.25 1 94.19 56 SER B CA 1
ATOM 2596 C C . SER B 1 56 ? 30.453 26.359 11.039 1 94.19 56 SER B C 1
ATOM 2598 O O . SER B 1 56 ? 30.062 26.844 9.977 1 94.19 56 SER B O 1
ATOM 2600 N N . PHE B 1 57 ? 30.891 27 12.023 1 91.31 57 PHE B N 1
ATOM 2601 C CA . PHE B 1 57 ? 31.031 28.453 12.008 1 91.31 57 PHE B CA 1
ATOM 2602 C C . PHE B 1 57 ? 32.156 28.891 12.922 1 91.31 57 PHE B C 1
ATOM 2604 O O . PHE B 1 57 ? 32.688 28.109 13.703 1 91.31 57 PHE B O 1
ATOM 2611 N N . PRO B 1 58 ? 32.594 30.094 12.641 1 87.25 58 PRO B N 1
ATOM 2612 C CA . PRO B 1 58 ? 33.688 30.547 13.5 1 87.25 58 PRO B CA 1
ATOM 2613 C C . PRO B 1 58 ? 33.312 30.578 14.977 1 87.25 58 PRO B C 1
ATOM 2615 O O . PRO B 1 58 ? 32.188 30.984 15.328 1 87.25 58 PRO B O 1
ATOM 2618 N N . ALA B 1 59 ? 34.188 29.953 15.727 1 76.62 59 ALA B N 1
ATOM 2619 C CA . ALA B 1 59 ? 33.969 29.875 17.172 1 76.62 59 ALA B CA 1
ATOM 2620 C C . ALA B 1 59 ? 33.75 31.266 17.766 1 76.62 59 ALA B C 1
ATOM 2622 O O . ALA B 1 59 ? 34.469 32.188 17.438 1 76.62 59 ALA B O 1
ATOM 2623 N N . GLY B 1 60 ? 32.594 31.469 18.25 1 67.44 60 GLY B N 1
ATOM 2624 C CA . GLY B 1 60 ? 32.344 32.719 18.938 1 67.44 60 GLY B CA 1
ATOM 2625 C C . GLY B 1 60 ? 32.844 32.75 20.375 1 67.44 60 GLY B C 1
ATOM 2626 O O . GLY B 1 60 ? 33.594 31.859 20.781 1 67.44 60 GLY B O 1
ATOM 2627 N N . ASP B 1 61 ? 32.625 33.844 21.047 1 68.75 61 ASP B N 1
ATOM 2628 C CA . ASP B 1 61 ? 32.875 33.906 22.484 1 68.75 61 ASP B CA 1
ATOM 2629 C C . ASP B 1 61 ? 32.125 32.812 23.234 1 68.75 61 ASP B C 1
ATOM 2631 O O . ASP B 1 61 ? 30.906 32.656 23.078 1 68.75 61 ASP B O 1
ATOM 2635 N N . PRO B 1 62 ? 32.938 31.875 23.891 1 66.94 62 PRO B N 1
ATOM 2636 C CA . PRO B 1 62 ? 32.281 30.797 24.641 1 66.94 62 PRO B CA 1
ATOM 2637 C C . PRO B 1 62 ? 31.188 31.297 25.562 1 66.94 62 PRO B C 1
ATOM 2639 O O . PRO B 1 62 ? 30.25 30.547 25.875 1 66.94 62 PRO B O 1
ATOM 2642 N N . ASN B 1 63 ? 31.344 32.531 25.984 1 67.31 63 ASN B N 1
ATOM 2643 C CA . ASN B 1 63 ? 30.359 33.125 26.891 1 67.31 63 ASN B CA 1
ATOM 2644 C C . ASN B 1 63 ? 29.344 33.969 26.125 1 67.31 63 ASN B C 1
ATOM 2646 O O . ASN B 1 63 ? 28.5 34.625 26.719 1 67.31 63 ASN B O 1
ATOM 2650 N N . GLY B 1 64 ? 29.594 33.969 24.844 1 71 64 GLY B N 1
ATOM 2651 C CA . GLY B 1 64 ? 28.688 34.781 24.062 1 71 64 GLY B CA 1
ATOM 2652 C C . GLY B 1 64 ? 27.328 34.125 23.859 1 71 64 GLY B C 1
ATOM 2653 O O . GLY B 1 64 ? 27.172 32.906 24 1 71 64 GLY B O 1
ATOM 2654 N N . LYS B 1 65 ? 26.328 35 23.734 1 79.69 65 LYS B N 1
ATOM 2655 C CA . LYS B 1 65 ? 24.953 34.531 23.469 1 79.69 65 LYS B CA 1
ATOM 2656 C C . LYS B 1 65 ? 24.781 34.156 22 1 79.69 65 LYS B C 1
ATOM 2658 O O . LYS B 1 65 ? 25.328 34.812 21.125 1 79.69 65 LYS B O 1
ATOM 2663 N N . GLY B 1 66 ? 24.328 33.031 21.734 1 85.25 66 GLY B N 1
ATOM 2664 C CA . GLY B 1 66 ? 24.031 32.594 20.391 1 85.25 66 GLY B CA 1
ATOM 2665 C C . GLY B 1 66 ? 23.141 31.375 20.344 1 85.25 66 GLY B C 1
ATOM 2666 O O . GLY B 1 66 ? 22.734 30.859 21.391 1 85.25 66 GLY B O 1
ATOM 2667 N N . ALA B 1 67 ? 22.719 31.062 19.141 1 86.81 67 ALA B N 1
ATOM 2668 C CA . ALA B 1 67 ? 21.828 29.906 18.969 1 86.81 67 ALA B CA 1
ATOM 2669 C C . ALA B 1 67 ? 21.984 29.297 17.578 1 86.81 67 ALA B C 1
ATOM 2671 O O . ALA B 1 67 ? 22.328 30 16.625 1 86.81 67 ALA B O 1
ATOM 2672 N N . VAL B 1 68 ? 21.844 28.078 17.625 1 91.5 68 VAL B N 1
ATOM 2673 C CA . VAL B 1 68 ? 21.797 27.344 16.359 1 91.5 68 VAL B CA 1
ATOM 2674 C C . VAL B 1 68 ? 20.422 26.719 16.172 1 91.5 68 VAL B C 1
ATOM 2676 O O . VAL B 1 68 ? 19.875 26.125 17.094 1 91.5 68 VAL B O 1
ATOM 2679 N N . SER B 1 69 ? 19.859 26.938 15.023 1 93 69 SER B N 1
ATOM 2680 C CA . SER B 1 69 ? 18.578 26.328 14.695 1 93 69 SER B CA 1
ATOM 2681 C C . SER B 1 69 ? 18.625 25.625 13.344 1 93 69 SER B C 1
ATOM 2683 O O . SER B 1 69 ? 19.5 25.922 12.516 1 93 69 SER B O 1
ATOM 2685 N N . TRP B 1 70 ? 17.734 24.734 13.195 1 95.69 70 TRP B N 1
ATOM 2686 C CA . TRP B 1 70 ? 17.672 23.953 11.961 1 95.69 70 TRP B CA 1
ATOM 2687 C C . TRP B 1 70 ? 16.281 24.016 11.352 1 95.69 70 TRP B C 1
ATOM 2689 O O . TRP B 1 70 ? 15.273 23.938 12.07 1 95.69 70 TRP B O 1
ATOM 2699 N N . ASN B 1 71 ? 16.281 24.188 10.062 1 95.5 71 ASN B N 1
ATOM 2700 C CA . ASN B 1 71 ? 15.055 24.109 9.273 1 95.5 71 ASN B CA 1
ATOM 2701 C C . ASN B 1 71 ? 15.133 23.016 8.211 1 95.5 71 ASN B C 1
ATOM 2703 O O . ASN B 1 71 ? 16.203 22.766 7.66 1 95.5 71 ASN B O 1
ATOM 2707 N N . ARG B 1 72 ? 13.992 22.438 7.98 1 95.5 72 ARG B N 1
ATOM 2708 C CA . ARG B 1 72 ? 13.914 21.406 6.945 1 95.5 72 ARG B CA 1
ATOM 2709 C C . ARG B 1 72 ? 12.938 21.812 5.844 1 95.5 72 ARG B C 1
ATOM 2711 O O . ARG B 1 72 ? 11.836 22.297 6.125 1 95.5 72 ARG B O 1
ATOM 2718 N N . PHE B 1 73 ? 13.43 21.562 4.617 1 92.62 73 PHE B N 1
ATOM 2719 C CA . PHE B 1 73 ? 12.602 21.812 3.441 1 92.62 73 PHE B CA 1
ATOM 2720 C C . PHE B 1 73 ? 12.32 20.516 2.693 1 92.62 73 PHE B C 1
ATOM 2722 O O . PHE B 1 73 ? 13.188 19.641 2.611 1 92.62 73 PHE B O 1
ATOM 2729 N N . SER B 1 74 ? 11.102 20.391 2.225 1 88.5 74 SER B N 1
ATOM 2730 C CA . SER B 1 74 ? 10.742 19.203 1.456 1 88.5 74 SER B CA 1
ATOM 2731 C C . SER B 1 74 ? 11.531 19.125 0.158 1 88.5 74 SER B C 1
ATOM 2733 O O . SER B 1 74 ? 11.914 20.141 -0.412 1 88.5 74 SER B O 1
ATOM 2735 N N . LEU B 1 75 ? 11.789 17.906 -0.267 1 85.44 75 LEU B N 1
ATOM 2736 C CA . LEU B 1 75 ? 12.516 17.688 -1.512 1 85.44 75 LEU B CA 1
ATOM 2737 C C . LEU B 1 75 ? 11.656 18.047 -2.717 1 85.44 75 LEU B C 1
ATOM 2739 O O . LEU B 1 75 ? 12.18 18.297 -3.807 1 85.44 75 LEU B O 1
ATOM 2743 N N . GLU B 1 76 ? 10.32 18.031 -2.436 1 72.94 76 GLU B N 1
ATOM 2744 C CA . GLU B 1 76 ? 9.43 18.344 -3.549 1 72.94 76 GLU B CA 1
ATOM 2745 C C . GLU B 1 76 ? 9.406 19.844 -3.83 1 72.94 76 GLU B C 1
ATOM 2747 O O . GLU B 1 76 ? 9.547 20.656 -2.914 1 72.94 76 GLU B O 1
ATOM 2752 N N . GLU B 1 77 ? 9.828 20.25 -5.055 1 62.34 77 GLU B N 1
ATOM 2753 C CA . GLU B 1 77 ? 10.047 21.594 -5.547 1 62.34 77 GLU B CA 1
ATOM 2754 C C . GLU B 1 77 ? 9.078 22.594 -4.902 1 62.34 77 GLU B C 1
ATOM 2756 O O . GLU B 1 77 ? 9.445 23.734 -4.625 1 62.34 77 GLU B O 1
ATOM 2761 N N . ASP B 1 78 ? 7.781 22.219 -5 1 56.88 78 ASP B N 1
ATOM 2762 C CA . ASP B 1 78 ? 6.836 23.297 -4.754 1 56.88 78 ASP B CA 1
ATOM 2763 C C . ASP B 1 78 ? 6.699 23.578 -3.262 1 56.88 78 ASP B C 1
ATOM 2765 O O . ASP B 1 78 ? 5.934 24.453 -2.857 1 56.88 78 ASP B O 1
ATOM 2769 N N . ARG B 1 79 ? 7.223 22.781 -2.498 1 56.62 79 ARG B N 1
ATOM 2770 C CA . ARG B 1 79 ? 6.797 22.984 -1.119 1 56.62 79 ARG B CA 1
ATOM 2771 C C . ARG B 1 79 ? 7.629 24.062 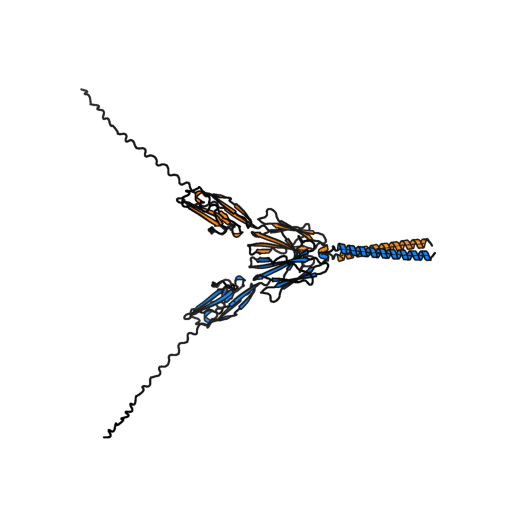-0.442 1 56.62 79 ARG B C 1
ATOM 2773 O O . ARG B 1 79 ? 8.852 23.938 -0.33 1 56.62 79 ARG B O 1
ATOM 2780 N N . SER B 1 80 ? 7.371 25.203 -0.625 1 58.66 80 SER B N 1
ATOM 2781 C CA . SER B 1 80 ? 7.867 26.469 -0.08 1 58.66 80 SER B CA 1
ATOM 2782 C C . SER B 1 80 ? 8.25 26.312 1.391 1 58.66 80 SER B C 1
ATOM 2784 O O . SER B 1 80 ? 9.172 26.984 1.868 1 58.66 80 SER B O 1
ATOM 2786 N N . SER B 1 81 ? 7.266 25.922 2.273 1 67.5 81 SER B N 1
ATOM 2787 C CA . SER B 1 81 ? 7.383 26.406 3.643 1 67.5 81 SER B CA 1
ATOM 2788 C C . SER B 1 81 ? 8.297 25.5 4.473 1 67.5 81 SER B C 1
ATOM 2790 O O . SER B 1 81 ? 8.047 24.297 4.59 1 67.5 81 SER B O 1
ATOM 2792 N N . GLY B 1 82 ? 9.516 25.906 4.734 1 83.81 82 GLY B N 1
ATOM 2793 C CA . GLY B 1 82 ? 10.438 25.312 5.695 1 83.81 82 GLY B CA 1
ATOM 2794 C C . GLY B 1 82 ? 9.805 25.078 7.055 1 83.81 82 GLY B C 1
ATOM 2795 O O . GLY B 1 82 ? 8.953 25.859 7.492 1 83.81 82 GLY B O 1
ATOM 2796 N N . ARG B 1 83 ? 10.086 23.906 7.559 1 88.69 83 ARG B N 1
ATOM 2797 C CA . ARG B 1 83 ? 9.641 23.594 8.914 1 88.69 83 ARG B CA 1
ATOM 2798 C C . ARG B 1 83 ? 10.812 23.594 9.891 1 88.69 83 ARG B C 1
ATOM 2800 O O . ARG B 1 83 ? 11.859 23.016 9.602 1 88.69 83 ARG B O 1
ATOM 2807 N N . ALA B 1 84 ? 10.641 24.234 10.984 1 94 84 ALA B N 1
ATOM 2808 C CA . ALA B 1 84 ? 11.672 24.234 12.023 1 94 84 ALA B CA 1
ATOM 2809 C C . ALA B 1 84 ? 11.789 22.875 12.688 1 94 84 ALA B C 1
ATOM 2811 O O . ALA B 1 84 ? 10.781 22.219 12.969 1 94 84 ALA B O 1
ATOM 2812 N N . ILE B 1 85 ? 12.977 22.516 12.883 1 94.31 85 ILE B N 1
ATOM 2813 C CA . ILE B 1 85 ? 13.234 21.234 13.547 1 94.31 85 ILE B CA 1
ATOM 2814 C C . ILE B 1 85 ? 13.266 21.438 15.055 1 94.31 85 ILE B C 1
ATOM 2816 O O . ILE B 1 85 ? 14.039 22.25 15.57 1 94.31 85 ILE B O 1
ATOM 2820 N N . SER B 1 86 ? 12.383 20.766 15.68 1 93.06 86 SER B N 1
ATOM 2821 C CA . SER B 1 86 ? 12.422 20.75 17.141 1 93.06 86 SER B CA 1
ATOM 2822 C C . SER B 1 86 ? 13.383 19.672 17.656 1 93.06 86 SER B C 1
ATOM 2824 O O . SER B 1 86 ? 13.266 18.5 17.297 1 93.06 86 SER B O 1
ATOM 2826 N N . LEU B 1 87 ? 14.273 20.219 18.453 1 90.88 87 LEU B N 1
ATOM 2827 C CA . LEU B 1 87 ? 15.219 19.281 19.031 1 90.88 87 LEU B CA 1
ATOM 2828 C C . LEU B 1 87 ? 14.539 18.391 20.062 1 90.88 87 LEU B C 1
ATOM 2830 O O . LEU B 1 87 ? 13.648 18.844 20.797 1 90.88 87 LEU B O 1
ATOM 2834 N N . GLY B 1 88 ? 14.875 17.141 20.062 1 89.81 88 GLY B N 1
ATOM 2835 C CA . GLY B 1 88 ? 14.227 16.094 20.844 1 89.81 88 GLY B CA 1
ATOM 2836 C C . GLY B 1 88 ? 13.852 14.875 20.016 1 89.81 88 GLY B C 1
ATOM 2837 O O . GLY B 1 88 ? 13.797 14.945 18.797 1 89.81 88 GLY B O 1
ATOM 2838 N N . GLY B 1 89 ? 13.578 13.836 20.703 1 91.56 89 GLY B N 1
ATOM 2839 C CA . GLY B 1 89 ? 13.336 12.609 19.969 1 91.56 89 GLY B CA 1
ATOM 2840 C C . GLY B 1 89 ? 14.586 12.039 19.328 1 91.56 89 GLY B C 1
ATOM 2841 O O . GLY B 1 89 ? 15.57 11.766 20.016 1 91.56 89 GLY B O 1
ATOM 2842 N N . HIS B 1 90 ? 14.477 12.117 17.906 1 94.62 90 HIS B N 1
ATOM 2843 C CA . HIS B 1 90 ? 15.633 11.523 17.25 1 94.62 90 HIS B CA 1
ATOM 2844 C C . HIS B 1 90 ? 16.531 12.594 16.641 1 94.62 90 HIS B C 1
ATOM 2846 O O . HIS B 1 90 ? 17.484 12.281 15.922 1 94.62 90 HIS B O 1
ATOM 2852 N N . PHE B 1 91 ? 16.156 13.844 17 1 96.25 91 PHE B N 1
ATOM 2853 C CA . PHE B 1 91 ? 17 14.969 16.609 1 96.25 91 PHE B CA 1
ATOM 2854 C C . PHE B 1 91 ? 17.797 15.484 17.797 1 96.25 91 PHE B C 1
ATOM 2856 O O . PHE B 1 91 ? 17.234 15.75 18.875 1 96.25 91 PHE B O 1
ATOM 2863 N N . SER B 1 92 ? 19.125 15.688 17.609 1 94.62 92 SER B N 1
ATOM 2864 C CA . SER B 1 92 ? 19.969 16.266 18.641 1 94.62 92 SER B CA 1
ATOM 2865 C C . SER B 1 92 ? 21.156 17.016 18.031 1 94.62 92 SER B C 1
ATOM 2867 O O . SER B 1 92 ? 21.547 16.734 16.906 1 94.62 92 SER B O 1
ATOM 2869 N N . LEU B 1 93 ? 21.578 17.953 18.75 1 93.19 93 LEU B N 1
ATOM 2870 C CA . LEU B 1 93 ? 22.797 18.625 18.344 1 93.19 93 LEU B CA 1
ATOM 2871 C C . LEU B 1 93 ? 24.031 17.828 18.781 1 93.19 93 LEU B C 1
ATOM 2873 O O . LEU B 1 93 ? 24.031 17.219 19.859 1 93.19 93 LEU B O 1
ATOM 2877 N N . ALA B 1 94 ? 24.984 17.797 17.953 1 90.38 94 ALA B N 1
ATOM 2878 C CA . ALA B 1 94 ? 26.219 17.078 18.266 1 90.38 94 ALA B CA 1
ATOM 2879 C C . ALA B 1 94 ? 26.859 17.625 19.547 1 90.38 94 ALA B C 1
ATOM 2881 O O . ALA B 1 94 ? 27.391 16.859 20.359 1 90.38 94 ALA B O 1
ATOM 2882 N N . TYR B 1 95 ? 26.766 18.984 19.719 1 83.81 95 TYR B N 1
ATOM 2883 C CA . TYR B 1 95 ? 27.328 19.625 20.906 1 83.81 95 TYR B CA 1
ATOM 2884 C C . TYR B 1 95 ? 26.297 20.531 21.562 1 83.81 95 TYR B C 1
ATOM 2886 O O . TYR B 1 95 ? 26.297 21.75 21.328 1 83.81 95 TYR B O 1
ATOM 2894 N N . PRO B 1 96 ? 25.406 20.078 22.328 1 74.12 96 PRO B N 1
ATOM 2895 C CA . PRO B 1 96 ? 24.312 20.875 22.875 1 74.12 96 PRO B CA 1
ATOM 2896 C C . PRO B 1 96 ? 24.797 22.016 23.766 1 74.12 96 PRO B C 1
ATOM 2898 O O . PRO B 1 96 ? 24.25 23.125 23.719 1 74.12 96 PRO B O 1
ATOM 2901 N N . ARG B 1 97 ? 25.484 21.828 24.828 1 67.5 97 ARG B N 1
ATOM 2902 C CA . ARG B 1 97 ? 25.812 22.844 25.828 1 67.5 97 ARG B CA 1
ATOM 2903 C C . ARG B 1 97 ? 26.891 23.797 25.312 1 67.5 97 ARG B C 1
ATOM 2905 O O . ARG B 1 97 ? 26.969 24.938 25.75 1 67.5 97 ARG B O 1
ATOM 2912 N N . THR B 1 98 ? 27.703 23.266 24.281 1 64.19 98 THR B N 1
ATOM 2913 C CA . THR B 1 98 ? 28.875 24.094 23.984 1 64.19 98 THR B CA 1
ATOM 2914 C C . THR B 1 98 ? 28.984 24.359 22.484 1 64.19 98 THR B C 1
ATOM 2916 O O . THR B 1 98 ? 30.047 24.719 21.984 1 64.19 98 THR B O 1
ATOM 2919 N N . SER B 1 99 ? 27.875 24.297 21.766 1 65.88 99 SER B N 1
ATOM 2920 C CA . SER B 1 99 ? 27.938 24.344 20.312 1 65.88 99 SER B CA 1
ATOM 2921 C C . SER B 1 99 ? 28.5 25.672 19.828 1 65.88 99 SER B C 1
ATOM 2923 O O . SER B 1 99 ? 29.344 25.703 18.922 1 65.88 99 SER B O 1
ATOM 2925 N N . LEU B 1 100 ? 28.203 26.703 20.625 1 74.44 100 LEU B N 1
ATOM 2926 C CA . LEU B 1 100 ? 28.562 28.047 20.172 1 74.44 100 LEU B CA 1
ATOM 2927 C C . LEU B 1 100 ? 30.047 28.297 20.406 1 74.44 100 LEU B C 1
ATOM 2929 O O . LEU B 1 100 ? 30.719 28.938 19.578 1 74.44 100 LEU B O 1
ATOM 2933 N N . GLY B 1 101 ? 30.531 27.75 21.516 1 75.19 101 GLY B N 1
ATOM 2934 C CA . GLY B 1 101 ? 31.938 27.953 21.812 1 75.19 101 GLY B CA 1
ATOM 2935 C C . GLY B 1 101 ? 32.844 27.156 20.891 1 75.19 101 GLY B C 1
ATOM 2936 O O . GLY B 1 101 ? 33.969 27.609 20.578 1 75.19 101 GLY B O 1
ATOM 2937 N N . LYS B 1 102 ? 32.375 26.094 20.344 1 79.75 102 LYS B N 1
ATOM 2938 C CA . LYS B 1 102 ? 33.188 25.219 19.5 1 79.75 102 LYS B CA 1
ATOM 2939 C C . LYS B 1 102 ? 32.938 25.531 18.016 1 79.75 102 LYS B C 1
ATOM 2941 O O . LYS B 1 102 ? 33.719 25.094 17.172 1 79.75 102 LYS B O 1
ATOM 2946 N N . GLY B 1 103 ? 31.969 26.359 17.766 1 88.81 103 GLY B N 1
ATOM 2947 C CA . GLY B 1 103 ? 31.656 26.672 16.375 1 88.81 103 GLY B CA 1
ATOM 2948 C C . GLY B 1 103 ? 31.078 25.5 15.617 1 88.81 103 GLY B C 1
ATOM 2949 O O . GLY B 1 103 ? 31.406 25.281 14.453 1 88.81 103 GLY B O 1
ATOM 2950 N N . ASP B 1 104 ? 30.422 24.641 16.344 1 91.25 104 ASP B N 1
ATOM 2951 C CA . ASP B 1 104 ? 29.828 23.438 15.758 1 91.25 104 ASP B CA 1
ATOM 2952 C C . ASP B 1 104 ? 28.359 23.297 16.125 1 91.25 104 ASP B C 1
ATOM 2954 O O . ASP B 1 104 ? 28.016 23.141 17.297 1 91.25 104 ASP B O 1
ATOM 2958 N N . GLY B 1 105 ? 27.562 23.375 15.148 1 93.25 105 GLY B N 1
ATOM 2959 C CA . GLY B 1 105 ? 26.125 23.219 15.344 1 93.25 105 GLY B CA 1
ATOM 2960 C C . GLY B 1 105 ? 25.547 22.047 14.578 1 93.25 105 GLY B C 1
ATOM 2961 O O . GLY B 1 105 ? 24.406 22.109 14.102 1 93.25 105 GLY B O 1
ATOM 2962 N N . SER B 1 106 ? 26.297 20.984 14.531 1 95.69 106 SER B N 1
ATOM 2963 C CA . SER B 1 106 ? 25.922 19.828 13.719 1 95.69 106 SER B CA 1
ATOM 2964 C C . SER B 1 106 ? 24.703 19.125 14.297 1 95.69 106 SER B C 1
ATOM 2966 O O . SER B 1 106 ? 24.516 19.078 15.516 1 95.69 106 SER B O 1
ATOM 2968 N N . LEU B 1 107 ? 23.938 18.609 13.422 1 96.62 107 LEU B N 1
ATOM 2969 C CA . LEU B 1 107 ? 22.703 17.906 13.789 1 96.62 107 LEU B CA 1
ATOM 2970 C C . LEU B 1 107 ? 22.875 16.391 13.648 1 96.62 107 LEU B C 1
ATOM 2972 O O . LEU B 1 107 ? 23.406 15.914 12.648 1 96.62 107 LEU B O 1
ATOM 2976 N N . ILE B 1 108 ? 22.438 15.742 14.656 1 97.25 108 ILE B N 1
ATOM 2977 C CA . ILE B 1 108 ? 22.422 14.281 14.625 1 97.25 108 ILE B CA 1
ATOM 2978 C C . ILE B 1 108 ? 20.984 13.789 14.5 1 97.25 108 ILE B C 1
ATOM 2980 O O . ILE B 1 108 ? 20.109 14.172 15.281 1 97.25 108 ILE B O 1
ATOM 2984 N N . ILE B 1 109 ? 20.734 12.977 13.523 1 97.62 109 ILE B N 1
ATOM 2985 C CA . ILE B 1 109 ? 19.453 12.32 13.336 1 97.62 109 ILE B CA 1
ATOM 2986 C C . ILE B 1 109 ? 19.594 10.82 13.547 1 97.62 109 ILE B C 1
ATOM 2988 O O . ILE B 1 109 ? 20.25 10.133 12.75 1 97.62 109 ILE B O 1
ATOM 2992 N N . SER B 1 110 ? 18.969 10.352 14.547 1 97.06 110 SER B N 1
ATOM 2993 C CA . SER B 1 110 ? 19.047 8.922 14.828 1 97.06 110 SER B CA 1
ATOM 2994 C C . SER B 1 110 ? 17.844 8.172 14.25 1 97.06 110 SER B C 1
ATOM 2996 O O . SER B 1 110 ? 16.781 8.758 14.047 1 97.06 110 SER B O 1
ATOM 2998 N N . ASN B 1 111 ? 18.047 6.922 13.938 1 95.75 111 ASN B N 1
ATOM 2999 C CA . ASN B 1 111 ? 16.969 6.055 13.469 1 95.75 111 ASN B CA 1
ATOM 3000 C C . ASN B 1 111 ? 16.141 6.727 12.375 1 95.75 111 ASN B C 1
ATOM 3002 O O . ASN B 1 111 ? 14.93 6.832 12.492 1 95.75 111 ASN B O 1
ATOM 3006 N N . ILE B 1 112 ? 16.844 7.02 11.344 1 95.44 112 ILE B N 1
ATOM 3007 C CA . ILE B 1 112 ? 16.281 7.812 10.25 1 95.44 112 ILE B CA 1
ATOM 3008 C C . ILE B 1 112 ? 15.094 7.078 9.641 1 95.44 112 ILE B C 1
ATOM 3010 O O . ILE B 1 112 ? 15.117 5.852 9.508 1 95.44 112 ILE B O 1
ATOM 3014 N N . SER B 1 113 ? 14.07 7.867 9.367 1 93.31 113 SER B N 1
ATOM 3015 C CA . SER B 1 113 ? 12.898 7.379 8.648 1 93.31 113 SER B CA 1
ATOM 3016 C C . SER B 1 113 ? 12.758 8.062 7.293 1 93.31 113 SER B C 1
ATOM 3018 O O . SER B 1 113 ? 13.484 9.016 6.992 1 93.31 113 SER B O 1
ATOM 3020 N N . TRP B 1 114 ? 11.852 7.566 6.477 1 92.75 114 TRP B N 1
ATOM 3021 C CA . TRP B 1 114 ? 11.641 8.141 5.148 1 92.75 114 TRP B CA 1
ATOM 3022 C C . TRP B 1 114 ? 11.141 9.578 5.254 1 92.75 114 TRP B C 1
ATOM 3024 O O . TRP B 1 114 ? 11.398 10.398 4.371 1 92.75 114 TRP B O 1
ATOM 3034 N N . GLU B 1 115 ? 10.484 9.945 6.391 1 90 115 GLU B N 1
ATOM 3035 C CA . GLU B 1 115 ? 9.938 11.281 6.605 1 90 115 GLU B CA 1
ATOM 3036 C C . GLU B 1 115 ? 11.047 12.297 6.867 1 90 115 GLU B C 1
ATOM 3038 O O . GLU B 1 115 ? 10.828 13.5 6.777 1 90 115 GLU B O 1
ATOM 3043 N N . ASP B 1 116 ? 12.133 11.758 7.152 1 94.06 116 ASP B N 1
ATOM 3044 C CA . ASP B 1 116 ? 13.242 12.648 7.488 1 94.06 116 ASP B CA 1
ATOM 3045 C C . ASP B 1 116 ? 13.891 13.211 6.23 1 94.06 116 ASP B C 1
ATOM 3047 O O . ASP B 1 116 ? 14.742 14.102 6.309 1 94.06 116 ASP B O 1
ATOM 3051 N N . ALA B 1 117 ? 13.57 12.656 5.094 1 93.81 117 ALA B N 1
ATOM 3052 C CA . ALA B 1 117 ? 14.148 13.172 3.854 1 93.81 117 ALA B CA 1
ATOM 3053 C C . ALA B 1 117 ? 13.812 14.648 3.662 1 93.81 117 ALA B C 1
ATOM 3055 O O . ALA B 1 117 ? 12.711 15.094 4.004 1 93.81 117 ALA B O 1
ATOM 3056 N N . GLY B 1 118 ? 14.828 15.422 3.127 1 94.31 118 GLY B N 1
ATOM 3057 C CA . GLY B 1 118 ? 14.648 16.844 2.912 1 94.31 118 GLY B CA 1
ATOM 3058 C C . GLY B 1 118 ? 15.961 17.594 2.785 1 94.31 118 GLY B C 1
ATOM 3059 O O . GLY B 1 118 ? 17.031 16.984 2.723 1 94.31 118 GLY B O 1
ATOM 3060 N N . ILE B 1 119 ? 15.766 18.891 2.672 1 95.69 119 ILE B N 1
ATOM 3061 C CA . ILE B 1 119 ? 16.906 19.797 2.691 1 95.69 119 ILE B CA 1
ATOM 3062 C C . ILE B 1 119 ? 17.016 20.469 4.062 1 95.69 119 ILE B C 1
ATOM 3064 O O . ILE B 1 119 ? 16.094 21.172 4.492 1 95.69 119 ILE B O 1
ATOM 3068 N N . TYR B 1 120 ? 18.125 20.234 4.656 1 96.5 120 TYR B N 1
ATOM 3069 C CA . TYR B 1 120 ? 18.344 20.781 5.996 1 96.5 120 TYR B CA 1
ATOM 3070 C C . TYR B 1 120 ? 19.25 22 5.953 1 96.5 120 TYR B C 1
ATOM 3072 O O . TYR B 1 120 ? 20.344 21.953 5.375 1 96.5 120 TYR B O 1
ATOM 3080 N N . VAL B 1 121 ? 18.766 23.047 6.609 1 96.5 121 VAL B N 1
ATOM 3081 C CA . VAL B 1 121 ? 19.531 24.281 6.641 1 96.5 121 VAL B CA 1
ATOM 3082 C C . VAL B 1 121 ? 19.734 24.734 8.086 1 96.5 121 VAL B C 1
ATOM 3084 O O . VAL B 1 121 ? 18.781 24.812 8.859 1 96.5 121 VAL B O 1
ATOM 3087 N N . CYS B 1 122 ? 20.953 24.938 8.438 1 95.81 122 CYS B N 1
ATOM 3088 C CA . CYS B 1 122 ? 21.25 25.453 9.773 1 95.81 122 CYS B CA 1
ATOM 3089 C C . CYS B 1 122 ? 21.328 26.969 9.773 1 95.81 122 CYS B C 1
ATOM 3091 O O . CYS B 1 122 ? 21.844 27.562 8.828 1 95.81 122 CYS B O 1
ATOM 3093 N N . LYS B 1 123 ? 20.812 27.5 10.758 1 94.44 123 LYS B N 1
ATOM 3094 C CA . LYS B 1 123 ? 20.859 28.938 10.984 1 94.44 123 LYS B CA 1
ATOM 3095 C C . LYS B 1 123 ? 21.594 29.266 12.289 1 94.44 123 LYS B C 1
ATOM 3097 O O . LYS B 1 123 ? 21.281 28.703 13.336 1 94.44 123 LYS B O 1
ATOM 3102 N N . VAL B 1 124 ? 22.484 30.234 12.188 1 92.19 124 VAL B N 1
ATOM 3103 C CA . VAL B 1 124 ? 23.297 30.594 13.344 1 92.19 124 VAL B CA 1
ATOM 3104 C C . VAL B 1 124 ? 23.109 32.062 13.672 1 92.19 124 VAL B C 1
ATOM 3106 O O . VAL B 1 124 ? 23.188 32.906 12.789 1 92.19 124 VAL B O 1
ATOM 3109 N N . TRP B 1 125 ? 22.844 32.156 14.883 1 90.38 125 TRP B N 1
ATOM 3110 C CA . TRP B 1 125 ? 22.75 33.531 15.414 1 90.38 125 TRP B CA 1
ATOM 3111 C C . TRP B 1 125 ? 23.766 33.75 16.516 1 90.38 125 TRP B C 1
ATOM 3113 O O . TRP B 1 125 ? 23.812 33 17.5 1 90.38 125 TRP B O 1
ATOM 3123 N N . LEU B 1 126 ? 24.641 34.75 16.391 1 86.19 126 LEU B N 1
ATOM 3124 C CA . LEU B 1 126 ? 25.594 35.156 17.406 1 86.19 126 LEU B CA 1
ATOM 3125 C C . LEU B 1 126 ? 25.359 36.594 17.812 1 86.19 126 LEU B C 1
ATOM 3127 O O . LEU B 1 126 ? 25.047 37.438 16.969 1 86.19 126 LEU B O 1
ATOM 3131 N N . TRP B 1 127 ? 25.484 36.75 18.984 1 84.06 127 TRP B N 1
ATOM 3132 C CA . TRP B 1 127 ? 25.266 38.094 19.5 1 84.06 127 TRP B CA 1
ATOM 3133 C C . TRP B 1 127 ? 26.125 39.094 18.75 1 84.06 127 TRP B C 1
ATOM 3135 O O . TRP B 1 127 ? 27.328 38.875 18.578 1 84.06 127 TRP B O 1
ATOM 3145 N N . GLY B 1 128 ? 25.516 40.156 18.312 1 80.62 128 GLY B N 1
ATOM 3146 C CA . GLY B 1 128 ? 26.219 41.25 17.641 1 80.62 128 GLY B CA 1
ATOM 3147 C C . GLY B 1 128 ? 26.406 41 16.156 1 80.62 128 GLY B C 1
ATOM 3148 O O . GLY B 1 128 ? 26.984 41.844 15.453 1 80.62 128 GLY B O 1
ATOM 3149 N N . LYS B 1 129 ? 26.062 39.844 15.82 1 84.62 129 LYS B N 1
ATOM 3150 C CA . LYS B 1 129 ? 26.219 39.531 14.406 1 84.62 129 LYS B CA 1
ATOM 3151 C C . LYS B 1 129 ? 24.875 39.25 13.75 1 84.62 129 LYS B C 1
ATOM 3153 O O . LYS B 1 129 ? 23.891 38.938 14.438 1 84.62 129 LYS B O 1
ATOM 3158 N N . GLU B 1 130 ? 24.891 39.375 12.461 1 88.75 130 GLU B N 1
ATOM 3159 C CA . GLU B 1 130 ? 23.688 39.031 11.711 1 88.75 130 GLU B CA 1
ATOM 3160 C C . GLU B 1 130 ? 23.547 37.5 11.586 1 88.75 130 GLU B C 1
ATOM 3162 O O . GLU B 1 130 ? 24.547 36.781 11.422 1 88.75 130 GLU B O 1
ATOM 3167 N N . GLU B 1 131 ? 22.344 37.094 11.648 1 91.75 131 GLU B N 1
ATOM 3168 C CA . GLU B 1 131 ? 22.062 35.656 11.484 1 91.75 131 GLU B CA 1
ATOM 3169 C C . GLU B 1 131 ? 22.438 35.188 10.078 1 91.75 131 GLU B C 1
ATOM 3171 O O . GLU B 1 131 ? 22.172 35.875 9.094 1 91.75 131 GLU B O 1
ATOM 3176 N N . LYS B 1 132 ? 23.094 34.094 10.031 1 94.06 132 LYS B N 1
ATOM 3177 C CA . LYS B 1 132 ? 23.484 33.5 8.75 1 94.06 132 LYS B CA 1
ATOM 3178 C C . LYS B 1 132 ? 23.031 32.062 8.648 1 94.06 132 LYS B C 1
ATOM 3180 O O . LYS B 1 132 ? 22.891 31.375 9.664 1 94.06 132 LYS B O 1
ATOM 3185 N N . GLU B 1 133 ? 22.844 31.625 7.391 1 95.12 133 GLU B N 1
ATOM 3186 C CA . GLU B 1 133 ? 22.422 30.25 7.137 1 95.12 133 GLU B CA 1
ATOM 3187 C C . GLU B 1 133 ? 23.469 29.484 6.348 1 95.12 133 GLU B C 1
ATOM 3189 O O . GLU B 1 133 ? 24.266 30.078 5.609 1 95.12 133 GLU B O 1
ATOM 3194 N N . GLY B 1 134 ? 23.422 28.25 6.562 1 95.56 134 GLY B N 1
ATOM 3195 C CA . GLY B 1 134 ? 24.312 27.406 5.781 1 95.56 134 GLY B CA 1
ATOM 3196 C C . GLY B 1 134 ? 23.812 27.156 4.371 1 95.56 134 GLY B C 1
ATOM 3197 O O . GLY B 1 134 ? 22.766 27.672 3.98 1 95.56 134 GLY B O 1
ATOM 3198 N N . ASN B 1 135 ? 24.688 26.422 3.576 1 95.19 135 ASN B N 1
ATOM 3199 C CA . ASN B 1 135 ? 24.359 26.125 2.188 1 95.19 135 ASN B CA 1
ATOM 3200 C C . ASN B 1 135 ? 23.359 24.969 2.086 1 95.19 135 ASN B C 1
ATOM 3202 O O . ASN B 1 135 ? 22.859 24.672 1.001 1 95.19 135 ASN B O 1
ATOM 3206 N N . GLY B 1 136 ? 23.141 24.266 3.131 1 96.25 136 GLY B N 1
ATOM 3207 C CA . GLY B 1 136 ? 22.141 23.203 3.141 1 96.25 136 GLY B CA 1
ATOM 3208 C C . GLY B 1 136 ? 22.734 21.828 2.902 1 96.25 136 GLY B C 1
ATOM 3209 O O . GLY B 1 136 ? 23.797 21.703 2.268 1 96.25 136 GLY B O 1
ATOM 3210 N N . THR B 1 137 ? 22.125 20.891 3.457 1 97.31 137 THR B N 1
ATOM 3211 C CA . THR B 1 137 ? 22.438 19.484 3.219 1 97.31 137 THR B CA 1
ATOM 3212 C C . THR B 1 137 ? 21.203 18.719 2.756 1 97.31 137 THR B C 1
ATOM 3214 O O . THR B 1 137 ? 20.172 18.734 3.428 1 97.31 137 THR B O 1
ATOM 3217 N N . ARG B 1 138 ? 21.344 18.094 1.594 1 96.75 138 ARG B N 1
ATOM 3218 C CA . ARG B 1 138 ? 20.266 17.266 1.071 1 96.75 138 ARG B CA 1
ATOM 3219 C C . ARG B 1 138 ? 20.328 15.852 1.635 1 96.75 138 ARG B C 1
ATOM 3221 O O . ARG B 1 138 ? 21.344 15.156 1.46 1 96.75 138 ARG B O 1
ATOM 3228 N N . LEU B 1 139 ? 19.25 15.523 2.305 1 97.06 139 LEU B N 1
ATOM 3229 C CA . LEU B 1 139 ? 19.188 14.18 2.861 1 97.06 139 LEU B CA 1
ATOM 3230 C C . LEU B 1 139 ? 18.141 13.344 2.127 1 97.06 139 LEU B C 1
ATOM 3232 O O . LEU B 1 139 ? 16.953 13.695 2.107 1 97.06 139 LEU B O 1
ATOM 3236 N N . VAL B 1 140 ? 18.641 12.258 1.527 1 95.88 140 VAL B N 1
ATOM 3237 C CA . VAL B 1 140 ? 17.75 11.32 0.861 1 95.88 140 VAL B CA 1
ATOM 3238 C C . VAL B 1 140 ? 17.766 9.984 1.598 1 95.88 140 VAL B C 1
ATOM 3240 O O . VAL B 1 140 ? 18.828 9.484 1.979 1 95.88 140 VAL B O 1
ATOM 3243 N N . VAL B 1 141 ? 16.594 9.453 1.812 1 95.69 141 VAL B N 1
ATOM 3244 C CA . VAL B 1 141 ? 16.484 8.164 2.492 1 95.69 141 VAL B CA 1
ATOM 3245 C C . VAL B 1 141 ? 15.812 7.152 1.564 1 95.69 141 VAL B C 1
ATOM 3247 O O . VAL B 1 141 ? 14.672 7.344 1.138 1 95.69 141 VAL B O 1
ATOM 3250 N N . TYR B 1 142 ? 16.562 6.062 1.315 1 95.81 142 TYR B N 1
ATOM 3251 C CA . TYR B 1 142 ? 16.031 5.043 0.418 1 95.81 142 TYR B CA 1
ATOM 3252 C C . TYR B 1 142 ? 15.68 3.771 1.183 1 95.81 142 TYR B C 1
ATOM 3254 O O . TYR B 1 142 ? 16.203 3.525 2.268 1 95.81 142 TYR B O 1
ATOM 3262 N N . GLY B 1 143 ? 14.688 3.119 0.663 1 96 143 GLY B N 1
ATOM 3263 C CA . GLY B 1 143 ? 14.477 1.699 0.902 1 96 143 GLY B CA 1
ATOM 3264 C C . GLY B 1 143 ? 14.719 0.844 -0.326 1 96 143 GLY B C 1
ATOM 3265 O O . GLY B 1 143 ? 14.156 1.105 -1.393 1 96 143 GLY B O 1
ATOM 3266 N N . HIS B 1 144 ? 15.57 -0.153 -0.132 1 96.12 144 HIS B N 1
ATOM 3267 C CA . HIS B 1 144 ? 15.867 -1.028 -1.262 1 96.12 144 HIS B CA 1
ATOM 3268 C C . HIS B 1 144 ? 14.766 -2.068 -1.449 1 96.12 144 HIS B C 1
ATOM 3270 O O . HIS B 1 144 ? 14.25 -2.615 -0.472 1 96.12 144 HIS B O 1
ATOM 3276 N N . PRO B 1 145 ? 14.453 -2.312 -2.707 1 98 145 PRO B N 1
ATOM 3277 C CA . PRO B 1 145 ? 13.516 -3.414 -2.928 1 98 145 PRO B CA 1
ATOM 3278 C C . PRO B 1 145 ? 14.117 -4.777 -2.6 1 98 145 PRO B C 1
ATOM 3280 O O . PRO B 1 145 ? 15.32 -4.98 -2.764 1 98 145 PRO B O 1
ATOM 3283 N N . ASN B 1 146 ? 13.227 -5.605 -2.172 1 97.62 146 ASN B N 1
ATOM 3284 C CA . ASN B 1 146 ? 13.648 -6.992 -1.982 1 97.62 146 ASN B CA 1
ATOM 3285 C C . ASN B 1 146 ? 13.781 -7.723 -3.314 1 97.62 146 ASN B C 1
ATOM 3287 O O . ASN B 1 146 ? 13.25 -7.277 -4.332 1 97.62 146 ASN B O 1
ATOM 3291 N N . GLN B 1 147 ? 14.516 -8.82 -3.225 1 97.12 147 GLN B N 1
ATOM 3292 C CA . GLN B 1 147 ? 14.586 -9.695 -4.391 1 97.12 147 GLN B CA 1
ATOM 3293 C C . GLN B 1 147 ? 13.195 -10.023 -4.926 1 97.12 147 GLN B C 1
ATOM 3295 O O . GLN B 1 147 ? 12.289 -10.344 -4.156 1 97.12 147 GLN B O 1
ATOM 3300 N N . PRO B 1 148 ? 13.078 -9.82 -6.246 1 97.31 148 PRO B N 1
ATOM 3301 C CA . PRO B 1 148 ? 11.766 -10.125 -6.809 1 97.31 148 PRO B CA 1
ATOM 3302 C C . PRO B 1 148 ? 11.344 -11.57 -6.57 1 97.31 148 PRO B C 1
ATOM 3304 O O . PRO B 1 148 ? 12.18 -12.477 -6.629 1 97.31 148 PRO B O 1
ATOM 3307 N N . GLU B 1 149 ? 10.078 -11.75 -6.238 1 96.56 149 GLU B N 1
ATOM 3308 C CA . GLU B 1 149 ? 9.461 -13.07 -6.117 1 96.56 149 GLU B CA 1
ATOM 3309 C C . GLU B 1 149 ? 8.508 -13.344 -7.277 1 96.56 149 GLU B C 1
ATOM 3311 O O . GLU B 1 149 ? 7.703 -12.477 -7.645 1 96.56 149 GLU B O 1
ATOM 3316 N N . ILE B 1 150 ? 8.617 -14.508 -7.84 1 94.94 150 ILE B N 1
ATOM 3317 C CA . ILE B 1 150 ? 7.738 -14.859 -8.953 1 94.94 150 ILE B CA 1
ATOM 3318 C C . ILE B 1 150 ? 6.699 -15.883 -8.484 1 94.94 150 ILE B C 1
ATOM 3320 O O . ILE B 1 150 ? 7.035 -16.844 -7.797 1 94.94 150 ILE B O 1
ATOM 3324 N N . TYR B 1 151 ? 5.5 -15.617 -8.844 1 94.5 151 TYR B N 1
ATOM 3325 C CA . TYR B 1 151 ? 4.375 -16.484 -8.523 1 94.5 151 TYR B CA 1
ATOM 3326 C C . TYR B 1 151 ? 3.619 -16.906 -9.773 1 94.5 151 TYR B C 1
ATOM 3328 O O . TYR B 1 151 ? 3.523 -16.125 -10.734 1 94.5 151 TYR B O 1
ATOM 3336 N N . LEU B 1 152 ? 3.129 -18.062 -9.734 1 91.25 152 LEU B N 1
ATOM 3337 C CA . LEU B 1 152 ? 2.289 -18.594 -10.797 1 91.25 152 LEU B CA 1
ATOM 3338 C C . LEU B 1 152 ? 0.822 -18.609 -10.383 1 91.25 152 LEU B C 1
ATOM 3340 O O . LEU B 1 152 ? 0.475 -19.141 -9.328 1 91.25 152 LEU B O 1
ATOM 3344 N N . GLN B 1 153 ? -0.008 -18 -11.188 1 90.81 153 GLN B N 1
ATOM 3345 C CA . GLN B 1 153 ? -1.436 -18.047 -10.883 1 90.81 153 GLN B CA 1
ATOM 3346 C C . GLN B 1 153 ? -2.01 -19.438 -11.141 1 90.81 153 GLN B C 1
ATOM 3348 O O . GLN B 1 153 ? -1.829 -20 -12.227 1 90.81 153 GLN B O 1
ATOM 3353 N N . VAL B 1 154 ? -2.594 -20.047 -10.273 1 83.25 154 VAL B N 1
ATOM 3354 C CA . VAL B 1 154 ? -3.049 -21.422 -10.422 1 83.25 154 VAL B CA 1
ATOM 3355 C C . VAL B 1 154 ? -4.543 -21.453 -10.734 1 83.25 154 VAL B C 1
ATOM 3357 O O . VAL B 1 154 ? -5.039 -22.391 -11.359 1 83.25 154 VAL B O 1
ATOM 3360 N N . GLN B 1 155 ? -5.312 -20.516 -10.328 1 68.5 155 GLN B N 1
ATOM 3361 C CA . GLN B 1 155 ? -6.746 -20.531 -10.602 1 68.5 155 GLN B CA 1
ATOM 3362 C C . GLN B 1 155 ? -7.094 -19.641 -11.789 1 68.5 155 GLN B C 1
ATOM 3364 O O . GLN B 1 155 ? -6.516 -18.562 -11.953 1 68.5 155 GLN B O 1
ATOM 3369 N N . GLY B 1 156 ? -8.016 -20.094 -12.602 1 61.38 156 GLY B N 1
ATOM 3370 C CA . GLY B 1 156 ? -8.641 -19.25 -13.602 1 61.38 156 GLY B CA 1
ATOM 3371 C C . GLY B 1 156 ? -7.793 -19.062 -14.844 1 61.38 156 GLY B C 1
ATOM 3372 O O . GLY B 1 156 ? -7.906 -18.047 -15.539 1 61.38 156 GLY B O 1
ATOM 3373 N N . GLN B 1 157 ? -6.816 -20.016 -15.016 1 62.44 157 GLN B N 1
ATOM 3374 C CA . GLN B 1 157 ? -5.957 -19.828 -16.172 1 62.44 157 GLN B CA 1
ATOM 3375 C C . GLN B 1 157 ? -6.656 -20.281 -17.453 1 62.44 157 GLN B C 1
ATOM 3377 O O . GLN B 1 157 ? -7.441 -21.234 -17.438 1 62.44 157 GLN B O 1
ATOM 3382 N N . LYS B 1 158 ? -6.652 -19.281 -18.406 1 62.31 158 LYS B N 1
ATOM 3383 C CA . LYS B 1 158 ? -7.145 -19.625 -19.75 1 62.31 158 LYS B CA 1
ATOM 3384 C C . LYS B 1 158 ? -6.301 -20.719 -20.375 1 62.31 158 LYS B C 1
ATOM 3386 O O . LYS B 1 158 ? -5.113 -20.859 -20.078 1 62.31 158 LYS B O 1
ATOM 3391 N N . GLU B 1 159 ? -6.887 -21.438 -21.203 1 68.81 159 GLU B N 1
ATOM 3392 C CA . GLU B 1 159 ? -6.195 -22.516 -21.906 1 68.81 159 GLU B CA 1
ATOM 3393 C C . GLU B 1 159 ? -5.016 -21.984 -22.703 1 68.81 159 GLU B C 1
ATOM 3395 O O . GLU B 1 159 ? -5.133 -20.953 -23.375 1 68.81 159 GLU B O 1
ATOM 3400 N N . GLY B 1 160 ? -3.836 -22.469 -22.516 1 75.25 160 GLY B N 1
ATOM 3401 C CA . GLY B 1 160 ? -2.664 -22.203 -23.344 1 75.25 160 GLY B CA 1
ATOM 3402 C C . GLY B 1 160 ? -1.812 -21.062 -22.812 1 75.25 160 GLY B C 1
ATOM 3403 O O . GLY B 1 160 ? -0.803 -20.703 -23.438 1 75.25 160 GLY B O 1
ATOM 3404 N N . THR B 1 161 ? -2.305 -20.422 -21.812 1 83.69 161 THR B N 1
ATOM 3405 C CA . THR B 1 161 ? -1.519 -19.312 -21.281 1 83.69 161 THR B CA 1
ATOM 3406 C C . THR B 1 161 ? -1.395 -19.422 -19.75 1 83.69 161 THR B C 1
ATOM 3408 O O . THR B 1 161 ? -2.309 -19.906 -19.078 1 83.69 161 THR B O 1
ATOM 3411 N N . ILE B 1 162 ? -0.285 -19.062 -19.297 1 86.06 162 ILE B N 1
ATOM 3412 C CA . ILE B 1 162 ? -0.092 -19.031 -17.844 1 86.06 162 ILE B CA 1
ATOM 3413 C C . ILE B 1 162 ? 0.206 -17.609 -17.406 1 86.06 162 ILE B C 1
ATOM 3415 O O . ILE B 1 162 ? 0.748 -16.812 -18.172 1 86.06 162 ILE B O 1
ATOM 3419 N N . VAL B 1 163 ? -0.194 -17.281 -16.219 1 91.5 163 VAL B N 1
ATOM 3420 C CA . VAL B 1 163 ? 0.008 -15.938 -15.68 1 91.5 163 VAL B CA 1
ATOM 3421 C C . VAL B 1 163 ? 1.07 -15.969 -14.586 1 91.5 163 VAL B C 1
ATOM 3423 O O . VAL B 1 163 ? 0.974 -16.766 -13.641 1 91.5 163 VAL B O 1
ATOM 3426 N N . LEU B 1 164 ? 2.051 -15.133 -14.742 1 92.81 164 LEU B N 1
ATOM 3427 C CA . LEU B 1 164 ? 3.096 -14.953 -13.742 1 92.81 164 LEU B CA 1
ATOM 3428 C C . LEU B 1 164 ? 2.963 -13.609 -13.047 1 92.81 164 LEU B C 1
ATOM 3430 O O . LEU B 1 164 ? 2.639 -12.602 -13.688 1 92.81 164 LEU B O 1
ATOM 3434 N N . ALA B 1 165 ? 3.145 -13.594 -11.805 1 96.44 165 ALA B N 1
ATOM 3435 C CA . ALA B 1 165 ? 3.227 -12.367 -11.008 1 96.44 165 ALA B CA 1
ATOM 3436 C C . ALA B 1 165 ? 4.637 -12.164 -10.461 1 96.44 165 ALA B C 1
ATOM 3438 O O . ALA B 1 165 ? 5.18 -13.031 -9.781 1 96.44 165 ALA B O 1
ATOM 3439 N N . CYS B 1 166 ? 5.246 -11.094 -10.812 1 97.5 166 CYS B N 1
ATOM 3440 C CA . CYS B 1 166 ? 6.523 -10.68 -10.242 1 97.5 166 CYS B CA 1
ATOM 3441 C C . CYS B 1 166 ? 6.324 -9.602 -9.188 1 97.5 166 CYS B C 1
ATOM 3443 O O . CYS B 1 166 ? 5.832 -8.508 -9.492 1 97.5 166 CYS B O 1
ATOM 3445 N N . ARG B 1 167 ? 6.691 -9.914 -7.957 1 98.31 167 ARG B N 1
ATOM 3446 C CA . ARG B 1 167 ? 6.418 -9.047 -6.812 1 98.31 167 ARG B CA 1
ATOM 3447 C C . ARG B 1 167 ? 7.711 -8.602 -6.141 1 98.31 167 ARG B C 1
ATOM 3449 O O . ARG B 1 167 ? 8.625 -9.398 -5.953 1 98.31 167 ARG B O 1
ATOM 3456 N N . THR B 1 168 ? 7.844 -7.352 -5.789 1 98.44 168 THR B N 1
ATOM 3457 C CA . THR B 1 168 ? 8.891 -6.832 -4.914 1 98.44 168 THR B CA 1
ATOM 3458 C C . THR B 1 168 ? 8.305 -5.863 -3.891 1 98.44 168 THR B C 1
ATOM 3460 O O . THR B 1 168 ? 7.207 -5.332 -4.082 1 98.44 168 THR B O 1
ATOM 3463 N N . PHE B 1 169 ? 8.977 -5.746 -2.787 1 98.25 169 PHE B N 1
ATOM 3464 C CA . PHE B 1 169 ? 8.453 -4.914 -1.712 1 98.25 169 PHE B CA 1
ATOM 3465 C C . PHE B 1 169 ? 9.586 -4.332 -0.875 1 98.25 169 PHE B C 1
ATOM 3467 O O . PHE B 1 169 ? 10.758 -4.648 -1.098 1 98.25 169 PHE B O 1
ATOM 3474 N N . GLY B 1 170 ? 9.242 -3.346 -0.035 1 96.62 170 GLY B N 1
ATOM 3475 C CA . GLY B 1 170 ? 10.188 -2.781 0.917 1 96.62 170 GLY B CA 1
ATOM 3476 C C . GLY B 1 170 ? 10.914 -1.566 0.383 1 96.62 170 GLY B C 1
ATOM 3477 O O . GLY B 1 170 ? 11.844 -1.066 1.02 1 96.62 170 GLY B O 1
ATOM 3478 N N . PHE B 1 171 ? 10.492 -1.082 -0.772 1 97.62 171 PHE B N 1
ATOM 3479 C CA . PHE B 1 171 ? 11.258 -0.012 -1.395 1 97.62 171 PHE B CA 1
ATOM 3480 C C . PHE B 1 171 ? 10.633 1.347 -1.098 1 97.62 171 PHE B C 1
ATOM 3482 O O . PHE B 1 171 ? 9.445 1.436 -0.792 1 97.62 171 PHE B O 1
ATOM 3489 N N . HIS B 1 172 ? 11.461 2.328 -1.204 1 96.5 172 HIS B N 1
ATOM 3490 C CA . HIS B 1 172 ? 11.117 3.738 -1.077 1 96.5 172 HIS B CA 1
ATOM 3491 C C . HIS B 1 172 ? 12.188 4.625 -1.71 1 96.5 172 HIS B C 1
ATOM 3493 O O . HIS B 1 172 ? 13.383 4.414 -1.497 1 96.5 172 HIS B O 1
ATOM 3499 N N . PRO B 1 173 ? 11.844 5.629 -2.412 1 94.69 173 PRO B N 1
ATOM 3500 C CA . PRO B 1 173 ? 10.477 5.977 -2.791 1 94.69 173 PRO B CA 1
ATOM 3501 C C . PRO B 1 173 ? 9.93 5.086 -3.904 1 94.69 173 PRO B C 1
ATOM 3503 O O . PRO B 1 173 ? 10.609 4.16 -4.352 1 94.69 173 PRO B O 1
ATOM 3506 N N . ALA B 1 174 ? 8.641 5.18 -4.207 1 95.94 174 ALA B N 1
ATOM 3507 C CA . ALA B 1 174 ? 8.039 4.598 -5.402 1 95.94 174 ALA B CA 1
ATOM 3508 C C . ALA B 1 174 ? 8.336 5.445 -6.637 1 95.94 174 ALA B C 1
ATOM 3510 O O . ALA B 1 174 ? 8.633 6.637 -6.52 1 95.94 174 ALA B O 1
ATOM 3511 N N . PRO B 1 175 ? 8.375 4.844 -7.812 1 96.88 175 PRO B N 1
ATOM 3512 C CA . PRO B 1 175 ? 8.023 3.459 -8.141 1 96.88 175 PRO B CA 1
ATOM 3513 C C . PRO B 1 175 ? 9.258 2.592 -8.406 1 96.88 175 PRO B C 1
ATOM 3515 O O . PRO B 1 175 ? 10.391 3.061 -8.273 1 96.88 175 PRO B O 1
ATOM 3518 N N . VAL B 1 176 ? 9.016 1.295 -8.688 1 98.44 176 VAL B N 1
ATOM 3519 C CA . VAL B 1 176 ? 9.977 0.419 -9.336 1 98.44 176 VAL B CA 1
ATOM 3520 C C . VAL B 1 176 ? 9.57 0.183 -10.789 1 98.44 176 VAL B C 1
ATOM 3522 O O . VAL B 1 176 ? 8.398 0.349 -11.141 1 98.44 176 VAL B O 1
ATOM 3525 N N . ASN B 1 177 ? 10.578 -0.167 -11.562 1 98.19 177 ASN B N 1
ATOM 3526 C CA . ASN B 1 177 ? 10.297 -0.505 -12.961 1 98.19 177 ASN B CA 1
ATOM 3527 C C . ASN B 1 177 ? 10.594 -1.975 -13.242 1 98.19 177 ASN B C 1
ATOM 3529 O O . ASN B 1 177 ? 11.703 -2.453 -12.992 1 98.19 177 ASN B O 1
ATOM 3533 N N . PHE B 1 178 ? 9.578 -2.58 -13.812 1 98.06 178 PHE B N 1
ATOM 3534 C CA . PHE B 1 178 ? 9.719 -3.994 -14.141 1 98.06 178 PHE B CA 1
ATOM 3535 C C . PHE B 1 178 ? 10.125 -4.176 -15.594 1 98.06 178 PHE B C 1
ATOM 3537 O O . PHE B 1 178 ? 9.703 -3.402 -16.469 1 98.06 178 PHE B O 1
ATOM 3544 N N . SER B 1 179 ? 10.938 -5.191 -15.836 1 95.88 179 SER B N 1
ATOM 3545 C CA . SER B 1 179 ? 11.227 -5.676 -17.188 1 95.88 179 SER B CA 1
ATOM 3546 C C . SER B 1 179 ? 11.234 -7.203 -17.234 1 95.88 179 SER B C 1
ATOM 3548 O O . SER B 1 179 ? 11.688 -7.852 -16.281 1 95.88 179 SER B O 1
ATOM 3550 N N . TRP B 1 180 ? 10.633 -7.727 -18.297 1 94.5 180 TRP B N 1
ATOM 3551 C CA . TRP B 1 180 ? 10.594 -9.172 -18.516 1 94.5 180 TRP B CA 1
ATOM 3552 C C . TRP B 1 180 ? 11.414 -9.562 -19.75 1 94.5 180 TRP B C 1
ATOM 3554 O O . TRP B 1 180 ? 11.367 -8.883 -20.766 1 94.5 180 TRP B O 1
ATOM 3564 N N . HIS B 1 181 ? 12.195 -10.633 -19.531 1 91.56 181 HIS B N 1
ATOM 3565 C CA . HIS B 1 181 ? 13 -11.117 -20.641 1 91.56 181 HIS B CA 1
ATOM 3566 C C . HIS B 1 181 ? 12.891 -12.633 -20.781 1 91.56 181 HIS B C 1
ATOM 3568 O O . HIS B 1 181 ? 12.828 -13.352 -19.781 1 91.56 181 HIS B O 1
ATOM 3574 N N . SER B 1 182 ? 12.609 -13 -21.969 1 87 182 SER B N 1
ATOM 3575 C CA . SER B 1 182 ? 12.648 -14.422 -22.281 1 87 182 SER B CA 1
ATOM 3576 C C . SER B 1 182 ? 13.406 -14.688 -23.578 1 87 182 SER B C 1
ATOM 3578 O O . SER B 1 182 ? 13.594 -13.773 -24.391 1 87 182 SER B O 1
ATOM 3580 N N . SER B 1 183 ? 14.07 -15.781 -23.734 1 74.62 183 SER B N 1
ATOM 3581 C CA . SER B 1 183 ? 14.836 -16.094 -24.938 1 74.62 183 SER B CA 1
ATOM 3582 C C . SER B 1 183 ? 13.953 -16.094 -26.188 1 74.62 183 SER B C 1
ATOM 3584 O O . SER B 1 183 ? 14.336 -15.57 -27.219 1 74.62 183 SER B O 1
ATO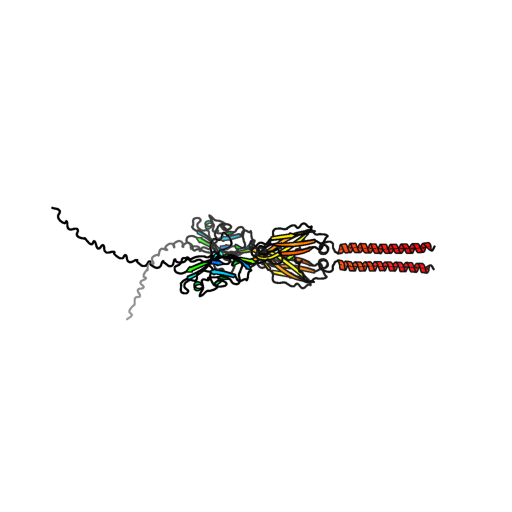M 3586 N N . ASP B 1 184 ? 12.766 -16.609 -26.25 1 72.12 184 ASP B N 1
ATOM 3587 C CA . ASP B 1 184 ? 12.109 -16.734 -27.547 1 72.12 184 ASP B CA 1
ATOM 3588 C C . ASP B 1 184 ? 10.609 -16.484 -27.438 1 72.12 184 ASP B C 1
ATOM 3590 O O . ASP B 1 184 ? 9.859 -16.703 -28.391 1 72.12 184 ASP B O 1
ATOM 3594 N N . LEU B 1 185 ? 10.156 -16.297 -26.297 1 71.5 185 LEU B N 1
ATOM 3595 C CA . LEU B 1 185 ? 8.703 -16.203 -26.234 1 71.5 185 LEU B CA 1
ATOM 3596 C C . LEU B 1 185 ? 8.258 -14.773 -25.984 1 71.5 185 LEU B C 1
ATOM 3598 O O . LEU B 1 185 ? 8.961 -14.008 -25.328 1 71.5 185 LEU B O 1
ATOM 3602 N N . SER B 1 186 ? 7.168 -14.578 -26.641 1 78.88 186 SER B N 1
ATOM 3603 C CA . SER B 1 186 ? 6.551 -13.273 -26.453 1 78.88 186 SER B CA 1
ATOM 3604 C C . SER B 1 186 ? 5.914 -13.156 -25.078 1 78.88 186 SER B C 1
ATOM 3606 O O . SER B 1 186 ? 5.203 -14.055 -24.625 1 78.88 186 SER B O 1
ATOM 3608 N N . ILE B 1 187 ? 6.18 -12.164 -24.297 1 86.5 187 ILE B N 1
ATOM 3609 C CA . ILE B 1 187 ? 5.617 -11.852 -23 1 86.5 187 ILE B CA 1
ATOM 3610 C C . ILE B 1 187 ? 4.617 -10.703 -23.125 1 86.5 187 ILE B C 1
ATOM 3612 O O . ILE B 1 187 ? 4.926 -9.664 -23.703 1 86.5 187 ILE B O 1
ATOM 3616 N N . THR B 1 188 ? 3.438 -10.93 -22.734 1 87.75 188 THR B N 1
ATOM 3617 C CA . THR B 1 188 ? 2.408 -9.898 -22.766 1 87.75 188 THR B CA 1
ATOM 3618 C C . THR B 1 188 ? 2.08 -9.406 -21.359 1 87.75 188 THR B C 1
ATOM 3620 O O . THR B 1 188 ? 1.664 -10.188 -20.5 1 87.75 188 THR B O 1
ATOM 3623 N N . ALA B 1 189 ? 2.221 -8.125 -21.203 1 92.38 189 ALA B N 1
ATOM 3624 C CA . ALA B 1 189 ? 1.836 -7.527 -19.922 1 92.38 189 ALA B CA 1
ATOM 3625 C C . ALA B 1 189 ? 0.318 -7.465 -19.781 1 92.38 189 ALA B C 1
ATOM 3627 O O . ALA B 1 189 ? -0.384 -7.098 -20.734 1 92.38 189 ALA B O 1
ATOM 3628 N N . LEU B 1 190 ? -0.213 -7.816 -18.656 1 94.12 190 LEU B N 1
ATOM 3629 C CA . LEU B 1 190 ? -1.653 -7.801 -18.422 1 94.12 190 LEU B CA 1
ATOM 3630 C C . LEU B 1 190 ? -2.115 -6.418 -17.969 1 94.12 190 LEU B C 1
ATOM 3632 O O . LEU B 1 190 ? -3.314 -6.133 -17.969 1 94.12 190 LEU B O 1
ATOM 3636 N N . GLY B 1 191 ? -1.212 -5.492 -17.688 1 95.25 191 GLY B N 1
ATOM 3637 C CA . GLY B 1 191 ? -1.462 -4.137 -17.219 1 95.25 191 GLY B CA 1
ATOM 3638 C C . GLY B 1 191 ? -0.251 -3.494 -16.578 1 95.25 191 GLY B C 1
ATOM 3639 O O . GLY B 1 191 ? 0.82 -4.102 -16.516 1 95.25 191 GLY B O 1
ATOM 3640 N N . PRO B 1 192 ? -0.456 -2.293 -16.156 1 96.88 192 PRO B N 1
ATOM 3641 C CA . PRO B 1 192 ? 0.641 -1.661 -15.422 1 96.88 192 PRO B CA 1
ATOM 3642 C C . PRO B 1 192 ? 0.926 -2.342 -14.086 1 96.88 192 PRO B C 1
ATOM 3644 O O . PRO B 1 192 ? 0.069 -3.057 -13.555 1 96.88 192 PRO B O 1
ATOM 3647 N N . ALA B 1 193 ? 2.092 -2.162 -13.617 1 97.94 193 ALA B N 1
ATOM 3648 C CA . ALA B 1 193 ? 2.432 -2.699 -12.305 1 97.94 193 ALA B CA 1
ATOM 3649 C C . ALA B 1 193 ? 1.551 -2.092 -11.211 1 97.94 193 ALA B C 1
ATOM 3651 O O . ALA B 1 193 ? 1.263 -0.893 -11.242 1 97.94 193 ALA B O 1
ATOM 3652 N N . GLU B 1 194 ? 1.121 -2.887 -10.336 1 97.94 194 GLU B N 1
ATOM 3653 C CA . GLU B 1 194 ? 0.364 -2.408 -9.18 1 97.94 194 GLU B CA 1
ATOM 3654 C C . GLU B 1 194 ? 1.287 -1.8 -8.133 1 97.94 194 GLU B C 1
ATOM 3656 O O . GLU B 1 194 ? 2.416 -2.258 -7.949 1 97.94 194 GLU B O 1
ATOM 3661 N N . LEU B 1 195 ? 0.82 -0.844 -7.449 1 98.25 195 LEU B N 1
ATOM 3662 C CA . LEU B 1 195 ? 1.557 -0.191 -6.371 1 98.25 195 LEU B CA 1
ATOM 3663 C C . LEU B 1 195 ? 0.73 -0.158 -5.09 1 98.25 195 LEU B C 1
ATOM 3665 O O . LEU B 1 195 ? -0.425 0.271 -5.102 1 98.25 195 LEU B O 1
ATOM 3669 N N . TRP B 1 196 ? 1.356 -0.614 -4.062 1 98.31 196 TRP B N 1
ATOM 3670 C CA . TRP B 1 196 ? 0.714 -0.694 -2.754 1 98.31 196 TRP B CA 1
ATOM 3671 C C . TRP B 1 196 ? 1.625 -0.138 -1.664 1 98.31 196 TRP B C 1
ATOM 3673 O O . TRP B 1 196 ? 2.836 -0.368 -1.682 1 98.31 196 TRP B O 1
ATOM 3683 N N . LYS B 1 197 ? 1.016 0.493 -0.681 1 97.75 197 LYS B N 1
ATOM 3684 C CA . LYS B 1 197 ? 1.787 1.099 0.401 1 97.75 197 LYS B CA 1
ATOM 3685 C C . LYS B 1 197 ? 1.514 0.399 1.729 1 97.75 197 LYS B C 1
ATOM 3687 O O . LYS B 1 197 ? 0.367 0.067 2.037 1 97.75 197 LYS B O 1
ATOM 3692 N N . SER B 1 198 ? 2.496 0.17 2.492 1 95.62 198 SER B N 1
ATOM 3693 C CA . SER B 1 198 ? 2.344 -0.435 3.811 1 95.62 198 SER B CA 1
ATOM 3694 C C . SER B 1 198 ? 2.047 0.619 4.871 1 95.62 198 SER B C 1
ATOM 3696 O O . SER B 1 198 ? 2.1 1.819 4.594 1 95.62 198 SER B O 1
ATOM 3698 N N . GLU B 1 199 ? 1.763 0.187 6.09 1 91.12 199 GLU B N 1
ATOM 3699 C CA . GLU B 1 199 ? 1.562 1.09 7.219 1 91.12 199 GLU B CA 1
ATOM 3700 C C . GLU B 1 199 ? 2.848 1.834 7.566 1 91.12 199 GLU B C 1
ATOM 3702 O O . GLU B 1 199 ? 2.807 2.986 8 1 91.12 199 GLU B O 1
ATOM 3707 N N . SER B 1 200 ? 3.914 1.109 7.359 1 89.75 200 SER B N 1
ATOM 3708 C CA . SER B 1 200 ? 5.207 1.695 7.703 1 89.75 200 SER B CA 1
ATOM 3709 C C . SER B 1 200 ? 5.664 2.686 6.637 1 89.75 200 SER B C 1
ATOM 3711 O O . SER B 1 200 ? 6.648 3.402 6.832 1 89.75 200 SER B O 1
ATOM 3713 N N . GLY B 1 201 ? 5.055 2.686 5.496 1 91.62 201 GLY B N 1
ATOM 3714 C CA . GLY B 1 201 ? 5.359 3.678 4.48 1 91.62 201 GLY B CA 1
ATOM 3715 C C . GLY B 1 201 ? 6.145 3.115 3.311 1 91.62 201 GLY B C 1
ATOM 3716 O O . GLY B 1 201 ? 6.391 3.814 2.326 1 91.62 201 GLY B O 1
ATOM 3717 N N . ASP B 1 202 ? 6.574 1.862 3.424 1 95.5 202 ASP B N 1
ATOM 3718 C CA . ASP B 1 202 ? 7.242 1.247 2.281 1 95.5 202 ASP B CA 1
ATOM 3719 C C . ASP B 1 202 ? 6.23 0.739 1.259 1 95.5 202 ASP B C 1
ATOM 3721 O O . ASP B 1 202 ? 5.031 0.686 1.539 1 95.5 202 ASP B O 1
ATOM 3725 N N . PHE B 1 203 ? 6.797 0.354 0.118 1 97.94 203 PHE B N 1
ATOM 3726 C CA . PHE B 1 203 ? 5.902 0.039 -0.989 1 97.94 203 PHE B CA 1
ATOM 3727 C C . PHE B 1 203 ? 6.086 -1.404 -1.44 1 97.94 203 PHE B C 1
ATOM 3729 O O . PHE B 1 203 ? 7.125 -2.016 -1.182 1 97.94 203 PHE B O 1
ATOM 3736 N N . GLN B 1 204 ? 5.035 -1.887 -2.033 1 98.38 204 GLN B N 1
ATOM 3737 C CA . GLN B 1 204 ? 5.02 -3.131 -2.793 1 98.38 204 GLN B CA 1
ATOM 3738 C C . GLN B 1 204 ? 4.52 -2.9 -4.219 1 98.38 204 GLN B C 1
ATOM 3740 O O . GLN B 1 204 ? 3.6 -2.111 -4.438 1 98.38 204 GLN B O 1
ATOM 3745 N N . SER B 1 205 ? 5.141 -3.543 -5.125 1 98.62 205 SER B N 1
ATOM 3746 C CA . SER B 1 205 ? 4.688 -3.502 -6.512 1 98.62 205 SER B CA 1
ATOM 3747 C C . SER B 1 205 ? 4.617 -4.902 -7.113 1 98.62 205 SER B C 1
ATOM 3749 O O . SER B 1 205 ? 5.461 -5.75 -6.824 1 98.62 205 SER B O 1
ATOM 3751 N N . ILE B 1 206 ? 3.592 -5.152 -7.914 1 98.5 206 ILE B N 1
ATOM 3752 C CA . ILE B 1 206 ? 3.385 -6.441 -8.562 1 98.5 206 ILE B CA 1
ATOM 3753 C C . ILE B 1 206 ? 3.105 -6.23 -10.047 1 98.5 206 ILE B C 1
ATOM 3755 O O . ILE B 1 206 ? 2.281 -5.395 -10.422 1 98.5 206 ILE B O 1
ATOM 3759 N N . HIS B 1 207 ? 3.791 -6.914 -10.875 1 98.25 207 HIS B N 1
ATOM 3760 C CA . HIS B 1 207 ? 3.561 -6.887 -12.312 1 98.25 207 HIS B CA 1
ATOM 3761 C C . HIS B 1 207 ? 3.133 -8.258 -12.828 1 98.25 207 HIS B C 1
ATOM 3763 O O . HIS B 1 207 ? 3.76 -9.266 -12.516 1 98.25 207 HIS B O 1
ATOM 3769 N N . TYR B 1 208 ? 2.043 -8.281 -13.586 1 96.75 208 TYR B N 1
ATOM 3770 C CA . TYR B 1 208 ? 1.477 -9.516 -14.117 1 96.75 208 TYR B CA 1
ATOM 3771 C C . TYR B 1 208 ? 1.731 -9.641 -15.609 1 96.75 208 TYR B C 1
ATOM 3773 O O . TYR B 1 208 ? 1.517 -8.688 -16.359 1 96.75 208 TYR B O 1
ATOM 3781 N N . VAL B 1 209 ? 2.113 -10.82 -15.984 1 94.69 209 VAL B N 1
ATOM 3782 C CA . VAL B 1 209 ? 2.309 -11.078 -17.406 1 94.69 209 VAL B CA 1
ATOM 3783 C C . VAL B 1 209 ? 1.688 -12.422 -17.781 1 94.69 209 VAL B C 1
ATOM 3785 O O . VAL B 1 209 ? 1.585 -13.32 -16.938 1 94.69 209 VAL B O 1
ATOM 3788 N N . ALA B 1 210 ? 1.268 -12.516 -18.984 1 91.5 210 ALA B N 1
ATOM 3789 C CA . ALA B 1 210 ? 0.799 -13.766 -19.562 1 91.5 210 ALA B CA 1
ATOM 3790 C C . ALA B 1 210 ? 1.838 -14.352 -20.516 1 91.5 210 ALA B C 1
ATOM 3792 O O . ALA B 1 210 ? 2.402 -13.633 -21.344 1 91.5 210 ALA B O 1
ATOM 3793 N N . ILE B 1 211 ? 2.104 -15.625 -20.312 1 87.62 211 ILE B N 1
ATOM 3794 C CA . ILE B 1 211 ? 3.053 -16.328 -21.172 1 87.62 211 ILE B CA 1
ATOM 3795 C C . ILE B 1 211 ? 2.363 -17.516 -21.844 1 87.62 211 ILE B C 1
ATOM 3797 O O . ILE B 1 211 ? 1.552 -18.203 -21.219 1 87.62 211 ILE B O 1
ATOM 3801 N N . PRO B 1 212 ? 2.648 -17.656 -23.094 1 83.56 212 PRO B N 1
ATOM 3802 C CA . PRO B 1 212 ? 2.078 -18.828 -23.75 1 83.56 212 PRO B CA 1
ATOM 3803 C C . PRO B 1 212 ? 2.711 -20.141 -23.281 1 83.56 212 PRO B C 1
ATOM 3805 O O . PRO B 1 212 ? 3.896 -20.156 -22.938 1 83.56 212 PRO B O 1
ATOM 3808 N N . CYS B 1 213 ? 1.859 -21.109 -23.25 1 78 213 CYS B N 1
ATOM 3809 C CA . CYS B 1 213 ? 2.404 -22.438 -22.953 1 78 213 CYS B CA 1
ATOM 3810 C C . CYS B 1 213 ? 3.373 -22.875 -24.047 1 78 213 CYS B C 1
ATOM 3812 O O . CYS B 1 213 ? 3.215 -22.5 -25.219 1 78 213 CYS B O 1
ATOM 3814 N N . SER B 1 214 ? 4.418 -23.531 -23.594 1 73.38 214 SER B N 1
ATOM 3815 C CA . SER B 1 214 ? 5.441 -23.969 -24.547 1 73.38 214 SER B CA 1
ATOM 3816 C C . SER B 1 214 ? 5.707 -25.453 -24.438 1 73.38 214 SER B C 1
ATOM 3818 O O . SER B 1 214 ? 5.5 -26.062 -23.391 1 73.38 214 SER B O 1
ATOM 3820 N N . SER B 1 215 ? 6.098 -25.969 -25.547 1 73.06 215 SER B N 1
ATOM 3821 C CA . SER B 1 215 ? 6.473 -27.375 -25.578 1 73.06 215 SER B CA 1
ATOM 3822 C C . SER B 1 215 ? 7.91 -27.578 -25.125 1 73.06 215 SER B C 1
ATOM 3824 O O . SER B 1 215 ? 8.344 -28.703 -24.875 1 73.06 215 SER B O 1
ATOM 3826 N N . THR B 1 216 ? 8.586 -26.469 -25.031 1 74.88 216 THR B N 1
ATOM 3827 C CA . THR B 1 216 ? 9.984 -26.562 -24.625 1 74.88 216 THR B CA 1
ATOM 3828 C C . THR B 1 216 ? 10.219 -25.781 -23.328 1 74.88 216 THR B C 1
ATOM 3830 O O . THR B 1 216 ? 9.375 -24.969 -22.922 1 74.88 216 THR B O 1
ATOM 3833 N N . TRP B 1 217 ? 11.297 -26.188 -22.719 1 76.62 217 TRP B N 1
ATOM 3834 C CA . TRP B 1 217 ? 11.734 -25.438 -21.547 1 76.62 217 TRP B CA 1
ATOM 3835 C C . TRP B 1 217 ? 12.039 -23.984 -21.906 1 76.62 217 TRP B C 1
ATOM 3837 O O . TRP B 1 217 ? 12.695 -23.719 -22.906 1 76.62 217 TRP B O 1
ATOM 3847 N N . LYS B 1 218 ? 11.445 -23.141 -21.172 1 82.06 218 LYS B N 1
ATOM 3848 C CA . LYS B 1 218 ? 11.711 -21.719 -21.375 1 82.06 218 LYS B CA 1
ATOM 3849 C C . LYS B 1 218 ? 11.914 -21.016 -20.047 1 82.06 218 LYS B C 1
ATOM 3851 O O . LYS B 1 218 ? 11.211 -21.297 -19.062 1 82.06 218 LYS B O 1
ATOM 3856 N N . THR B 1 219 ? 12.883 -20.172 -20.078 1 87.81 219 THR B N 1
ATOM 3857 C CA . THR B 1 219 ? 13.164 -19.422 -18.859 1 87.81 219 THR B CA 1
ATOM 3858 C C . THR B 1 219 ? 12.711 -17.969 -19.016 1 87.81 219 THR B C 1
ATOM 3860 O O . THR B 1 219 ? 12.945 -17.344 -20.047 1 87.81 219 THR B O 1
ATOM 3863 N N . PHE B 1 220 ? 12.062 -17.547 -18 1 89.75 220 PHE B N 1
ATOM 3864 C CA . PHE B 1 220 ? 11.594 -16.172 -17.938 1 89.75 220 PHE B CA 1
ATOM 3865 C C . PHE B 1 220 ? 12.242 -15.422 -16.766 1 89.75 220 PHE B C 1
ATOM 3867 O O . PHE B 1 220 ? 12.273 -15.93 -15.648 1 89.75 220 PHE B O 1
ATOM 3874 N N . THR B 1 221 ? 12.773 -14.219 -17.062 1 93.06 221 THR B N 1
ATOM 3875 C CA . THR B 1 221 ? 13.461 -13.43 -16.047 1 93.06 221 THR B CA 1
ATOM 3876 C C . THR B 1 221 ? 12.711 -12.133 -15.773 1 93.06 221 THR B C 1
ATOM 3878 O O . THR B 1 221 ? 12.375 -11.391 -16.703 1 93.06 221 THR B O 1
ATOM 3881 N N . CYS B 1 222 ? 12.414 -11.891 -14.562 1 96 222 CYS B N 1
ATOM 3882 C CA . CYS B 1 222 ? 11.852 -10.625 -14.102 1 96 222 CYS B CA 1
ATOM 3883 C C . CYS B 1 222 ? 12.93 -9.75 -13.484 1 96 222 CYS B C 1
ATOM 3885 O O . CYS B 1 222 ? 13.602 -10.156 -12.531 1 96 222 CYS B O 1
ATOM 3887 N N . SER B 1 223 ? 13.07 -8.555 -13.945 1 97.44 223 SER B N 1
ATOM 3888 C CA . SER B 1 223 ? 14.062 -7.617 -13.445 1 97.44 223 SER B CA 1
ATOM 3889 C C . SER B 1 223 ? 13.406 -6.367 -12.875 1 97.44 223 SER B C 1
ATOM 3891 O O . SER B 1 223 ? 12.422 -5.863 -13.43 1 97.44 223 SER B O 1
ATOM 3893 N N . VAL B 1 224 ? 13.969 -5.918 -11.82 1 98.44 224 VAL B N 1
ATOM 3894 C CA . VAL B 1 224 ? 13.422 -4.758 -11.125 1 98.44 224 VAL B CA 1
ATOM 3895 C C . VAL B 1 224 ? 14.492 -3.672 -11.008 1 98.44 224 VAL B C 1
ATOM 3897 O O . VAL B 1 224 ? 15.578 -3.92 -10.484 1 98.44 224 VAL B O 1
ATOM 3900 N N . ARG B 1 225 ? 14.133 -2.516 -11.453 1 98.5 225 ARG B N 1
ATOM 3901 C CA . ARG B 1 225 ? 14.984 -1.338 -11.305 1 98.5 225 ARG B CA 1
ATOM 3902 C C . ARG B 1 225 ? 14.391 -0.352 -10.312 1 98.5 225 ARG B C 1
ATOM 3904 O O . ARG B 1 225 ? 13.164 -0.196 -10.242 1 98.5 225 ARG B O 1
ATOM 3911 N N . HIS B 1 226 ? 15.266 0.272 -9.609 1 98.12 226 HIS B N 1
ATOM 3912 C CA . HIS B 1 226 ? 14.891 1.276 -8.625 1 98.12 226 HIS B CA 1
ATOM 3913 C C . HIS B 1 226 ? 16 2.301 -8.43 1 98.12 226 HIS B C 1
ATOM 3915 O O . HIS B 1 226 ? 17.188 1.985 -8.602 1 98.12 226 HIS B O 1
ATOM 3921 N N . VAL B 1 227 ? 15.688 3.455 -8.055 1 96.06 227 VAL B N 1
ATOM 3922 C CA . VAL B 1 227 ? 16.625 4.555 -7.898 1 96.06 227 VAL B CA 1
ATOM 3923 C C . VAL B 1 227 ? 17.688 4.191 -6.848 1 96.06 227 VAL B C 1
ATOM 3925 O O . VAL B 1 227 ? 18.828 4.645 -6.922 1 96.06 227 VAL B O 1
ATOM 3928 N N . SER B 1 228 ? 17.328 3.342 -5.922 1 95.88 228 SER B N 1
ATOM 3929 C CA . SER B 1 228 ? 18.234 2.996 -4.832 1 95.88 228 SER B CA 1
ATOM 3930 C C . SER B 1 228 ? 19.203 1.895 -5.25 1 95.88 228 SER B C 1
ATOM 3932 O O . SER B 1 228 ? 20.141 1.563 -4.512 1 95.88 228 SER B O 1
ATOM 3934 N N . LEU B 1 229 ? 18.984 1.329 -6.367 1 96.81 229 LEU B N 1
ATOM 3935 C CA . LEU B 1 229 ? 19.797 0.204 -6.812 1 96.81 229 LEU B CA 1
ATOM 3936 C C . LEU B 1 229 ? 20.812 0.645 -7.867 1 96.81 229 LEU B C 1
ATOM 3938 O O . LEU B 1 229 ? 20.453 1.383 -8.789 1 96.81 229 LEU B O 1
ATOM 3942 N N . VAL B 1 230 ? 22 0.165 -7.688 1 95.38 230 VAL B N 1
ATOM 3943 C CA . VAL B 1 230 ? 23 0.394 -8.711 1 95.38 230 VAL B CA 1
ATOM 3944 C C . VAL B 1 230 ? 22.734 -0.507 -9.914 1 95.38 230 VAL B C 1
ATOM 3946 O O . VAL B 1 230 ? 22.797 -0.058 -11.062 1 95.38 230 VAL B O 1
ATOM 3949 N N . GLU B 1 231 ? 22.391 -1.732 -9.648 1 97.44 231 GLU B N 1
ATOM 3950 C CA . GLU B 1 231 ? 22.031 -2.725 -10.656 1 97.44 231 GLU B CA 1
ATOM 3951 C C . GLU B 1 231 ? 20.656 -3.324 -10.359 1 97.44 231 GLU B C 1
ATOM 3953 O O . GLU B 1 231 ? 20.281 -3.496 -9.195 1 97.44 231 GLU B O 1
ATOM 3958 N N . PRO B 1 232 ? 20.031 -3.697 -11.391 1 97.88 232 PRO B N 1
ATOM 3959 C CA . PRO B 1 232 ? 18.719 -4.285 -11.172 1 97.88 232 PRO B CA 1
ATOM 3960 C C . PRO B 1 232 ? 18.781 -5.617 -10.43 1 97.88 232 PRO B C 1
ATOM 3962 O O . PRO B 1 232 ? 19.781 -6.32 -10.5 1 97.88 232 PRO B O 1
ATOM 3965 N N . LEU B 1 233 ? 17.734 -5.836 -9.688 1 98.19 233 LEU B N 1
ATOM 3966 C CA . LEU B 1 233 ? 17.531 -7.16 -9.109 1 98.19 233 LEU B CA 1
ATOM 3967 C C . LEU B 1 233 ? 16.719 -8.047 -10.047 1 98.19 233 LEU B C 1
ATOM 3969 O O . LEU B 1 233 ? 15.82 -7.566 -10.734 1 98.19 233 LEU B O 1
ATOM 3973 N N . SER B 1 234 ? 17.062 -9.367 -10.055 1 96.62 234 SER B N 1
ATOM 3974 C CA . SER B 1 234 ? 16.359 -10.227 -10.992 1 96.62 234 SER B CA 1
ATOM 3975 C C . SER B 1 234 ? 16.062 -11.594 -10.367 1 96.62 234 SER B C 1
ATOM 3977 O O . SER B 1 234 ? 16.766 -12.031 -9.461 1 96.62 234 SER B O 1
ATOM 3979 N N . SER B 1 235 ? 15.023 -12.172 -10.797 1 95.19 235 SER B N 1
ATOM 3980 C CA . SER B 1 235 ? 14.641 -13.547 -10.492 1 95.19 235 SER B CA 1
ATOM 3981 C C . SER B 1 235 ? 14.188 -14.289 -11.742 1 95.19 235 SER B C 1
ATOM 3983 O O . SER B 1 235 ? 13.734 -13.672 -12.703 1 95.19 235 SER B O 1
ATOM 3985 N N . ASN B 1 236 ? 14.289 -15.633 -11.719 1 90.94 236 ASN B N 1
ATOM 3986 C CA . ASN B 1 236 ? 13.984 -16.438 -12.898 1 90.94 236 ASN B CA 1
ATOM 3987 C C . ASN B 1 236 ? 12.891 -17.453 -12.617 1 90.94 236 ASN B C 1
ATOM 3989 O O . ASN B 1 236 ? 12.766 -17.953 -11.492 1 90.94 236 ASN B O 1
ATOM 3993 N N . TYR B 1 237 ? 12.164 -17.734 -13.656 1 89.25 237 TYR B N 1
ATOM 3994 C CA . TYR B 1 237 ? 11.203 -18.844 -13.711 1 89.25 237 TYR B CA 1
ATOM 3995 C C . TYR B 1 237 ? 11.43 -19.688 -14.961 1 89.25 237 TYR B C 1
ATOM 3997 O O . TYR B 1 237 ? 11.492 -19.172 -16.078 1 89.25 237 TYR B O 1
ATOM 4005 N N . THR B 1 238 ? 11.578 -20.922 -14.695 1 85 238 THR B N 1
ATOM 4006 C CA . THR B 1 238 ? 11.719 -21.844 -15.812 1 85 238 THR B CA 1
ATOM 4007 C C . THR B 1 238 ? 10.445 -22.656 -16 1 85 238 THR B C 1
ATOM 4009 O O . THR B 1 238 ? 10.039 -23.391 -15.094 1 85 238 THR B O 1
ATOM 4012 N N . TYR B 1 239 ? 9.859 -22.438 -17.172 1 80 239 TYR B N 1
ATOM 4013 C CA . TYR B 1 239 ? 8.68 -23.219 -17.531 1 80 239 TYR B CA 1
ATOM 4014 C C . TYR B 1 239 ? 9.055 -24.641 -17.922 1 80 239 TYR B C 1
ATOM 4016 O O . TYR B 1 239 ? 9.906 -24.859 -18.781 1 80 239 TYR B O 1
ATOM 4024 N N . ASP B 1 240 ? 8.422 -25.5 -17.234 1 71.94 240 ASP B N 1
ATOM 4025 C CA . ASP B 1 240 ? 8.586 -26.922 -17.547 1 71.94 240 ASP B CA 1
ATOM 4026 C C . ASP B 1 240 ? 7.332 -27.484 -18.219 1 71.94 240 ASP B C 1
ATOM 4028 O O . ASP B 1 240 ? 6.281 -27.609 -17.578 1 71.94 240 ASP B O 1
ATOM 4032 N N . PRO B 1 241 ? 7.414 -27.719 -19.594 1 67.38 241 PRO B N 1
ATOM 4033 C CA . PRO B 1 241 ? 6.242 -28.25 -20.297 1 67.38 241 PRO B CA 1
ATOM 4034 C C . PRO B 1 241 ? 5.652 -29.484 -19.625 1 67.38 241 PRO B C 1
ATOM 4036 O O . PRO B 1 241 ? 4.465 -29.766 -19.781 1 67.38 241 PRO B O 1
ATOM 4039 N N . GLY B 1 242 ? 6.508 -30.266 -19.125 1 58.97 242 GLY B N 1
ATOM 4040 C CA . GLY B 1 242 ? 6 -31.453 -18.453 1 58.97 242 GLY B CA 1
ATOM 4041 C C . GLY B 1 242 ? 5.102 -31.125 -17.266 1 58.97 242 GLY B C 1
ATOM 4042 O O . GLY B 1 242 ? 4.188 -31.891 -16.953 1 58.97 242 GLY B O 1
ATOM 4043 N N . GLU B 1 243 ? 5.41 -30.047 -16.625 1 57.22 243 GLU B N 1
ATOM 4044 C CA . GLU B 1 243 ? 4.629 -29.641 -15.461 1 57.22 243 GLU B CA 1
ATOM 4045 C C . GLU B 1 243 ? 3.258 -29.109 -15.875 1 57.22 243 GLU B C 1
ATOM 4047 O O . GLU B 1 243 ? 2.287 -29.234 -15.125 1 57.22 243 GLU B O 1
ATOM 4052 N N . HIS B 1 244 ? 3.266 -28.328 -17.031 1 52.06 244 HIS B N 1
ATOM 4053 C CA . HIS B 1 244 ? 2.023 -27.688 -17.438 1 52.06 244 HIS B CA 1
ATOM 4054 C C . HIS B 1 244 ? 1.438 -28.344 -18.672 1 52.06 244 HIS B C 1
ATOM 4056 O O . HIS B 1 244 ? 0.254 -28.172 -18.984 1 52.06 244 HIS B O 1
ATOM 4062 N N . GLY B 1 245 ? 2.291 -28.719 -19.609 1 41.69 245 GLY B N 1
ATOM 4063 C CA . GLY B 1 245 ? 1.849 -29.281 -20.875 1 41.69 245 GLY B CA 1
ATOM 4064 C C . GLY B 1 245 ? 1.159 -30.625 -20.719 1 41.69 245 GLY B C 1
ATOM 4065 O O . GLY B 1 245 ? 0.724 -30.984 -19.625 1 41.69 245 GLY B O 1
ATOM 4066 N N . LEU B 1 246 ? 1.659 -31.562 -21.734 1 39.44 246 LEU B N 1
ATOM 4067 C CA . LEU B 1 246 ? 1.206 -32.906 -22.078 1 39.44 246 LEU B CA 1
ATOM 4068 C C . LEU B 1 246 ? 1.192 -33.812 -20.844 1 39.44 246 LEU B C 1
ATOM 4070 O O . LEU B 1 246 ? 2.145 -33.812 -20.062 1 39.44 246 LEU B O 1
ATOM 4074 N N . SER B 1 247 ? 0.161 -34.031 -20.312 1 41.31 247 SER B N 1
ATOM 4075 C CA . SER B 1 247 ? 0.082 -35.062 -19.297 1 41.31 247 SER B CA 1
ATOM 4076 C C . SER B 1 247 ? 1.211 -36.062 -19.438 1 41.31 247 SER B C 1
ATOM 4078 O O . SER B 1 247 ? 1.484 -36.531 -20.547 1 41.31 247 SER B O 1
ATOM 4080 N N . GLY B 1 248 ? 2.33 -35.875 -18.766 1 40.22 248 GLY B N 1
ATOM 4081 C CA . GLY B 1 248 ? 3.199 -37.031 -18.641 1 40.22 248 GLY B CA 1
ATOM 4082 C C . GLY B 1 248 ? 2.518 -38.344 -19.031 1 40.22 248 GLY B C 1
ATOM 4083 O O . GLY B 1 248 ? 3.182 -39.344 -19.266 1 40.22 248 GLY B O 1
ATOM 4084 N N . ASN B 1 249 ? 1.28 -38.219 -18.938 1 44.38 249 ASN B N 1
ATOM 4085 C CA . ASN B 1 249 ? 0.508 -39.406 -19.328 1 44.38 249 ASN B CA 1
ATOM 4086 C C . ASN B 1 249 ? 0.551 -39.625 -20.844 1 44.38 249 ASN B C 1
ATOM 4088 O O . ASN B 1 249 ? 0.597 -40.75 -21.297 1 44.38 249 ASN B O 1
ATOM 4092 N N . GLN B 1 250 ? 0.637 -38.469 -21.547 1 44.88 250 GLN B N 1
ATOM 4093 C CA . GLN B 1 250 ? 0.579 -38.719 -22.969 1 44.88 250 GLN B CA 1
ATOM 4094 C C . GLN B 1 250 ? 1.916 -39.25 -23.5 1 44.88 250 GLN B C 1
ATOM 4096 O O . GLN B 1 250 ? 1.954 -40.156 -24.328 1 44.88 250 GLN B O 1
ATOM 4101 N N . LEU B 1 251 ? 2.951 -38.688 -23.047 1 45.44 251 LEU B N 1
ATOM 4102 C CA . LEU B 1 251 ? 4.266 -39.188 -23.453 1 45.44 251 LEU B CA 1
ATOM 4103 C C . LEU B 1 251 ? 4.492 -40.594 -22.922 1 45.44 251 LEU B C 1
ATOM 4105 O O . LEU B 1 251 ? 5.027 -41.438 -23.625 1 45.44 251 LEU B O 1
ATOM 4109 N N . MET B 1 252 ? 3.977 -40.75 -21.734 1 46.94 252 MET B N 1
ATOM 4110 C CA . MET B 1 252 ? 4.008 -42.125 -21.219 1 46.94 252 MET B CA 1
ATOM 4111 C C . MET B 1 252 ? 3.119 -43.031 -22.047 1 46.94 252 MET B C 1
ATOM 4113 O O . MET B 1 252 ? 3.463 -44.219 -22.266 1 46.94 252 MET B O 1
ATOM 4117 N N . GLU B 1 253 ? 2.1 -42.375 -22.469 1 50.94 253 GLU B N 1
ATOM 4118 C CA . GLU B 1 253 ? 1.234 -43.156 -23.359 1 50.94 253 GLU B CA 1
ATOM 4119 C C . GLU B 1 253 ? 1.935 -43.469 -24.672 1 50.94 253 GLU B C 1
ATOM 4121 O O . GLU B 1 253 ? 1.896 -44.625 -25.141 1 50.94 253 GLU B O 1
ATOM 4126 N N . TYR B 1 254 ? 2.621 -42.5 -25.125 1 53.31 254 TYR B N 1
ATOM 4127 C CA . TYR B 1 254 ? 3.301 -42.75 -26.406 1 53.31 254 TYR B CA 1
ATOM 4128 C C . TYR B 1 254 ? 4.484 -43.688 -26.234 1 53.31 254 TYR B C 1
ATOM 4130 O O . TYR B 1 254 ? 4.688 -44.594 -27.031 1 53.31 254 TYR B O 1
ATOM 4138 N N . LEU B 1 255 ? 5.164 -43.562 -25.172 1 53.84 255 LEU B N 1
ATOM 4139 C CA . LEU B 1 255 ? 6.305 -44.438 -24.906 1 53.84 255 LEU B CA 1
ATOM 4140 C C . LEU B 1 255 ? 5.844 -45.844 -24.609 1 53.84 255 LEU B C 1
ATOM 4142 O O . LEU B 1 255 ? 6.488 -46.812 -25.031 1 53.84 255 LEU B O 1
ATOM 4146 N N . ASN B 1 256 ? 4.688 -45.906 -24.016 1 56.41 256 ASN B N 1
ATOM 4147 C CA . ASN B 1 256 ? 4.066 -47.188 -23.812 1 56.41 256 ASN B CA 1
ATOM 4148 C C . ASN B 1 256 ? 3.648 -47.844 -25.125 1 56.41 256 ASN B C 1
ATOM 4150 O O . ASN B 1 256 ? 3.838 -49.031 -25.328 1 56.41 256 ASN B O 1
ATOM 4154 N N . ILE B 1 257 ? 3.193 -46.969 -25.922 1 59.06 257 ILE B N 1
ATOM 4155 C CA . ILE B 1 257 ? 2.779 -47.469 -27.234 1 59.06 257 ILE B CA 1
ATOM 4156 C C . ILE B 1 257 ? 4.004 -47.938 -28.016 1 59.06 257 ILE B C 1
ATOM 4158 O O . ILE B 1 257 ? 3.994 -49 -28.625 1 59.06 257 ILE B O 1
ATOM 4162 N N . ILE B 1 258 ? 5.047 -47.25 -27.938 1 60.78 258 ILE B N 1
ATOM 4163 C CA . ILE B 1 258 ? 6.262 -47.594 -28.656 1 60.78 258 ILE B CA 1
ATOM 4164 C C . ILE B 1 258 ? 6.867 -48.875 -28.094 1 60.78 258 ILE B C 1
ATOM 4166 O O . ILE B 1 258 ? 7.277 -49.75 -28.828 1 60.78 258 ILE B O 1
ATOM 4170 N N . LYS B 1 259 ? 6.855 -49.031 -26.844 1 61.31 259 LYS B N 1
ATOM 4171 C CA . LYS B 1 259 ? 7.371 -50.219 -26.203 1 61.31 259 LYS B CA 1
ATOM 4172 C C . LYS B 1 259 ? 6.539 -51.438 -26.578 1 61.31 259 LYS B C 1
ATOM 4174 O O . LYS B 1 259 ? 7.086 -52.5 -26.875 1 61.31 259 LYS B O 1
ATOM 4179 N N . ILE B 1 260 ? 5.262 -51.219 -26.625 1 65.69 260 ILE B N 1
ATOM 4180 C CA . ILE B 1 260 ? 4.355 -52.281 -27.016 1 65.69 260 ILE B CA 1
ATOM 4181 C C . ILE B 1 260 ? 4.613 -52.688 -28.469 1 65.69 260 ILE B C 1
ATOM 4183 O O . ILE B 1 260 ? 4.688 -53.875 -28.781 1 65.69 260 ILE B O 1
ATOM 4187 N N . CYS B 1 261 ? 4.887 -51.75 -29.234 1 62.81 261 CYS B N 1
ATOM 4188 C CA . CYS B 1 261 ? 5.148 -52 -30.641 1 62.81 261 CYS B CA 1
ATOM 4189 C C . CYS B 1 261 ? 6.477 -52.75 -30.828 1 62.81 261 CYS B C 1
ATOM 4191 O O . CYS B 1 261 ? 6.57 -53.656 -31.625 1 62.81 261 CYS B O 1
ATOM 4193 N N . LEU B 1 262 ? 7.344 -52.438 -30 1 69.94 262 LEU B N 1
ATOM 4194 C CA . LEU B 1 262 ? 8.664 -53.062 -30.094 1 69.94 262 LEU B CA 1
ATOM 4195 C C . LEU B 1 262 ? 8.617 -54.5 -29.609 1 69.94 262 LEU B C 1
ATOM 4197 O O . LEU B 1 262 ? 9.203 -55.406 -30.234 1 69.94 262 LEU B O 1
ATOM 4201 N N . VAL B 1 263 ? 7.883 -54.688 -28.578 1 72.19 263 VAL B N 1
ATOM 4202 C CA . VAL B 1 263 ? 7.738 -56.031 -28.047 1 72.19 263 VAL B CA 1
ATOM 4203 C C . VAL B 1 263 ? 6.961 -56.906 -29.031 1 72.19 263 VAL B C 1
ATOM 4205 O O . VAL B 1 263 ? 7.336 -58.062 -29.281 1 72.19 263 VAL B O 1
ATOM 4208 N N . LEU B 1 264 ? 6.008 -56.312 -29.656 1 72.19 264 LEU B N 1
ATOM 4209 C CA . LEU B 1 264 ? 5.219 -57.031 -30.641 1 72.19 264 LEU B CA 1
ATOM 4210 C C . LEU B 1 264 ? 6.047 -57.344 -31.891 1 72.19 264 LEU B C 1
ATOM 4212 O O . LEU B 1 264 ? 5.957 -58.438 -32.438 1 72.19 264 LEU B O 1
ATOM 4216 N N . GLY B 1 265 ? 6.863 -56.469 -32.125 1 70.62 265 GLY B N 1
ATOM 4217 C CA . GLY B 1 265 ? 7.762 -56.688 -33.25 1 70.62 265 GLY B CA 1
ATOM 4218 C C . GLY B 1 265 ? 8.773 -57.781 -33 1 70.62 265 GLY B C 1
ATOM 4219 O O . GLY B 1 265 ? 9 -58.625 -33.844 1 70.62 265 GLY B O 1
ATOM 4220 N N . LEU B 1 266 ? 9.203 -57.781 -31.797 1 75.31 266 LEU B N 1
ATOM 4221 C CA . LEU B 1 266 ? 10.172 -58.812 -31.422 1 75.31 266 LEU B CA 1
ATOM 4222 C C . LEU B 1 266 ? 9.516 -60.188 -31.375 1 75.31 266 LEU B C 1
ATOM 4224 O O . LEU B 1 266 ? 10.102 -61.156 -31.828 1 75.31 266 LEU B O 1
ATOM 4228 N N . LEU B 1 267 ? 8.352 -60.188 -30.969 1 74.12 267 LEU B N 1
ATOM 4229 C CA . LEU B 1 267 ? 7.602 -61.438 -30.891 1 74.12 267 LEU B CA 1
ATOM 4230 C C . LEU B 1 267 ? 7.281 -61.969 -32.281 1 74.12 267 LEU B C 1
ATOM 4232 O O . LEU B 1 267 ? 7.395 -63.156 -32.562 1 74.12 267 LEU B O 1
ATOM 4236 N N . MET B 1 268 ? 7.082 -61.062 -33.062 1 76 268 MET B N 1
ATOM 4237 C CA . MET B 1 268 ? 6.789 -61.438 -34.438 1 76 268 MET B CA 1
ATOM 4238 C C . MET B 1 268 ? 8.039 -61.969 -35.156 1 76 268 MET B C 1
ATOM 4240 O O . MET B 1 268 ? 7.984 -62.938 -35.906 1 76 268 MET B O 1
ATOM 4244 N N . SER B 1 269 ? 9.078 -61.438 -34.812 1 76.75 269 SER B N 1
ATOM 4245 C CA . SER B 1 269 ? 10.336 -61.844 -35.438 1 76.75 269 SER B CA 1
ATOM 4246 C C . SER B 1 269 ? 10.766 -63.219 -34.938 1 76.75 269 SER B C 1
ATOM 4248 O O . SER B 1 269 ? 11.242 -64.062 -35.719 1 76.75 269 SER B O 1
ATOM 4250 N N . ILE B 1 270 ? 10.484 -63.438 -33.75 1 74.25 270 ILE B N 1
ATOM 4251 C CA . ILE B 1 270 ? 10.836 -64.75 -33.156 1 74.25 270 ILE B CA 1
ATOM 4252 C C . ILE B 1 270 ? 9.938 -65.812 -33.75 1 74.25 270 ILE B C 1
ATOM 4254 O O . ILE B 1 270 ? 10.422 -66.875 -34.094 1 74.25 270 ILE B O 1
ATOM 4258 N N . THR B 1 271 ? 8.727 -65.562 -33.906 1 73.81 271 THR B N 1
ATOM 4259 C CA . THR B 1 271 ? 7.785 -66.5 -34.469 1 73.81 271 THR B CA 1
ATOM 4260 C C . THR B 1 271 ? 8.125 -66.812 -35.938 1 73.81 271 THR B C 1
ATOM 4262 O O . THR B 1 271 ? 8.023 -67.938 -36.375 1 73.81 271 THR B O 1
ATOM 4265 N N . LEU B 1 272 ? 8.656 -65.875 -36.562 1 74.56 272 LEU B N 1
ATOM 4266 C CA . LEU B 1 272 ? 9.016 -66.062 -37.969 1 74.56 272 LEU B CA 1
ATOM 4267 C C . LEU B 1 272 ? 10.273 -66.938 -38.125 1 74.56 272 LEU B C 1
ATOM 4269 O O . LEU B 1 272 ? 10.359 -67.75 -39 1 74.56 272 LEU B O 1
ATOM 4273 N N . THR B 1 273 ? 11.125 -66.812 -37.219 1 76.56 273 THR B N 1
ATOM 4274 C CA . THR B 1 273 ? 12.383 -67.562 -37.281 1 76.56 273 THR B CA 1
ATOM 4275 C C . THR B 1 273 ? 12.156 -69 -36.875 1 76.56 273 THR B C 1
ATOM 4277 O O . THR B 1 273 ? 12.727 -69.875 -37.469 1 76.56 273 THR B O 1
ATOM 4280 N N . VAL B 1 274 ? 11.336 -69.25 -35.969 1 72.5 274 VAL B N 1
ATOM 4281 C CA . VAL B 1 274 ? 11.031 -70.562 -35.531 1 72.5 274 VAL B CA 1
ATOM 4282 C C . VAL B 1 274 ? 10.211 -71.312 -36.594 1 72.5 274 VAL B C 1
ATOM 4284 O O . VAL B 1 274 ? 10.445 -72.5 -36.875 1 72.5 274 VAL B O 1
ATOM 4287 N N . GLY B 1 275 ? 9.43 -70.625 -37.188 1 66.19 275 GLY B N 1
ATOM 4288 C CA . GLY B 1 275 ? 8.648 -71.188 -38.281 1 66.19 275 GLY B CA 1
ATOM 4289 C C . GLY B 1 275 ? 9.492 -71.562 -39.469 1 66.19 275 GLY B C 1
ATOM 4290 O O . GLY B 1 275 ? 9.281 -72.625 -40.062 1 66.19 275 GLY B O 1
ATOM 4291 N N . LYS B 1 276 ? 10.477 -70.938 -39.844 1 75.06 276 LYS B N 1
ATOM 4292 C CA . LYS B 1 276 ? 11.367 -71.25 -40.969 1 75.06 276 LYS B CA 1
ATOM 4293 C C . LYS B 1 276 ? 12.227 -72.438 -40.656 1 75.06 276 LYS B C 1
ATOM 4295 O O . LYS B 1 276 ? 12.484 -73.25 -41.531 1 75.06 276 LYS B O 1
ATOM 4300 N N . ARG B 1 277 ? 12.562 -72.562 -39.469 1 68.19 277 ARG B N 1
ATOM 4301 C CA . ARG B 1 277 ? 13.398 -73.688 -39.094 1 68.19 277 ARG B CA 1
ATOM 4302 C C . ARG B 1 277 ? 12.602 -75 -39.094 1 68.19 277 ARG B C 1
ATOM 4304 O O . ARG B 1 277 ? 13.125 -76.062 -39.438 1 68.19 277 ARG B O 1
ATOM 4311 N N . CYS B 1 278 ? 11.461 -74.938 -38.875 1 62 278 CYS B N 1
ATOM 4312 C CA . CYS B 1 278 ? 10.617 -76.125 -38.875 1 62 278 CYS B CA 1
ATOM 4313 C C . CYS B 1 278 ? 10.266 -76.562 -40.312 1 62 278 CYS B C 1
ATOM 4315 O O . CYS B 1 278 ? 10.148 -77.75 -40.594 1 62 278 CYS B O 1
ATOM 4317 N N . LYS B 1 279 ? 10.188 -75.625 -41.156 1 62.44 279 LYS B N 1
ATOM 4318 C CA . LYS B 1 279 ? 9.891 -75.938 -42.562 1 62.44 279 LYS B CA 1
ATOM 4319 C C . LYS B 1 279 ? 11.109 -76.562 -43.25 1 62.44 279 LYS B C 1
ATOM 4321 O O . LYS B 1 279 ? 10.977 -77.438 -44.094 1 62.44 279 LYS B O 1
ATOM 4326 N N . LYS B 1 280 ? 12.242 -76.062 -42.969 1 62.78 280 LYS B N 1
ATOM 4327 C CA . LYS B 1 280 ? 13.414 -76.688 -43.625 1 62.78 280 LYS B CA 1
ATOM 4328 C C . LYS B 1 280 ? 13.672 -78.062 -43.156 1 62.78 280 LYS B C 1
ATOM 4330 O O . LYS B 1 280 ? 14.297 -78.875 -43.875 1 62.78 280 LYS B O 1
ATOM 4335 N N . ARG B 1 281 ? 13.203 -78.375 -42.094 1 57.34 281 ARG B N 1
ATOM 4336 C CA . ARG B 1 281 ? 13.438 -79.75 -41.688 1 57.34 281 ARG B CA 1
ATOM 4337 C C . ARG B 1 281 ? 12.422 -80.688 -42.312 1 57.34 281 ARG B C 1
ATOM 4339 O O . ARG B 1 281 ? 12.5 -81.938 -42.125 1 57.34 281 ARG B O 1
ATOM 4346 N N . LYS B 1 282 ? 11.57 -80.125 -43.125 1 50.47 282 LYS B N 1
ATOM 4347 C CA . LYS B 1 282 ? 10.836 -81.062 -43.938 1 50.47 282 LYS B CA 1
ATOM 4348 C C . LYS B 1 282 ? 11.398 -81.125 -45.375 1 50.47 282 LYS B C 1
ATOM 4350 O O . LYS B 1 282 ? 11.734 -80.062 -45.938 1 50.47 282 LYS B O 1
#

InterPro domains:
  IPR003006 Immunoglobulin/major histocompatibility complex, conserved site [PS00290] (220-226)
  IPR003597 Immunoglobulin C1-set [PF07654] (158-228)
  IPR003599 Immunoglobulin domain subtype [SM00409] 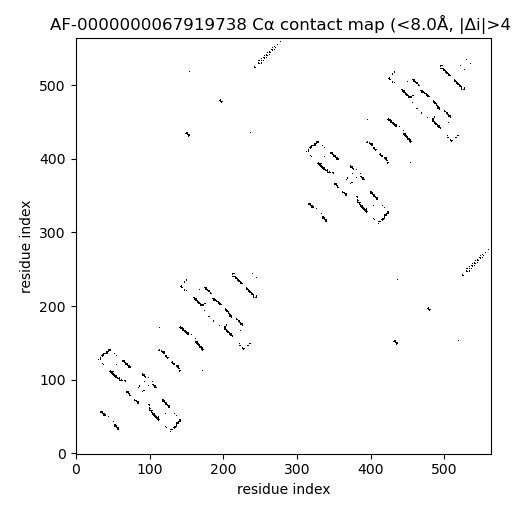(40-142)
  IPR007110 Immunoglobulin-like domain [PS50835] (17-124)
  IPR007110 Immunoglobulin-like domain [PS50835] (148-238)
  IPR013106 Immunoglobulin V-set domain [PF07686] (38-141)
  IPR013783 Immunoglobulin-like fold [G3DSA:2.60.40.10] (29-142)
  IPR013783 Immunoglobulin-like fold [G3DSA:2.60.40.10] (145-236)
  IPR036179 Immunoglobulin-like domain superfamily [SSF48726] (34-148)
  IPR036179 Immunoglobulin-like domain superfamily [SSF48726] (114-234)
  IPR051755 Immunoglobulin-like Cell Surface Receptor [PTHR19971] (18-238)

Solvent-accessible surface area (backbone atoms only — not comparable to full-atom values): 31351 Å² total; per-residue (Å²): 141,82,79,80,81,77,79,77,78,76,79,76,79,74,80,74,77,79,76,76,78,70,80,76,68,78,72,74,77,71,78,74,75,75,54,44,45,40,38,58,60,61,46,83,44,44,65,59,38,70,46,71,45,38,30,38,36,74,56,45,58,68,85,50,59,60,48,71,46,43,34,37,26,55,77,54,82,82,52,73,75,62,41,75,58,69,77,48,92,48,34,40,55,74,37,73,95,47,18,55,39,66,16,32,61,19,38,31,36,45,61,34,46,68,82,66,38,18,34,38,30,45,37,40,36,40,69,98,50,71,69,37,56,32,80,28,28,36,36,44,42,33,29,61,62,44,74,45,43,45,27,34,50,69,56,86,61,55,89,63,37,44,42,37,36,45,34,35,36,53,19,27,70,84,71,72,46,79,46,79,46,49,90,84,57,74,75,42,70,76,55,77,63,43,66,30,33,36,92,88,66,33,28,32,38,40,36,41,32,40,33,64,64,45,90,50,76,43,52,38,34,43,33,41,39,42,91,72,44,93,61,66,41,64,35,67,46,69,47,49,21,63,50,72,46,62,52,40,58,50,58,32,45,48,52,46,49,51,50,51,51,49,38,50,48,50,44,50,51,50,54,51,54,55,52,54,55,59,52,65,74,98,134,82,75,82,78,81,74,80,77,80,75,78,75,73,77,72,76,78,76,73,76,69,75,76,69,79,72,74,78,71,77,74,76,73,55,43,46,41,40,57,60,61,46,84,45,44,66,60,37,72,46,71,45,39,30,39,35,72,54,46,57,69,85,52,59,61,49,71,45,41,33,37,26,55,75,54,84,79,54,73,76,62,41,74,58,68,78,49,93,48,34,39,55,74,38,72,94,48,18,56,40,66,15,32,62,18,38,33,36,46,61,33,45,67,82,66,37,19,36,37,31,44,34,41,36,41,71,97,49,71,69,34,56,31,81,30,28,37,35,44,41,35,30,60,61,45,75,45,43,46,27,35,49,70,54,87,61,56,88,63,38,44,41,39,37,43,33,35,35,52,20,27,70,85,70,73,45,81,48,78,48,47,89,84,58,75,76,42,70,77,55,77,61,44,66,29,32,36,91,89,66,32,28,33,38,39,36,42,31,39,34,65,66,46,91,52,77,43,51,37,35,44,33,41,38,43,91,73,44,93,63,66,42,64,36,66,45,70,46,48,20,62,51,72,48,60,51,40,57,50,59,33,45,49,51,45,49,50,49,51,51,50,37,51,49,51,44,50,52,52,55,53,53,55,51,52,57,58,52,67,75,98

Sequence (564 aa):
MVWSCSLNLLLLAGFLPKAFMEPHAPGRKTDADLHVLQSPPSLVLTKGDQAILNCSFPAGDPNGKGAVSWNRFSLEEDRSSGRAISLGGHFSLAYPRTSLGKGDGSLIISNISWEDAGIYVCKVWLWGKEEKEGNGTRLVVYGHPNQPEIYLQVQGQKEGTIVLACRTFGFHPAPVNFSWHSSDLSITALGPAELWKSESGDFQSIHYVAIPCSSTWKTFTCSVRHVSLVEPLSSNYTYDPGEHGLSGNQLMEYLNIIKICLVLGLLMSITLTVGKRCKKRKMVWSCSLNLLLLAGFLPKAFMEPHAPGRKTDADLHVLQSPPSLVLTKGDQAILNCSFPAGDPNGKGAVSWNRFSLEEDRSSGRAISLGGHFSLAYPRTSLGKGDGSLIISNISWEDAGIYVCKVWLWGKEEKEGNGTRLVVYGHPNQPEIYLQVQGQKEGTIVLACRTFGFHPAPVNFSWHSSDLSITALGPAELWKSESGDFQSIHYVAIPCSSTWKTFTCSVRHVSLVEPLSSNYTYDPGEHGLSGNQLMEYLNIIKICLVLGLLMSITLTVGKRCKKRK

Secondary structure (DSSP, 8-state):
------------------------------------EEE-SEEEEETT--EEEEEE-----TTS-EEEEEEEE-SSTT----EEPPSBTTEEESSTTTHHHHTB--EEE-S--GGG-EEEEEEEEETTS--EE---EEEEEEBPPPPPEEEEE-SSPPTTEEEEEEEEEEEBSS--EEEEEESS---EE-SSPEEEE-TTS-EEEEEEEEEE--SS-EEEEEEEE-TT-SS-EEEEEEE-HHHHSS-HHHHHHHHHHHHHHHHHHHHHHHHHHHHHHHHHT-/------------------------------------EEE-SEEEEETT--EEEEEE-----TTS-EEEEEEEE-SSTT----EEPPSBTTEEESSTTTHHHHTB--EEE-S--GGG-EEEEEEEEETTS--EE---EEEEEEBPPPPPEEEEE-SSPPTTEEEEEEEEEEEBSS--EEEEEESS---EE-SSPEEEE-TTS-EEEEEEEEEE--SS-EEEEEEEE-TT-SS-EEEEEEE-HHHHSS-HHHHHHHHHHHHHHHHHHHHHHHHHHHHHHHHHT-

pLDDT: mean 78.91, std 21.66, range [24.27, 98.62]

Nearest PDB structures (foldseek):
  6ldx-assembly1_L  TM=4.825E-01  e=5.550E-12  Oryctolagus cuniculus
  5isz-assembly1_D  TM=5.605E-01  e=1.095E-10  Homo sapiens
  4wht-assembly12_Y  TM=4.484E-01  e=2.465E-11  Rattus norvegicus
  8dgw-assembly1_H  TM=4.228E-01  e=7.640E-12  Homo sapiens
  2vxq-assembly1_H  TM=3.977E-01  e=6.095E-11  Homo sapiens